Protein AF-0000000086674625 (afdb_homodimer)

Sequence (654 aa):
MIWLVWRQHRKQLLAGVIGLAVLALVLVPTGRSSHKASAAYSKCLDTLGNADFIPMEKAETCEKLANTLNDKYESWAFAGILLLVLPLLIGLFWGAPLVAREVEQGTHRLVWTQGITRRRWAVTKFGLITVTVVALSAVYTLLVNWWMEPLNNTVSERFGYIFFDQQGVVPIAYTLFAVAIGVFAGTVLPKMLSAMTTTLVVFLLVRIVVAVLVRPNIQGEETKTALVASTERIVPNPGGGSWITTTGMHRADGTLAQSGGIGYCTAAPGSRGGGPCGDMGEGAYNQWTYQPGDRFWPFQWVELGIFVVLSVALLYAALRRVRHRLSMIWLVWRQHRKQLLAGVIGLAVLALVLVPTGRSSHKASAAYSKCLDTLGNADFIPMEKAETCEKLANTLNDKYESWAFAGILLLVLPLLIGLFWGAPLVAREVEQGTHRLVWTQGITRRRWAVTKFGLITVTVVALSAVYTLLVNWWMEPLNNTVSERFGYIFFDQQGVVPIAYTLFAVAIGVFAGTVLPKMLSAMTTTLVVFLLVRIVVAVLVRPNIQGEETKTALVASTERIVPNPGGGSWITTTGMHRADGTLAQSGGIGYCTAAPGSRGGGPCGDMGEGAYNQWTYQPGDRFWPFQWVELGIFVVLSVALLYAALRRVRHRLS

Solvent-accessible surface area (backbone atoms only — not comparable to full-atom values): 32981 Å² total; per-residue (Å²): 103,68,64,59,54,43,56,57,43,43,55,53,48,48,50,50,51,50,52,49,49,55,49,44,66,54,44,49,63,53,25,52,51,42,46,62,68,30,46,66,40,53,55,43,35,67,71,66,55,77,48,62,56,36,52,39,72,64,48,54,67,40,42,48,48,32,28,41,50,25,60,73,46,48,69,53,58,56,62,45,51,59,54,56,46,43,29,54,52,45,6,45,68,53,12,4,42,64,36,3,46,32,55,57,69,52,49,56,61,60,54,50,68,68,78,43,51,57,55,59,52,44,52,50,53,53,48,50,52,50,54,50,48,48,52,53,34,46,53,52,30,53,53,38,36,62,45,40,51,57,39,43,52,45,64,39,39,48,60,29,88,69,44,43,57,46,27,75,58,32,41,34,24,46,26,48,28,24,23,22,41,2,37,29,32,11,73,73,32,69,40,41,67,60,6,29,51,48,28,53,52,52,46,52,50,52,52,49,47,40,60,67,63,42,54,64,63,72,59,76,67,45,77,49,71,46,54,17,72,36,92,72,49,66,35,75,26,61,60,32,40,43,28,76,67,44,40,22,24,25,28,59,86,65,48,78,73,39,42,57,40,73,63,76,30,83,74,57,91,82,60,75,52,80,54,85,50,35,78,42,50,82,68,14,25,25,38,36,33,25,38,63,29,82,47,50,60,60,54,36,52,52,50,26,49,52,32,44,53,52,19,52,52,34,44,52,51,34,48,53,41,47,61,68,54,75,112,102,68,64,59,55,43,55,57,44,45,55,54,48,48,51,50,52,50,52,48,50,55,49,45,67,54,45,47,61,55,27,53,52,42,45,62,68,30,47,66,40,53,56,44,35,68,72,66,56,78,48,63,56,36,52,41,70,65,48,52,67,40,44,48,49,33,28,40,49,27,58,72,44,45,69,53,61,58,59,44,51,60,57,56,46,43,30,53,51,46,6,47,68,55,13,5,41,65,37,3,46,33,55,56,69,54,50,56,62,59,54,49,68,70,80,44,52,57,54,59,51,46,51,51,52,53,47,51,52,49,53,50,48,49,52,53,32,45,51,52,30,50,53,38,36,61,46,41,50,57,38,43,51,46,64,37,40,47,59,29,87,70,45,44,57,46,27,75,58,32,42,34,24,48,26,48,27,24,24,21,42,2,36,28,32,10,73,74,33,67,40,39,68,60,6,26,53,49,28,54,53,52,46,51,49,53,52,49,46,40,61,67,61,41,56,65,62,70,59,77,66,45,77,48,74,45,54,17,70,36,93,71,50,66,34,75,27,60,61,30,41,43,26,74,68,42,41,23,25,23,30,59,86,63,49,78,73,40,44,57,41,76,63,76,29,84,73,56,91,82,60,75,51,78,57,86,50,36,78,42,49,82,67,14,25,26,39,36,33,26,39,62,30,83,47,50,59,59,53,36,52,52,51,26,50,52,33,44,53,53,20,52,52,33,45,51,51,33,47,52,40,46,61,68,51,76,113

pLDDT: mean 85.39, std 12.07, range [38.28, 98.75]

Nearest PDB structures (foldseek):
  7o0y-assembly1_E  TM=4.988E-01  e=3.403E-02  Stutzerimonas stutzeri ATCC 14405 = CCUG 16156
  7znq-assembly1_y  TM=4.987E-01  e=1.377E-01  Stutzerimonas stutzeri ATCC 14405 = CCUG 16156
  7osi-assembly1_D  TM=4.386E-01  e=1.908E-01  Stutzerimonas stutzeri ATCC 14405 = CCUG 16156
  7znq-assembly1_Y  TM=5.567E-01  e=1.554E+00  Stutzerimonas stutzeri ATCC 14405 = CCUG 16156
  8k0x-assembly1_C  TM=3.923E-01  e=2.195E-01  Arabidopsis thaliana

Structure (mmCIF, N/CA/C/O backbone):
data_AF-0000000086674625-model_v1
#
loop_
_entity.id
_entity.type
_entity.pdbx_description
1 polymer Transporter
#
loop_
_atom_site.group_PDB
_atom_site.id
_atom_site.type_symbol
_atom_site.label_atom_id
_atom_site.label_alt_id
_atom_site.label_comp_id
_atom_site.label_asym_id
_atom_site.label_entity_id
_atom_site.label_seq_id
_atom_site.pdbx_PDB_ins_code
_atom_site.Cartn_x
_atom_site.Cartn_y
_atom_site.Cartn_z
_atom_site.occupancy
_atom_site.B_iso_or_equiv
_atom_site.auth_seq_id
_atom_site.auth_comp_id
_atom_site.auth_asym_id
_atom_site.auth_atom_id
_atom_site.pdbx_PDB_model_num
ATOM 1 N N . MET A 1 1 ? -10.664 -41.312 1.713 1 59.31 1 MET A N 1
ATOM 2 C CA . MET A 1 1 ? -10.914 -40.031 1.078 1 59.31 1 MET A CA 1
ATOM 3 C C . MET A 1 1 ? -10.562 -38.875 2.023 1 59.31 1 MET A C 1
ATOM 5 O O . MET A 1 1 ? -9.766 -38 1.677 1 59.31 1 MET A O 1
ATOM 9 N N . ILE A 1 2 ? -11.164 -39.031 3.154 1 60.84 2 ILE A N 1
ATOM 10 C CA . ILE A 1 2 ? -10.922 -37.969 4.133 1 60.84 2 ILE A CA 1
ATOM 11 C C . ILE A 1 2 ? -9.43 -37.906 4.461 1 60.84 2 ILE A C 1
ATOM 13 O O . ILE A 1 2 ? -8.859 -36.812 4.578 1 60.84 2 ILE A O 1
ATOM 17 N N . TRP A 1 3 ? -8.914 -39.219 4.402 1 64.81 3 TRP A N 1
ATOM 18 C CA . TRP A 1 3 ? -7.504 -39.25 4.781 1 64.81 3 TRP A CA 1
ATOM 19 C C . TRP A 1 3 ? -6.633 -38.594 3.723 1 64.81 3 TRP A C 1
ATOM 21 O O . TRP A 1 3 ? -5.703 -37.844 4.055 1 64.81 3 TRP A O 1
ATOM 31 N N . LEU A 1 4 ? -6.922 -38.75 2.445 1 65.06 4 LEU A N 1
ATOM 32 C CA . LEU A 1 4 ? -6.16 -38.156 1.363 1 65.06 4 LEU A CA 1
ATOM 33 C C . LEU A 1 4 ? -6.367 -36.625 1.342 1 65.06 4 LEU A C 1
ATOM 35 O O . LEU A 1 4 ? -5.41 -35.875 1.166 1 65.06 4 LEU A O 1
ATOM 39 N N . VAL A 1 5 ? -7.605 -36.25 1.479 1 67.19 5 VAL A N 1
ATOM 40 C CA . VAL A 1 5 ? -7.918 -34.812 1.542 1 67.19 5 VAL A CA 1
ATOM 41 C C . VAL A 1 5 ? -7.23 -34.188 2.754 1 67.19 5 VAL A C 1
ATOM 43 O O . VAL A 1 5 ? -6.691 -33.094 2.666 1 67.19 5 VAL A O 1
ATOM 46 N N . TRP A 1 6 ? -7.098 -35.062 3.787 1 70.06 6 TRP A N 1
ATOM 47 C CA . TRP A 1 6 ? -6.473 -34.594 5.016 1 70.06 6 TRP A CA 1
ATOM 48 C C . TRP A 1 6 ? -4.969 -34.406 4.832 1 70.06 6 TRP A C 1
ATOM 50 O O . TRP A 1 6 ? -4.383 -33.438 5.309 1 70.06 6 TRP A O 1
ATOM 60 N N . ARG A 1 7 ? -4.359 -35.312 4.148 1 72.31 7 ARG A N 1
ATOM 61 C CA . ARG A 1 7 ? -2.918 -35.188 3.939 1 72.31 7 ARG A CA 1
ATOM 62 C C . ARG A 1 7 ? -2.572 -33.969 3.1 1 72.31 7 ARG A C 1
ATOM 64 O O . ARG A 1 7 ? -1.602 -33.281 3.389 1 72.31 7 ARG A O 1
ATOM 71 N N . GLN A 1 8 ? -3.367 -33.75 2.057 1 70.69 8 GLN A N 1
ATOM 72 C CA . GLN A 1 8 ? -3.189 -32.562 1.231 1 70.69 8 GLN A CA 1
ATOM 73 C C . GLN A 1 8 ? -3.498 -31.297 2.021 1 70.69 8 GLN A C 1
ATOM 75 O O . GLN A 1 8 ? -2.773 -30.312 1.919 1 70.69 8 GLN A O 1
ATOM 80 N N . HIS A 1 9 ? -4.441 -31.453 2.805 1 76.94 9 HIS A N 1
ATOM 81 C CA . HIS A 1 9 ? -4.867 -30.297 3.598 1 76.94 9 HIS A CA 1
ATOM 82 C C . HIS A 1 9 ? -3.885 -30.016 4.73 1 76.94 9 HIS A C 1
ATOM 84 O O . HIS A 1 9 ? -3.73 -28.875 5.152 1 76.94 9 HIS A O 1
ATOM 90 N N . ARG A 1 10 ? -3.17 -31.062 5.051 1 81.75 10 ARG A N 1
ATOM 91 C CA . ARG A 1 10 ? -2.201 -30.891 6.129 1 81.75 10 ARG A CA 1
ATOM 92 C C . ARG A 1 10 ? -1.062 -29.969 5.703 1 81.75 10 ARG A C 1
ATOM 94 O O . ARG A 1 10 ? -0.606 -29.141 6.488 1 81.75 10 ARG A O 1
ATOM 101 N N . LYS A 1 11 ? -0.654 -30.109 4.465 1 78.5 11 LYS A N 1
ATOM 102 C CA . LYS A 1 11 ? 0.417 -29.234 3.996 1 78.5 11 LYS A CA 1
ATOM 103 C C . LYS A 1 11 ? -0.059 -27.797 3.891 1 78.5 11 LYS A C 1
ATOM 105 O O . LYS A 1 11 ? 0.679 -26.859 4.23 1 78.5 11 LYS A O 1
ATOM 110 N N . GLN A 1 12 ? -1.22 -27.688 3.428 1 80.44 12 GLN A N 1
ATOM 111 C CA . GLN A 1 12 ? -1.795 -26.359 3.311 1 80.44 12 GLN A CA 1
ATOM 112 C C . GLN A 1 12 ? -2.014 -25.734 4.684 1 80.44 12 GLN A C 1
ATOM 114 O O . GLN A 1 12 ? -1.736 -24.547 4.883 1 80.44 12 GLN A O 1
ATOM 119 N N . LEU A 1 13 ? -2.479 -26.547 5.562 1 85.5 13 LEU A N 1
ATOM 120 C CA . LEU A 1 13 ? -2.688 -26.078 6.926 1 85.5 13 LEU A CA 1
ATOM 121 C C . LEU A 1 13 ? -1.365 -25.688 7.574 1 85.5 13 LEU A C 1
ATOM 123 O O . LEU A 1 13 ? -1.278 -24.656 8.242 1 85.5 13 LEU A O 1
ATOM 127 N N . LEU A 1 14 ? -0.396 -26.469 7.32 1 86.88 14 LEU A N 1
ATOM 128 C CA . LEU A 1 14 ? 0.92 -26.172 7.875 1 86.88 14 LEU A CA 1
ATOM 129 C C . LEU A 1 14 ? 1.474 -24.875 7.301 1 86.88 14 LEU A C 1
ATOM 131 O O . LEU A 1 14 ? 2.037 -24.062 8.039 1 86.88 14 LEU A O 1
ATOM 135 N N . ALA A 1 15 ? 1.273 -24.703 6.043 1 84.56 15 ALA A N 1
ATOM 136 C CA . ALA A 1 15 ? 1.712 -23.469 5.414 1 84.56 15 ALA A CA 1
ATOM 137 C C . ALA A 1 15 ? 0.987 -22.266 6.012 1 84.56 15 ALA A C 1
ATOM 139 O O . ALA A 1 15 ? 1.591 -21.203 6.223 1 84.56 15 ALA A O 1
ATOM 140 N N . GLY A 1 16 ? -0.275 -22.438 6.258 1 87.94 16 GLY A N 1
ATOM 141 C CA . GLY A 1 16 ? -1.056 -21.391 6.887 1 87.94 16 GLY A CA 1
ATOM 142 C C . GLY A 1 16 ? -0.594 -21.062 8.297 1 87.94 16 GLY A C 1
ATOM 143 O O . GLY A 1 16 ? -0.459 -19.891 8.656 1 87.94 16 GLY A O 1
ATOM 144 N N . VAL A 1 17 ? -0.296 -22.062 8.992 1 90.88 17 VAL A N 1
ATOM 145 C CA . VAL A 1 17 ? 0.136 -21.891 10.375 1 90.88 17 VAL A CA 1
ATOM 146 C C . VAL A 1 17 ? 1.516 -21.234 10.414 1 90.88 17 VAL A C 1
ATOM 148 O O . VAL A 1 17 ? 1.769 -20.344 11.234 1 90.88 17 VAL A O 1
ATOM 151 N N . ILE A 1 18 ? 2.355 -21.625 9.523 1 90.38 18 ILE A N 1
ATOM 152 C CA . ILE A 1 18 ? 3.682 -21.031 9.43 1 90.38 18 ILE A CA 1
ATOM 153 C C . ILE A 1 18 ? 3.555 -19.562 9.055 1 90.38 18 ILE A C 1
ATOM 155 O O . ILE A 1 18 ? 4.23 -18.703 9.625 1 90.38 18 ILE A O 1
ATOM 159 N N . GLY A 1 19 ? 2.701 -19.312 8.078 1 89.19 19 GLY A N 1
ATOM 160 C CA . GLY A 1 19 ? 2.449 -17.922 7.711 1 89.19 19 GLY A CA 1
ATOM 161 C C . GLY A 1 19 ? 1.953 -17.078 8.867 1 89.19 19 GLY A C 1
ATOM 162 O O . GLY A 1 19 ? 2.412 -15.961 9.07 1 89.19 19 GLY A O 1
ATOM 163 N N . LEU A 1 20 ? 1.113 -17.641 9.664 1 91.62 20 LEU A N 1
ATOM 164 C CA . LEU A 1 20 ? 0.577 -16.953 10.836 1 91.62 20 LEU A CA 1
ATOM 165 C C . LEU A 1 20 ? 1.665 -16.719 11.875 1 91.62 20 LEU A C 1
ATOM 167 O O . LEU A 1 20 ? 1.712 -15.672 12.516 1 91.62 20 LEU A O 1
ATOM 171 N N . ALA A 1 21 ? 2.486 -17.688 12 1 92.94 21 ALA A N 1
ATOM 172 C CA . ALA A 1 21 ? 3.578 -17.578 12.969 1 92.94 21 ALA A CA 1
ATOM 173 C C . ALA A 1 21 ? 4.555 -16.469 12.562 1 92.94 21 ALA A C 1
ATOM 175 O O . ALA A 1 21 ? 5.008 -15.695 13.406 1 92.94 21 ALA A O 1
ATOM 176 N N . VAL A 1 22 ? 4.836 -16.406 11.32 1 89.81 22 VAL A N 1
ATOM 177 C CA . VAL A 1 22 ? 5.73 -15.367 10.812 1 89.81 22 VAL A CA 1
ATOM 178 C C . VAL A 1 22 ? 5.098 -13.992 11.023 1 89.81 22 VAL A C 1
ATOM 180 O O . VAL A 1 22 ? 5.762 -13.055 11.469 1 89.81 22 VAL A O 1
ATOM 183 N N . LEU A 1 23 ? 3.855 -13.922 10.727 1 90.38 23 LEU A N 1
ATOM 184 C CA . LEU A 1 23 ? 3.123 -12.68 10.938 1 90.38 23 LEU A CA 1
ATOM 185 C C . LEU A 1 23 ? 3.148 -12.273 12.406 1 90.38 23 LEU A C 1
ATOM 187 O O . LEU A 1 23 ? 3.395 -11.109 12.734 1 90.38 23 LEU A O 1
ATOM 191 N N . ALA A 1 24 ? 2.922 -13.203 13.25 1 93.69 24 ALA A N 1
ATOM 192 C CA . ALA A 1 24 ? 2.91 -12.938 14.688 1 93.69 24 ALA A CA 1
ATOM 193 C C . ALA A 1 24 ? 4.289 -12.5 15.172 1 93.69 24 ALA A C 1
ATOM 195 O O . ALA A 1 24 ? 4.398 -11.641 16.047 1 93.69 24 ALA A O 1
ATOM 196 N N . LEU A 1 25 ? 5.316 -13.07 14.602 1 92.06 25 LEU A N 1
ATOM 197 C CA . LEU A 1 25 ? 6.684 -12.75 15 1 92.06 25 LEU A CA 1
ATOM 198 C C . LEU A 1 25 ? 7.012 -11.289 14.695 1 92.06 25 LEU A C 1
ATOM 200 O O . LEU A 1 25 ? 7.82 -10.672 15.391 1 92.06 25 LEU A O 1
ATOM 204 N N . VAL A 1 26 ? 6.352 -10.773 13.742 1 87.88 26 VAL A N 1
ATOM 205 C CA . VAL A 1 26 ? 6.605 -9.391 13.367 1 87.88 26 VAL A CA 1
ATOM 206 C C . VAL A 1 26 ? 5.621 -8.469 14.086 1 87.88 26 VAL A C 1
ATOM 208 O O . VAL A 1 26 ? 6.02 -7.461 14.672 1 87.88 26 VAL A O 1
ATOM 211 N N . LEU A 1 27 ? 4.352 -8.82 14.18 1 91.44 27 LEU A N 1
ATOM 212 C CA . LEU A 1 27 ? 3.297 -7.926 14.648 1 91.44 27 LEU A CA 1
ATOM 213 C C . LEU A 1 27 ? 3.264 -7.875 16.172 1 91.44 27 LEU A C 1
ATOM 215 O O . LEU A 1 27 ? 2.93 -6.844 16.75 1 91.44 27 LEU A O 1
ATOM 219 N N . VAL A 1 28 ? 3.611 -8.922 16.781 1 94.69 28 VAL A N 1
ATOM 220 C CA . VAL A 1 28 ? 3.461 -8.969 18.219 1 94.69 28 VAL A CA 1
ATOM 221 C C . VAL A 1 28 ? 4.484 -8.039 18.875 1 94.69 28 VAL A C 1
ATOM 223 O O . VAL A 1 28 ? 4.125 -7.156 19.656 1 94.69 28 VAL A O 1
ATOM 226 N N . PRO A 1 29 ? 5.82 -8.141 18.562 1 92.56 29 PRO A N 1
ATOM 227 C CA . PRO A 1 29 ? 6.754 -7.211 19.203 1 92.56 29 PRO A CA 1
ATOM 228 C C . PRO A 1 29 ? 6.496 -5.754 18.828 1 92.56 29 PRO A C 1
ATOM 230 O O . PRO A 1 29 ? 6.578 -4.867 19.672 1 92.56 29 PRO A O 1
ATOM 233 N N . THR A 1 30 ? 6.23 -5.512 17.625 1 89.06 30 THR A N 1
ATOM 234 C CA . THR A 1 30 ? 5.988 -4.141 17.188 1 89.06 30 THR A CA 1
ATOM 235 C C . THR A 1 30 ? 4.676 -3.613 17.766 1 89.06 30 THR A C 1
ATOM 237 O O . THR A 1 30 ? 4.578 -2.434 18.109 1 89.06 30 THR A O 1
ATOM 240 N N . GLY A 1 31 ? 3.676 -4.438 17.812 1 91.19 31 GLY A N 1
ATOM 241 C CA . GLY A 1 31 ? 2.418 -4.055 18.438 1 91.19 31 GLY A CA 1
ATOM 242 C C . GLY A 1 31 ? 2.555 -3.734 19.922 1 91.19 31 GLY A C 1
ATOM 243 O O . GLY A 1 31 ? 1.973 -2.764 20.406 1 91.19 31 GLY A O 1
ATOM 244 N N . ARG A 1 32 ? 3.301 -4.555 20.609 1 93.5 32 ARG A N 1
ATOM 245 C CA . ARG A 1 32 ? 3.529 -4.297 22.031 1 93.5 32 ARG A CA 1
ATOM 246 C C . ARG A 1 32 ? 4.23 -2.961 22.234 1 93.5 32 ARG A C 1
ATOM 248 O O . ARG A 1 32 ? 3.875 -2.201 23.141 1 93.5 32 ARG A O 1
ATOM 255 N N . SER A 1 33 ? 5.125 -2.699 21.406 1 90.62 33 SER A N 1
ATOM 256 C CA . SER A 1 33 ? 5.852 -1.436 21.484 1 90.62 33 SER A CA 1
ATOM 257 C C . SER A 1 33 ? 4.922 -0.249 21.25 1 90.62 33 SER A C 1
ATOM 259 O O . SER A 1 33 ? 4.941 0.724 22 1 90.62 33 SER A O 1
ATOM 261 N N . SER A 1 34 ? 4.109 -0.335 20.266 1 89.06 34 SER A N 1
ATOM 262 C CA . SER A 1 34 ? 3.215 0.771 19.922 1 89.06 34 SER A CA 1
ATOM 263 C C . SER A 1 34 ? 2.129 0.94 20.984 1 89.06 34 SER A C 1
ATOM 265 O O . SER A 1 34 ? 1.721 2.062 21.297 1 89.06 34 SER A O 1
ATOM 267 N N . HIS A 1 35 ? 1.656 -0.154 21.516 1 92.44 35 HIS A N 1
ATOM 268 C CA . HIS A 1 35 ? 0.652 -0.067 22.562 1 92.44 35 HIS A CA 1
ATOM 269 C C . HIS A 1 35 ? 1.219 0.608 23.812 1 92.44 35 HIS A C 1
ATOM 271 O O . HIS A 1 35 ? 0.549 1.438 24.438 1 92.44 35 HIS A O 1
ATOM 277 N N . LYS A 1 36 ? 2.377 0.294 24.094 1 92.12 36 LYS A N 1
ATOM 278 C CA . LYS A 1 36 ? 3.023 0.933 25.234 1 92.12 36 LYS A CA 1
ATOM 279 C C . LYS A 1 36 ? 3.227 2.426 25 1 92.12 36 LYS A C 1
ATOM 281 O O . LYS A 1 36 ? 2.938 3.248 25.859 1 92.12 36 LYS A O 1
ATOM 286 N N . ALA A 1 37 ? 3.568 2.717 23.859 1 88.56 37 ALA A N 1
ATOM 287 C CA . ALA A 1 37 ? 3.873 4.105 23.516 1 88.56 37 ALA A CA 1
ATOM 288 C C . ALA A 1 37 ? 2.598 4.934 23.406 1 88.56 37 ALA A C 1
ATOM 290 O O . ALA A 1 37 ? 2.629 6.156 23.562 1 88.56 37 ALA A O 1
ATOM 291 N N . SER A 1 38 ? 1.517 4.277 23.156 1 91.06 38 SER A N 1
ATOM 292 C CA . SER A 1 38 ? 0.286 5.012 22.875 1 91.06 38 SER A CA 1
ATOM 293 C C . SER A 1 38 ? -0.594 5.105 24.109 1 91.06 38 SER A C 1
ATOM 295 O O . SER A 1 38 ? -1.7 5.648 24.062 1 91.06 38 SER A O 1
ATOM 297 N N . ALA A 1 39 ? -0.146 4.641 25.188 1 91.88 39 ALA A N 1
ATOM 298 C CA . ALA A 1 39 ? -0.962 4.602 26.406 1 91.88 39 ALA A CA 1
ATOM 299 C C . ALA A 1 39 ? -1.409 6.004 26.812 1 91.88 39 ALA A C 1
ATOM 301 O O . ALA A 1 39 ? -2.586 6.227 27.109 1 91.88 39 ALA A O 1
ATOM 302 N N . ALA A 1 40 ? -0.493 6.918 26.797 1 89.81 40 ALA A N 1
ATOM 303 C CA . ALA A 1 40 ? -0.805 8.297 27.172 1 89.81 40 ALA A CA 1
ATOM 304 C C . ALA A 1 40 ? -1.789 8.93 26.203 1 89.81 40 ALA A C 1
ATOM 306 O O . ALA A 1 40 ? -2.68 9.68 26.609 1 89.81 40 ALA A O 1
ATOM 307 N N . TYR A 1 41 ? -1.589 8.641 24.984 1 90.94 41 TYR A N 1
ATOM 308 C CA . TYR A 1 41 ? -2.479 9.18 23.969 1 90.94 41 TYR A CA 1
ATOM 309 C C . TYR A 1 41 ? -3.887 8.617 24.125 1 90.94 41 TYR A C 1
ATOM 311 O O . TYR A 1 41 ? -4.871 9.352 24.031 1 90.94 41 TYR A O 1
ATOM 319 N N . SER A 1 42 ? -3.914 7.301 24.391 1 90.38 42 SER A N 1
ATOM 320 C CA . SER A 1 42 ? -5.215 6.672 24.578 1 90.38 42 SER A CA 1
ATOM 321 C C . SER A 1 42 ? -5.953 7.273 25.766 1 90.38 42 SER A C 1
ATOM 323 O O . SER A 1 42 ? -7.16 7.523 25.688 1 90.38 42 SER A O 1
ATOM 325 N N . LYS A 1 43 ? -5.27 7.539 26.75 1 91.12 43 LYS A N 1
ATOM 326 C CA . LYS A 1 43 ? -5.871 8.164 27.922 1 91.12 43 LYS A CA 1
ATOM 327 C C . LYS A 1 43 ? -6.359 9.578 27.609 1 91.12 43 LYS A C 1
ATOM 329 O O . LYS A 1 43 ? -7.426 9.984 28.078 1 91.12 43 LYS A O 1
ATOM 334 N N . CYS A 1 44 ? -5.566 10.203 26.844 1 92.25 44 CYS A N 1
ATOM 335 C CA . CYS A 1 44 ? -5.938 11.555 26.438 1 92.25 44 CYS A CA 1
ATOM 336 C C . CYS A 1 44 ? -7.227 11.547 25.625 1 92.25 44 CYS A C 1
ATOM 338 O O . CYS A 1 44 ? -8.117 12.367 25.844 1 92.25 44 CYS A O 1
ATOM 340 N N . LEU A 1 45 ? -7.312 10.633 24.766 1 91.25 45 LEU A N 1
ATOM 341 C CA . LEU A 1 45 ? -8.492 10.531 23.906 1 91.25 45 LEU A CA 1
ATOM 342 C C . LEU A 1 45 ? -9.742 10.273 24.734 1 91.25 45 LEU A C 1
ATOM 344 O O . LEU A 1 45 ? -10.828 10.766 24.406 1 91.25 45 LEU A O 1
ATOM 348 N N . ASP A 1 46 ? -9.523 9.562 25.781 1 90.62 46 ASP A N 1
ATOM 349 C CA . ASP A 1 46 ? -10.656 9.219 26.641 1 90.62 46 ASP A CA 1
ATOM 350 C C . ASP A 1 46 ? -11.25 10.461 27.297 1 90.62 46 ASP A C 1
ATOM 352 O O . ASP A 1 46 ? -12.414 10.469 27.703 1 90.62 46 ASP A O 1
ATOM 356 N N . THR A 1 47 ? -10.484 11.492 27.328 1 92.44 47 THR A N 1
ATOM 357 C CA . THR A 1 47 ? -10.938 12.703 28 1 92.44 47 THR A CA 1
ATOM 358 C C . THR A 1 47 ? -11.703 13.602 27.031 1 92.44 47 THR A C 1
ATOM 360 O O . THR A 1 47 ? -12.336 14.578 27.438 1 92.44 47 THR A O 1
ATOM 363 N N . LEU A 1 48 ? -11.703 13.297 25.766 1 92.44 48 LEU A N 1
ATOM 364 C CA . LEU A 1 48 ? -12.211 14.219 24.75 1 92.44 48 LEU A CA 1
ATOM 365 C C . LEU A 1 48 ? -13.703 14.008 24.531 1 92.44 48 LEU A C 1
ATOM 367 O O . LEU A 1 48 ? -14.344 14.789 23.828 1 92.44 48 LEU A O 1
ATOM 371 N N . GLY A 1 49 ? -14.258 13.031 25.078 1 89.25 49 GLY A N 1
ATOM 372 C CA . GLY A 1 49 ? -15.672 12.773 24.891 1 89.25 49 GLY A CA 1
ATOM 373 C C . GLY A 1 49 ? -15.992 12.133 23.547 1 89.25 49 GLY A C 1
ATOM 374 O O . GLY A 1 49 ? -15.086 11.703 22.828 1 89.25 49 GLY A O 1
ATOM 375 N N . ASN A 1 50 ? -17.297 12.109 23.094 1 88.31 50 ASN A N 1
ATOM 376 C CA . ASN A 1 50 ? -17.719 11.32 21.938 1 88.31 50 ASN A CA 1
ATOM 377 C C . ASN A 1 50 ? -18.281 12.203 20.828 1 88.31 50 ASN A C 1
ATOM 379 O O . ASN A 1 50 ? -18.672 11.711 19.766 1 88.31 50 ASN A O 1
ATOM 383 N N . ALA A 1 51 ? -18.219 13.492 21.078 1 91.5 51 ALA A N 1
ATOM 384 C CA . ALA A 1 51 ? -18.703 14.383 20.031 1 91.5 51 ALA A CA 1
ATOM 385 C C . ALA A 1 51 ? -17.797 14.352 18.812 1 91.5 51 ALA A C 1
ATOM 387 O O . ALA A 1 51 ? -16.562 14.227 18.953 1 91.5 51 ALA A O 1
ATOM 388 N N . ASP A 1 52 ? -18.359 14.5 17.625 1 91.94 52 ASP A N 1
ATOM 389 C CA . ASP A 1 52 ? -17.578 14.469 16.391 1 91.94 52 ASP A CA 1
ATOM 390 C C . ASP A 1 52 ? -16.641 15.672 16.312 1 91.94 52 ASP A C 1
ATOM 392 O O . ASP A 1 52 ? -15.562 15.586 15.711 1 91.94 52 ASP A O 1
ATOM 396 N N . PHE A 1 53 ? -17.109 16.719 16.844 1 94.75 53 PHE A N 1
ATOM 397 C CA . PHE A 1 53 ? -16.312 17.938 16.891 1 94.75 53 PHE A CA 1
ATOM 398 C C . PHE A 1 53 ? -16.203 18.453 18.312 1 94.75 53 PHE A C 1
ATOM 400 O O . PHE A 1 53 ? -17.156 18.359 19.094 1 94.75 53 PHE A O 1
ATOM 407 N N . ILE A 1 54 ? -15.031 18.969 18.594 1 94.06 54 ILE A N 1
ATOM 408 C CA . ILE A 1 54 ? -14.742 19.453 19.938 1 94.06 54 ILE A CA 1
ATOM 409 C C . ILE A 1 54 ? -13.969 20.766 19.859 1 94.06 54 ILE A C 1
ATOM 411 O O . ILE A 1 54 ? -13.469 21.141 18.797 1 94.06 54 ILE A O 1
ATOM 415 N N . PRO A 1 55 ? -13.883 21.469 21 1 91.12 55 PRO A N 1
ATOM 416 C CA . PRO A 1 55 ? -13.07 22.688 21 1 91.12 55 PRO A CA 1
ATOM 417 C C . PRO A 1 55 ? -11.609 22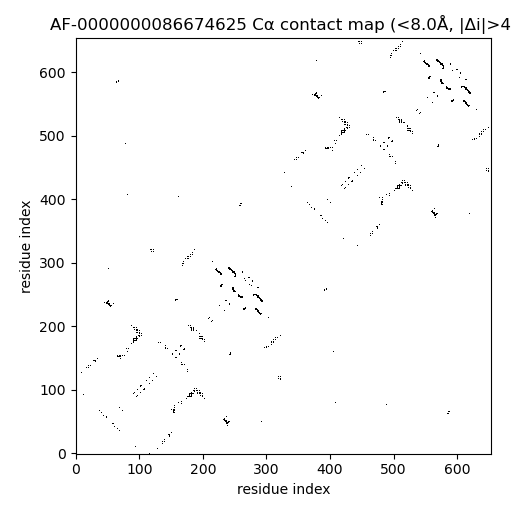.422 20.656 1 91.12 55 PRO A C 1
ATOM 419 O O . PRO A 1 55 ? -11.031 21.438 21.125 1 91.12 55 PRO A O 1
ATOM 422 N N . MET A 1 56 ? -11.086 23.203 19.828 1 89.19 56 MET A N 1
ATOM 423 C CA . MET A 1 56 ? -9.727 23.062 19.328 1 89.19 56 MET A CA 1
ATOM 424 C C . MET A 1 56 ? -8.727 22.938 20.469 1 89.19 56 MET A C 1
ATOM 426 O O . MET A 1 56 ? -7.777 22.156 20.375 1 89.19 56 MET A O 1
ATOM 430 N N . GLU A 1 57 ? -8.93 23.688 21.531 1 83.62 57 GLU A N 1
ATOM 431 C CA . GLU A 1 57 ? -8.008 23.688 22.672 1 83.62 57 GLU A CA 1
ATOM 432 C C . GLU A 1 57 ? -7.906 22.297 23.297 1 83.62 57 GLU A C 1
ATOM 434 O O . GLU A 1 57 ? -6.824 21.875 23.703 1 83.62 57 GLU A O 1
ATOM 439 N N . LYS A 1 58 ? -9.055 21.641 23.344 1 86.56 58 LYS A N 1
ATOM 440 C CA . LYS A 1 58 ? -9.07 20.297 23.906 1 86.56 58 LYS A CA 1
ATOM 441 C C . LYS A 1 58 ? -8.328 19.328 23 1 86.56 58 LYS A C 1
ATOM 443 O O . LYS A 1 58 ? -7.578 18.469 23.469 1 86.56 58 LYS A O 1
ATOM 448 N N . ALA A 1 59 ? -8.539 19.438 21.75 1 88.31 59 ALA A N 1
ATOM 449 C CA . ALA A 1 59 ? -7.902 18.547 20.781 1 88.31 59 ALA A CA 1
ATOM 450 C C . ALA A 1 59 ? -6.391 18.75 20.766 1 88.31 59 ALA A C 1
ATOM 452 O O . ALA A 1 59 ? -5.637 17.781 20.578 1 88.31 59 ALA A O 1
ATOM 453 N N . GLU A 1 60 ? -5.973 19.953 20.906 1 82.44 60 GLU A N 1
ATOM 454 C CA . GLU A 1 60 ? -4.555 20.297 20.844 1 82.44 60 GLU A CA 1
ATOM 455 C C . GLU A 1 60 ? -3.775 19.609 21.953 1 82.44 60 GLU A C 1
ATOM 457 O O . GLU A 1 60 ? -2.596 19.297 21.797 1 82.44 60 GLU A O 1
ATOM 462 N N . THR A 1 61 ? -4.473 19.375 23.078 1 80.75 61 THR A N 1
ATOM 463 C CA . THR A 1 61 ? -3.82 18.719 24.203 1 80.75 61 THR A CA 1
ATOM 464 C C . THR A 1 61 ? -3.34 17.328 23.812 1 80.75 61 THR A C 1
ATOM 466 O O . THR A 1 61 ? -2.258 16.906 24.219 1 80.75 61 THR A O 1
ATOM 469 N N . CYS A 1 62 ? -4.059 16.641 23 1 88.19 62 CYS A N 1
ATOM 470 C CA . CYS A 1 62 ? -3.742 15.273 22.609 1 88.19 62 CYS A CA 1
ATOM 471 C C . CYS A 1 62 ? -2.906 15.25 21.328 1 88.19 62 CYS A C 1
ATOM 473 O O . CYS A 1 62 ? -2.277 14.234 21.016 1 88.19 62 CYS A O 1
ATOM 475 N N . GLU A 1 63 ? -2.945 16.344 20.625 1 82.19 63 GLU A N 1
ATOM 476 C CA . GLU A 1 63 ? -2.285 16.422 19.328 1 82.19 63 GLU A CA 1
ATOM 477 C C . GLU A 1 63 ? -0.784 16.172 19.453 1 82.19 63 GLU A C 1
ATOM 479 O O . GLU A 1 63 ? -0.182 15.516 18.609 1 82.19 63 GLU A O 1
ATOM 484 N N . LYS A 1 64 ? -0.236 16.719 20.516 1 74.69 64 LYS A N 1
ATOM 485 C CA . LYS A 1 64 ? 1.2 16.547 20.719 1 74.69 64 LYS A CA 1
ATOM 486 C C . LYS A 1 64 ? 1.571 15.078 20.859 1 74.69 64 LYS A C 1
ATOM 488 O O . LYS A 1 64 ? 2.574 14.625 20.312 1 74.69 64 LYS A O 1
ATOM 493 N N . LEU A 1 65 ? 0.781 14.398 21.625 1 82.19 65 LEU A N 1
ATOM 494 C CA . LEU A 1 65 ? 1.007 12.977 21.828 1 82.19 65 LEU A CA 1
ATOM 495 C C . LEU A 1 65 ? 0.829 12.211 20.516 1 82.19 65 LEU A C 1
ATOM 497 O O . LEU A 1 65 ? 1.621 11.32 20.188 1 82.19 65 LEU A O 1
ATOM 501 N N . ALA A 1 66 ? -0.135 12.609 19.766 1 85.5 66 ALA A N 1
ATOM 502 C CA . ALA A 1 66 ? -0.388 11.98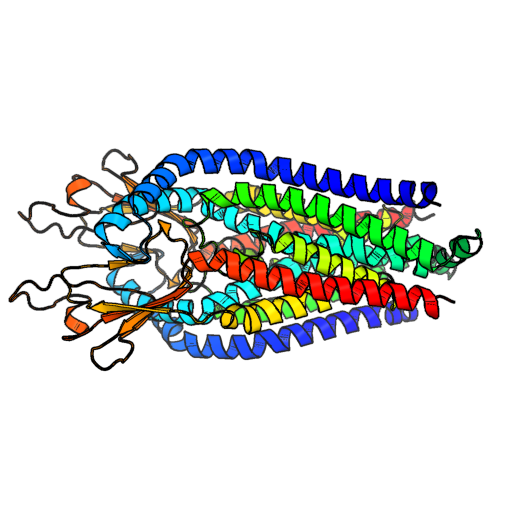4 18.469 1 85.5 66 ALA A CA 1
ATOM 503 C C . ALA A 1 66 ? 0.795 12.18 17.516 1 85.5 66 ALA A C 1
ATOM 505 O O . ALA A 1 66 ? 1.203 11.242 16.828 1 85.5 66 ALA A O 1
ATOM 506 N N . ASN A 1 67 ? 1.277 13.359 17.5 1 77.88 67 ASN A N 1
ATOM 507 C CA . ASN A 1 67 ? 2.389 13.68 16.609 1 77.88 67 ASN A CA 1
ATOM 508 C C . ASN A 1 67 ? 3.639 12.883 16.953 1 77.88 67 ASN A C 1
ATOM 510 O O . ASN A 1 67 ? 4.371 12.445 16.062 1 77.88 67 ASN A O 1
ATOM 514 N N . THR A 1 68 ? 3.814 12.672 18.219 1 74.94 68 THR A N 1
ATOM 515 C CA . THR A 1 68 ? 4.961 11.891 18.672 1 74.94 68 THR A CA 1
ATOM 516 C C . THR A 1 68 ? 4.844 10.445 18.188 1 74.94 68 THR A C 1
ATOM 518 O O . THR A 1 68 ? 5.824 9.859 17.734 1 74.94 68 THR A O 1
ATOM 521 N N . LEU A 1 69 ? 3.695 9.938 18.328 1 81 69 LEU A N 1
ATOM 522 C CA . LEU A 1 69 ? 3.453 8.57 17.891 1 81 69 LEU A CA 1
ATOM 523 C C . LEU A 1 69 ? 3.594 8.453 16.375 1 81 69 LEU A C 1
ATOM 525 O O . LEU A 1 69 ? 4.188 7.496 15.867 1 81 69 LEU A O 1
ATOM 529 N N . ASN A 1 70 ? 3.08 9.43 15.648 1 78.25 70 ASN A N 1
ATOM 530 C CA . ASN A 1 70 ? 3.176 9.438 14.188 1 78.25 70 ASN A CA 1
ATOM 531 C C . ASN A 1 70 ? 4.629 9.438 13.727 1 78.25 70 ASN A C 1
ATOM 533 O O . ASN A 1 70 ? 5.004 8.664 12.844 1 78.25 70 ASN A O 1
ATOM 537 N N . ASP A 1 71 ? 5.348 10.234 14.352 1 70.44 71 ASP A N 1
ATOM 538 C CA . ASP A 1 71 ? 6.75 10.359 13.969 1 70.44 71 ASP A CA 1
ATOM 539 C C . ASP A 1 71 ? 7.488 9.039 14.18 1 70.44 71 ASP A C 1
ATOM 541 O O . ASP A 1 71 ? 8.352 8.664 13.375 1 70.44 71 ASP A O 1
ATOM 545 N N . LYS A 1 72 ? 7.066 8.391 15.188 1 73 72 LYS A N 1
ATOM 546 C CA . LYS A 1 72 ? 7.797 7.195 15.586 1 73 72 LYS A CA 1
ATOM 547 C C . LYS A 1 72 ? 7.34 5.98 14.781 1 73 72 LYS A C 1
ATOM 549 O O . LYS A 1 72 ? 8.141 5.098 14.469 1 73 72 LYS A O 1
ATOM 554 N N . TYR A 1 73 ? 6.117 6.012 14.375 1 78.19 73 TYR A N 1
ATOM 555 C CA . TYR A 1 73 ? 5.586 4.75 13.883 1 78.19 73 TYR A CA 1
ATOM 556 C C . TYR A 1 73 ? 5.02 4.91 12.477 1 78.19 73 TYR A C 1
ATOM 558 O O . TYR A 1 73 ? 4.383 3.996 11.945 1 78.19 73 TYR A O 1
ATOM 566 N N . GLU A 1 74 ? 5.254 6.023 11.82 1 71.06 74 GLU A N 1
ATOM 567 C CA . GLU A 1 74 ? 4.738 6.262 10.477 1 71.06 74 GLU A CA 1
ATOM 568 C C . GLU A 1 74 ? 5.191 5.176 9.508 1 71.06 74 GLU A C 1
ATOM 570 O O . GLU A 1 74 ? 4.43 4.754 8.633 1 71.06 74 GLU A O 1
ATOM 575 N N . SER A 1 75 ? 6.391 4.633 9.648 1 69 75 SER A N 1
ATOM 576 C CA . SER A 1 75 ? 6.938 3.633 8.742 1 69 75 SER A CA 1
ATOM 577 C C . SER A 1 75 ? 6.176 2.316 8.836 1 69 75 SER A C 1
ATOM 579 O O . SER A 1 75 ? 6.137 1.541 7.883 1 69 75 SER A O 1
ATOM 581 N N . TRP A 1 76 ? 5.574 2.09 9.945 1 73.31 76 TRP A N 1
ATOM 582 C CA . TRP A 1 76 ? 4.836 0.847 10.125 1 73.31 76 TRP A CA 1
ATOM 583 C C . TRP A 1 76 ? 3.568 0.837 9.281 1 73.31 76 TRP A C 1
ATOM 585 O O . TRP A 1 76 ? 3.043 -0.229 8.953 1 73.31 76 TRP A O 1
ATOM 595 N N . ALA A 1 77 ? 3.176 2.086 8.977 1 65.81 77 ALA A N 1
ATOM 596 C CA . ALA A 1 77 ? 2.043 2.145 8.055 1 65.81 77 ALA A CA 1
ATOM 597 C C . ALA A 1 77 ? 2.348 1.396 6.758 1 65.81 77 ALA A C 1
ATOM 599 O O . ALA A 1 77 ? 1.469 0.749 6.188 1 65.81 77 ALA A O 1
ATOM 600 N N . PHE A 1 78 ? 3.6 1.27 6.402 1 64.88 78 PHE A N 1
ATOM 601 C CA . PHE A 1 78 ? 4 0.562 5.191 1 64.88 78 PHE A CA 1
ATOM 602 C C . PHE A 1 78 ? 3.912 -0.946 5.391 1 64.88 78 PHE A C 1
ATOM 604 O O . PHE A 1 78 ? 3.557 -1.68 4.469 1 64.88 78 PHE A O 1
ATOM 611 N N . ALA A 1 79 ? 4.309 -1.318 6.637 1 68.44 79 ALA A N 1
ATOM 612 C CA . ALA A 1 79 ? 4.129 -2.738 6.926 1 68.44 79 ALA A CA 1
ATOM 613 C C . ALA A 1 79 ? 2.67 -3.152 6.758 1 68.44 79 ALA A C 1
ATOM 615 O O . ALA A 1 79 ? 2.379 -4.301 6.418 1 68.44 79 ALA A O 1
ATOM 616 N N . GLY A 1 80 ? 1.872 -2.117 6.871 1 72.75 80 GLY A N 1
ATOM 617 C CA . GLY A 1 80 ? 0.444 -2.357 6.734 1 72.75 80 GLY A CA 1
ATOM 618 C C . GLY A 1 80 ? 0.033 -2.711 5.316 1 72.75 80 GLY A C 1
ATOM 619 O O . GLY A 1 80 ? -0.99 -3.367 5.105 1 72.75 80 GLY A O 1
ATOM 620 N N . ILE A 1 81 ? 0.864 -2.385 4.344 1 73.19 81 ILE A N 1
ATOM 621 C CA . ILE A 1 81 ? 0.552 -2.682 2.951 1 73.19 81 ILE A CA 1
ATOM 622 C C . ILE A 1 81 ? 0.586 -4.191 2.725 1 73.19 81 ILE A C 1
ATOM 624 O O . ILE A 1 81 ? -0.214 -4.727 1.956 1 73.19 81 ILE A O 1
ATOM 628 N N . LEU A 1 82 ? 1.544 -4.812 3.395 1 76.88 82 LEU A N 1
ATOM 629 C CA . LEU A 1 82 ? 1.641 -6.258 3.248 1 76.88 82 LEU A CA 1
ATOM 630 C C . LEU A 1 82 ? 0.367 -6.941 3.734 1 76.88 82 LEU A C 1
ATOM 632 O O . LEU A 1 82 ? -0.045 -7.965 3.182 1 76.88 82 LEU A O 1
ATOM 636 N N . LEU A 1 83 ? -0.258 -6.227 4.719 1 86.81 83 LEU A N 1
ATOM 637 C CA . LEU A 1 83 ? -1.479 -6.797 5.281 1 86.81 83 LEU A CA 1
ATOM 638 C C . LEU A 1 83 ? -2.652 -6.609 4.324 1 86.81 83 LEU A C 1
ATOM 640 O O . LEU A 1 83 ? -3.584 -7.418 4.312 1 86.81 83 LEU A O 1
ATOM 644 N N . LEU A 1 84 ? -2.51 -5.641 3.484 1 87 84 LEU A N 1
ATOM 645 C CA . LEU A 1 84 ? -3.543 -5.352 2.498 1 87 84 LEU A CA 1
ATOM 646 C C . LEU A 1 84 ? -3.576 -6.418 1.41 1 87 84 LEU A C 1
ATOM 648 O O . LEU A 1 84 ? -4.645 -6.758 0.897 1 87 84 LEU A O 1
ATOM 652 N N . VAL A 1 85 ? -2.447 -6.984 1.121 1 88.75 85 VAL A N 1
ATOM 653 C CA . VAL A 1 85 ? -2.34 -7.895 -0.014 1 88.75 85 VAL A CA 1
ATOM 654 C C . VAL A 1 85 ? -2.496 -9.336 0.463 1 88.75 85 VAL A C 1
ATOM 656 O O . VAL A 1 85 ? -2.65 -10.25 -0.349 1 88.75 85 VAL A O 1
ATOM 659 N N . LEU A 1 86 ? -2.555 -9.547 1.701 1 91.12 86 LEU A N 1
ATOM 660 C CA . LEU A 1 86 ? -2.539 -10.883 2.283 1 91.12 86 LEU A CA 1
ATOM 661 C C . LEU A 1 86 ? -3.732 -11.703 1.804 1 91.12 86 LEU A C 1
ATOM 663 O O . LEU A 1 86 ? -3.58 -12.859 1.401 1 91.12 86 LEU A O 1
ATOM 667 N N . PRO A 1 87 ? -4.949 -11.141 1.788 1 94.56 87 PRO A N 1
ATOM 668 C CA . PRO A 1 87 ? -6.094 -11.914 1.299 1 94.56 87 PRO A CA 1
ATOM 669 C C . PRO A 1 87 ? -5.902 -12.414 -0.132 1 94.56 87 PRO A C 1
ATOM 671 O O . PRO A 1 87 ? -6.199 -13.57 -0.433 1 94.56 87 PRO A O 1
ATOM 674 N N . LEU A 1 88 ? -5.375 -11.531 -0.942 1 93.5 88 LEU A N 1
ATOM 675 C CA . LEU A 1 88 ? -5.156 -11.883 -2.34 1 93.5 88 LEU A CA 1
ATOM 676 C C . LEU A 1 88 ? -4.133 -13.008 -2.459 1 93.5 88 LEU A C 1
ATOM 678 O O . LEU A 1 88 ? -4.324 -13.945 -3.236 1 93.5 88 LEU A O 1
ATOM 682 N N . LEU A 1 89 ? -3.059 -12.93 -1.683 1 91.44 89 LEU A N 1
ATOM 683 C CA . LEU A 1 89 ? -2.023 -13.961 -1.713 1 91.44 89 LEU A CA 1
ATOM 684 C C . LEU A 1 89 ? -2.592 -15.312 -1.314 1 91.44 89 LEU A C 1
ATOM 686 O O . LEU A 1 89 ? -2.26 -16.328 -1.922 1 91.44 89 LEU A O 1
ATOM 690 N N . ILE A 1 90 ? -3.449 -15.305 -0.376 1 92.62 90 ILE A N 1
ATOM 691 C CA . ILE A 1 90 ? -4.066 -16.547 0.071 1 92.62 90 ILE A CA 1
ATOM 692 C C . ILE A 1 90 ? -4.953 -17.109 -1.038 1 92.62 90 ILE A C 1
ATOM 694 O O . ILE A 1 90 ? -4.93 -18.312 -1.308 1 92.62 90 ILE A O 1
ATOM 698 N N . GLY A 1 91 ? -5.707 -16.297 -1.674 1 92.62 91 GLY A N 1
ATOM 699 C CA . GLY A 1 91 ? -6.512 -16.75 -2.803 1 92.62 91 GLY A CA 1
ATOM 700 C C . GLY A 1 91 ? -5.684 -17.344 -3.926 1 92.62 91 GLY A C 1
ATOM 701 O O . GLY A 1 91 ? -6.055 -18.359 -4.508 1 92.62 91 GLY A O 1
ATOM 702 N N . LEU A 1 92 ? -4.57 -16.719 -4.176 1 92.31 92 LEU A N 1
ATOM 703 C CA . LEU A 1 92 ? -3.709 -17.141 -5.277 1 92.31 92 LEU A CA 1
ATOM 704 C C . LEU A 1 92 ? -3.059 -18.484 -4.973 1 92.31 92 LEU A C 1
ATOM 706 O O . LEU A 1 92 ? -2.959 -19.344 -5.852 1 92.31 92 LEU A O 1
ATOM 710 N N . PHE A 1 93 ? -2.715 -18.734 -3.768 1 89.88 93 PHE A N 1
ATOM 711 C CA . PHE A 1 93 ? -1.885 -19.891 -3.469 1 89.88 93 PHE A CA 1
ATOM 712 C C . PHE A 1 93 ? -2.719 -21.016 -2.852 1 89.88 93 PHE A C 1
ATOM 714 O O . PHE A 1 93 ? -2.307 -22.172 -2.852 1 89.88 93 PHE A O 1
ATOM 721 N N . TRP A 1 94 ? -3.881 -20.625 -2.309 1 88.06 94 TRP A N 1
ATOM 722 C CA . TRP A 1 94 ? -4.703 -21.656 -1.686 1 88.06 94 TRP A CA 1
ATOM 723 C C . TRP A 1 94 ? -5.957 -21.938 -2.508 1 88.06 94 TRP A C 1
ATOM 725 O O . TRP A 1 94 ? -6.414 -23.078 -2.6 1 88.06 94 TRP A O 1
ATOM 735 N N . GLY A 1 95 ? -6.477 -20.969 -3.061 1 88.19 95 GLY A N 1
ATOM 736 C CA . GLY A 1 95 ? -7.727 -21.125 -3.787 1 88.19 95 GLY A CA 1
ATOM 737 C C . GLY A 1 95 ? -7.539 -21.688 -5.18 1 88.19 95 GLY A C 1
ATOM 738 O O . GLY A 1 95 ? -8.031 -22.781 -5.477 1 88.19 95 GLY A O 1
ATOM 739 N N . ALA A 1 96 ? -6.754 -21.031 -5.93 1 87.06 96 ALA A N 1
ATOM 740 C CA . ALA A 1 96 ? -6.621 -21.344 -7.348 1 87.06 96 ALA A CA 1
ATOM 741 C C . ALA A 1 96 ? -6.031 -22.75 -7.539 1 87.06 96 ALA A C 1
ATOM 743 O O . ALA A 1 96 ? -6.574 -23.562 -8.289 1 87.06 96 ALA A O 1
ATOM 744 N N . PRO A 1 97 ? -4.992 -23.094 -6.75 1 83.5 97 PRO A N 1
ATOM 745 C CA . PRO A 1 97 ? -4.359 -24.391 -7.004 1 83.5 97 PRO A CA 1
ATOM 746 C C . PRO A 1 97 ? -5.199 -25.562 -6.5 1 83.5 97 PRO A C 1
ATOM 748 O O . PRO A 1 97 ? -4.992 -26.703 -6.93 1 83.5 97 PRO A O 1
ATOM 751 N N . LEU A 1 98 ? -6.176 -25.281 -5.629 1 82.75 98 LEU A N 1
ATOM 752 C CA . LEU A 1 98 ? -6.93 -26.344 -4.984 1 82.75 98 LEU A CA 1
ATOM 753 C C . LEU A 1 98 ? -7.586 -27.25 -6.02 1 82.75 98 LEU A C 1
ATOM 755 O O . LEU A 1 98 ? -7.484 -28.484 -5.934 1 82.75 98 LEU A O 1
ATOM 759 N N . VAL A 1 99 ? -8.133 -26.688 -7 1 80.38 99 VAL A N 1
ATOM 760 C CA . VAL A 1 99 ? -8.828 -27.453 -8.023 1 80.38 99 VAL A CA 1
ATOM 761 C C . VAL A 1 99 ? -7.992 -27.5 -9.297 1 80.38 99 VAL A C 1
ATOM 763 O O . VAL A 1 99 ? -7.867 -28.562 -9.93 1 80.38 99 VAL A O 1
ATOM 766 N N . ALA A 1 100 ? -7.336 -26.469 -9.562 1 82.31 100 ALA A N 1
ATOM 767 C CA . ALA A 1 100 ? -6.637 -26.328 -10.836 1 82.31 100 ALA A CA 1
ATOM 768 C C . ALA A 1 100 ? -5.477 -27.312 -10.93 1 82.31 100 ALA A C 1
ATOM 770 O O . ALA A 1 100 ? -5.176 -27.812 -12.016 1 82.31 100 ALA A O 1
ATOM 771 N N . ARG A 1 101 ? -4.855 -27.531 -9.828 1 77.06 101 ARG A N 1
ATOM 772 C CA . ARG A 1 101 ? -3.742 -28.484 -9.836 1 77.06 101 ARG A CA 1
ATOM 773 C C . ARG A 1 101 ? -4.215 -29.875 -10.195 1 77.06 101 ARG A C 1
ATOM 775 O O . ARG A 1 101 ? -3.559 -30.594 -10.961 1 77.06 101 ARG A O 1
ATOM 782 N N . GLU A 1 102 ? -5.344 -30.266 -9.633 1 78.62 102 GLU A N 1
ATOM 783 C CA . GLU A 1 102 ? -5.91 -31.578 -9.914 1 78.62 102 GLU A CA 1
ATOM 784 C C . GLU A 1 102 ? -6.383 -31.672 -11.359 1 78.62 102 GLU A C 1
ATOM 786 O O . GLU A 1 102 ? -6.215 -32.719 -12 1 78.62 102 GLU A O 1
ATOM 791 N N . VAL A 1 103 ? -6.906 -30.656 -11.797 1 75 103 VAL A N 1
ATOM 792 C CA . VAL A 1 103 ? -7.391 -30.625 -13.172 1 75 103 VAL A CA 1
ATOM 793 C C . VAL A 1 103 ? -6.207 -30.703 -14.133 1 75 103 VAL A C 1
ATOM 795 O O . VAL A 1 103 ? -6.227 -31.469 -15.102 1 75 103 VAL A O 1
ATOM 798 N N . GLU A 1 104 ? -5.234 -29.953 -13.836 1 75.44 104 GLU A N 1
ATOM 799 C CA . GLU A 1 104 ? -4.055 -29.891 -14.688 1 75.44 104 GLU A CA 1
ATOM 800 C C . GLU A 1 104 ? -3.295 -31.219 -14.688 1 75.44 104 GLU A C 1
ATOM 802 O O . GLU A 1 104 ? -2.77 -31.641 -15.719 1 75.44 104 GLU A O 1
ATOM 807 N N . GLN A 1 105 ? -3.271 -31.859 -13.555 1 75.62 105 GLN A N 1
ATOM 808 C CA . GLN A 1 105 ? -2.566 -33.125 -13.422 1 75.62 105 GLN A CA 1
ATOM 809 C C . GLN A 1 105 ? -3.473 -34.312 -13.781 1 75.62 105 GLN A C 1
ATOM 811 O O . GLN A 1 105 ? -3.01 -35.438 -13.891 1 75.62 105 GLN A O 1
ATOM 816 N N . GLY A 1 106 ? -4.777 -34 -13.992 1 73.62 106 GLY A N 1
ATOM 817 C CA . GLY A 1 106 ? -5.738 -35.031 -14.359 1 73.62 106 GLY A CA 1
ATOM 818 C C . GLY A 1 106 ? -6.062 -35.969 -13.227 1 73.62 106 GLY A C 1
ATOM 819 O O . GLY A 1 106 ? -6.609 -37.062 -13.453 1 73.62 106 GLY A O 1
ATOM 820 N N . THR A 1 107 ? -5.684 -35.594 -12.047 1 71.5 107 THR A N 1
ATOM 821 C CA . THR A 1 107 ? -5.844 -36.469 -10.906 1 71.5 107 THR A CA 1
ATOM 822 C C . THR A 1 107 ? -7.285 -36.469 -10.406 1 71.5 107 THR A C 1
ATOM 824 O O . THR A 1 107 ? -7.695 -37.375 -9.656 1 71.5 107 THR A O 1
ATOM 827 N N . HIS A 1 108 ? -8.078 -35.531 -10.844 1 68.5 108 HIS A N 1
ATOM 828 C CA . HIS A 1 108 ? -9.477 -35.469 -10.422 1 68.5 108 HIS A CA 1
ATOM 829 C C . HIS A 1 108 ? -10.25 -36.688 -10.883 1 68.5 108 HIS A C 1
ATOM 831 O O . HIS A 1 108 ? -11.172 -37.156 -10.203 1 68.5 108 HIS A O 1
ATOM 837 N N . ARG A 1 109 ? -9.859 -37.312 -11.875 1 69.25 109 ARG A N 1
ATOM 838 C CA . ARG A 1 109 ? -10.539 -38.469 -12.43 1 69.25 109 ARG A CA 1
ATOM 839 C C . ARG A 1 109 ? -10.305 -39.719 -11.562 1 69.25 109 ARG A C 1
ATOM 841 O O . ARG A 1 109 ? -11.18 -40.562 -11.461 1 69.25 109 ARG A O 1
ATOM 848 N N . LEU A 1 110 ? -9.156 -39.719 -10.984 1 69.31 110 LEU A N 1
ATOM 849 C CA . LEU A 1 110 ? -8.797 -40.844 -10.148 1 69.31 110 LEU A CA 1
ATOM 850 C C . LEU A 1 110 ? -9.648 -40.875 -8.875 1 69.31 110 LEU A C 1
ATOM 852 O O . LEU A 1 110 ? -10.008 -41.938 -8.391 1 69.31 110 LEU A O 1
ATOM 856 N N . VAL A 1 111 ? -10.047 -39.812 -8.391 1 66.62 111 VAL A N 1
ATOM 857 C CA . VAL A 1 111 ? -10.812 -39.719 -7.16 1 66.62 111 VAL A CA 1
ATOM 858 C C . VAL A 1 111 ? -12.25 -40.156 -7.406 1 66.62 111 VAL A C 1
ATOM 860 O O . VAL A 1 111 ? -12.852 -40.812 -6.555 1 66.62 111 VAL A O 1
ATOM 863 N N . TRP A 1 112 ? -12.641 -39.969 -8.586 1 68 112 TRP A N 1
ATOM 864 C CA . TRP A 1 112 ? -14.023 -40.312 -8.922 1 68 112 TRP A CA 1
ATOM 865 C C . TRP A 1 112 ? -14.188 -41.812 -9.148 1 68 112 TRP A C 1
ATOM 867 O O . TRP A 1 112 ? -15.289 -42.344 -9.039 1 68 112 TRP A O 1
ATOM 877 N N . THR A 1 113 ? -13.148 -42.375 -9.289 1 69.31 113 THR A N 1
ATOM 878 C CA . THR A 1 113 ? -13.211 -43.812 -9.508 1 69.31 113 THR A CA 1
ATOM 879 C C . THR A 1 113 ? -13.234 -44.562 -8.172 1 69.31 113 THR A C 1
ATOM 881 O O . THR A 1 113 ? -13.531 -45.75 -8.133 1 69.31 113 THR A O 1
ATOM 884 N N . GLN A 1 114 ? -12.977 -43.938 -7.133 1 68.69 114 GLN A N 1
ATOM 885 C CA . GLN A 1 114 ? -12.891 -44.562 -5.816 1 68.69 114 GLN A CA 1
ATOM 886 C C . GLN A 1 114 ? -14.25 -44.594 -5.129 1 68.69 114 GLN A C 1
ATOM 888 O O . GLN A 1 114 ? -14.336 -44.812 -3.918 1 68.69 114 GLN A O 1
ATOM 893 N N . GLY A 1 115 ? -15.43 -44.562 -5.785 1 70 115 GLY A N 1
ATOM 894 C CA . GLY A 1 115 ? -16.766 -44.688 -5.242 1 70 115 GLY A CA 1
ATOM 895 C C . GLY A 1 115 ? -17.25 -43.438 -4.555 1 70 115 GLY A C 1
ATOM 896 O O . GLY A 1 115 ? -18.328 -43.406 -3.939 1 70 115 GLY A O 1
ATOM 897 N N . ILE A 1 116 ? -16.438 -42.469 -4.516 1 77.81 116 ILE A N 1
ATOM 898 C CA . ILE A 1 116 ? -16.859 -41.219 -3.926 1 77.81 116 ILE A CA 1
ATOM 899 C C . ILE A 1 116 ? -17.531 -40.344 -4.992 1 77.81 116 ILE A C 1
ATOM 901 O O . ILE A 1 116 ? -17 -40.188 -6.094 1 77.81 116 ILE A O 1
ATOM 905 N N . THR A 1 117 ? -18.75 -39.938 -4.656 1 83.12 117 THR A N 1
ATOM 906 C CA . THR A 1 117 ? -19.484 -39.094 -5.609 1 83.12 117 THR A CA 1
ATOM 907 C C . THR A 1 117 ? -18.797 -37.75 -5.773 1 83.12 117 THR A C 1
ATOM 909 O O . THR A 1 117 ? -18.125 -37.25 -4.852 1 83.12 117 THR A O 1
ATOM 912 N N . ARG A 1 118 ? -18.828 -37.219 -6.891 1 84.44 118 ARG A N 1
ATOM 913 C CA . ARG A 1 118 ? -18.266 -35.938 -7.219 1 84.44 118 ARG A CA 1
ATOM 914 C C . ARG A 1 118 ? -18.766 -34.844 -6.258 1 84.44 118 ARG A C 1
ATOM 916 O O . ARG A 1 118 ? -18 -34 -5.828 1 84.44 118 ARG A O 1
ATOM 923 N N . ARG A 1 119 ? -19.969 -35 -5.945 1 85.25 119 ARG A N 1
ATOM 924 C CA . ARG A 1 119 ? -20.578 -34.031 -5.055 1 85.25 119 ARG A CA 1
ATOM 925 C C . ARG A 1 119 ? -19.984 -34.094 -3.656 1 85.25 119 ARG A C 1
ATOM 927 O O . ARG A 1 119 ? -19.656 -33.094 -3.051 1 85.25 119 ARG A O 1
ATOM 934 N N . ARG A 1 120 ? -19.859 -35.25 -3.145 1 85.12 120 ARG A N 1
ATOM 935 C CA . ARG 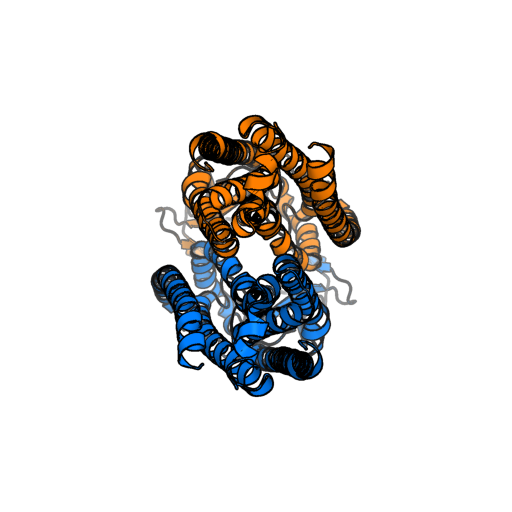A 1 120 ? -19.312 -35.438 -1.805 1 85.12 120 ARG A CA 1
ATOM 936 C C . ARG A 1 120 ? -17.859 -34.969 -1.737 1 85.12 120 ARG A C 1
ATOM 938 O O . ARG A 1 120 ? -17.453 -34.375 -0.748 1 85.12 120 ARG A O 1
ATOM 945 N N . TRP A 1 121 ? -17.172 -35.281 -2.768 1 84.81 121 TRP A N 1
ATOM 946 C CA . TRP A 1 121 ? -15.781 -34.844 -2.857 1 84.81 121 TRP A CA 1
ATOM 947 C C . TRP A 1 121 ? -15.695 -33.312 -2.852 1 84.81 121 TRP A C 1
ATOM 949 O O . TRP A 1 121 ? -14.93 -32.719 -2.076 1 84.81 121 TRP A O 1
ATOM 959 N N . ALA A 1 122 ? -16.484 -32.719 -3.658 1 88 122 ALA A N 1
ATOM 960 C CA . ALA A 1 122 ? -16.453 -31.266 -3.795 1 88 122 ALA A CA 1
ATOM 961 C C . ALA A 1 122 ? -16.906 -30.578 -2.504 1 88 122 ALA A C 1
ATOM 963 O O . ALA A 1 122 ? -16.281 -29.609 -2.053 1 88 122 ALA A O 1
ATOM 964 N N . VAL A 1 123 ? -17.922 -31.109 -1.916 1 90.12 123 VAL A N 1
ATOM 965 C CA . VAL A 1 123 ? -18.469 -30.531 -0.689 1 90.12 123 VAL A CA 1
ATOM 966 C C . VAL A 1 123 ? -17.422 -30.641 0.43 1 90.12 123 VAL A C 1
ATOM 968 O O . VAL A 1 123 ? -17.25 -29.703 1.218 1 90.12 123 VAL A O 1
ATOM 971 N N . THR A 1 124 ? -16.797 -31.719 0.533 1 86.81 124 THR A N 1
ATOM 972 C CA . THR A 1 124 ? -15.797 -31.922 1.57 1 86.81 124 THR A CA 1
ATOM 973 C C . THR A 1 124 ? -14.578 -31.031 1.327 1 86.81 124 THR A C 1
ATOM 975 O O . THR A 1 124 ? -14.094 -30.375 2.248 1 86.81 124 THR A O 1
ATOM 978 N N . LYS A 1 125 ? -14.125 -30.969 0.107 1 87.62 125 LYS A N 1
ATOM 979 C CA . LYS A 1 125 ? -12.938 -30.188 -0.235 1 87.62 125 LYS A CA 1
ATOM 980 C C . LYS A 1 125 ? -13.195 -28.688 -0.074 1 87.62 125 LYS A C 1
ATOM 982 O O . LYS A 1 125 ? -12.391 -27.984 0.534 1 87.62 125 LYS A O 1
ATOM 987 N N . PHE A 1 126 ? -14.305 -28.297 -0.599 1 91.69 126 PHE A N 1
ATOM 988 C CA . PHE A 1 126 ? -14.656 -26.875 -0.515 1 91.69 126 PHE A CA 1
ATOM 989 C C . PHE A 1 126 ? -15.008 -26.5 0.917 1 91.69 126 PHE A C 1
ATOM 991 O O . PHE A 1 126 ? -14.672 -25.406 1.371 1 91.69 126 PHE A O 1
ATOM 998 N N . GLY A 1 127 ? -15.688 -27.359 1.563 1 91.69 127 GLY A N 1
ATOM 999 C CA . GLY A 1 127 ? -16.016 -27.109 2.959 1 91.69 127 GLY A CA 1
ATOM 1000 C C . GLY A 1 127 ? -14.797 -27 3.85 1 91.69 127 GLY A C 1
ATOM 1001 O O . GLY A 1 127 ? -14.711 -26.078 4.668 1 91.69 127 GLY A O 1
ATOM 1002 N N . LEU A 1 128 ? -13.891 -27.859 3.68 1 89.06 128 LEU A N 1
ATOM 1003 C CA . LEU A 1 128 ? -12.695 -27.875 4.516 1 89.06 128 LEU A CA 1
ATOM 1004 C C . LEU A 1 128 ? -11.844 -26.641 4.273 1 89.06 128 LEU A C 1
ATOM 1006 O O . LEU A 1 128 ? -11.367 -26.016 5.227 1 89.06 128 LEU A O 1
ATOM 1010 N N . ILE A 1 129 ? -11.68 -26.25 3.02 1 91.06 129 ILE A N 1
ATOM 1011 C CA . ILE A 1 129 ? -10.852 -25.078 2.734 1 91.06 129 ILE A CA 1
ATOM 1012 C C . ILE A 1 129 ? -11.539 -23.812 3.248 1 91.06 129 ILE A C 1
ATOM 1014 O O . ILE A 1 129 ? -10.883 -22.891 3.729 1 91.06 129 ILE A O 1
ATOM 1018 N N . THR A 1 130 ? -12.828 -23.828 3.131 1 93.81 130 THR A N 1
ATOM 1019 C CA . THR A 1 130 ? -13.586 -22.672 3.592 1 93.81 130 THR A CA 1
ATOM 1020 C C . THR A 1 130 ? -13.445 -22.5 5.102 1 93.81 130 THR A C 1
ATOM 1022 O O . THR A 1 130 ? -13.148 -21.406 5.582 1 93.81 130 THR A O 1
ATOM 1025 N N . VAL A 1 131 ? -13.586 -23.578 5.816 1 94.25 131 VAL A N 1
ATOM 1026 C CA . VAL A 1 131 ? -13.5 -23.531 7.273 1 94.25 131 VAL A CA 1
ATOM 1027 C C . VAL A 1 131 ? -12.086 -23.125 7.688 1 94.25 131 VAL A C 1
ATOM 1029 O O . VAL A 1 131 ? -11.914 -22.297 8.594 1 94.25 131 VAL A O 1
ATOM 1032 N N . THR A 1 132 ? -11.125 -23.672 7.047 1 93 132 THR A N 1
ATOM 1033 C CA . THR A 1 132 ? -9.734 -23.391 7.359 1 93 132 THR A CA 1
ATOM 1034 C C . THR A 1 132 ? -9.414 -21.922 7.078 1 93 132 THR A C 1
ATOM 1036 O O . THR A 1 132 ? -8.812 -21.234 7.914 1 93 132 THR A O 1
ATOM 1039 N N . VAL A 1 133 ? -9.859 -21.438 5.965 1 94.81 133 VAL A N 1
ATOM 1040 C CA . VAL A 1 133 ? -9.57 -20.062 5.551 1 94.81 133 VAL A CA 1
ATOM 1041 C C . VAL A 1 133 ? -10.266 -19.078 6.488 1 94.81 133 VAL A C 1
ATOM 1043 O O . VAL A 1 133 ? -9.68 -18.078 6.895 1 94.81 133 VAL A O 1
ATOM 1046 N N . VAL A 1 134 ? -11.469 -19.344 6.84 1 96.81 134 VAL A N 1
ATOM 1047 C CA . VAL A 1 134 ? -12.211 -18.469 7.73 1 96.81 134 VAL A CA 1
ATOM 1048 C C . VAL A 1 134 ? -11.555 -18.453 9.109 1 96.81 134 VAL A C 1
ATOM 1050 O O . VAL A 1 134 ? -11.367 -17.391 9.703 1 96.81 134 VAL A O 1
ATOM 1053 N N . ALA A 1 135 ? -11.141 -19.578 9.602 1 96.31 135 ALA A N 1
ATOM 1054 C CA . ALA A 1 135 ? -10.516 -19.672 10.914 1 96.31 135 ALA A CA 1
ATOM 1055 C C . ALA A 1 135 ? -9.18 -18.922 10.938 1 96.31 135 ALA A C 1
ATOM 1057 O O . ALA A 1 135 ? -8.93 -18.109 11.82 1 96.31 135 ALA A O 1
ATOM 1058 N N . LEU A 1 136 ? -8.359 -19.203 9.953 1 94.62 136 LEU A N 1
ATOM 1059 C CA . LEU A 1 136 ? -7.035 -18.594 9.914 1 94.62 136 LEU A CA 1
ATOM 1060 C C . LEU A 1 136 ? -7.145 -17.094 9.672 1 94.62 136 LEU A C 1
ATOM 1062 O O . LEU A 1 136 ? -6.398 -16.312 10.266 1 94.62 136 LEU A O 1
ATOM 1066 N N . SER A 1 137 ? -8.047 -16.703 8.789 1 96.56 137 SER A N 1
ATOM 1067 C CA . SER A 1 137 ? -8.211 -15.273 8.516 1 96.56 137 SER A CA 1
ATOM 1068 C C . SER A 1 137 ? -8.789 -14.547 9.727 1 96.56 137 SER A C 1
ATOM 1070 O O . SER A 1 137 ? -8.469 -13.383 9.969 1 96.56 137 SER A O 1
ATOM 1072 N N . ALA A 1 138 ? -9.633 -15.219 10.461 1 97.62 138 ALA A N 1
ATOM 1073 C CA . ALA A 1 138 ? -10.141 -14.625 11.695 1 97.62 138 ALA A CA 1
ATOM 1074 C C . ALA A 1 138 ? -9.008 -14.352 12.68 1 97.62 138 ALA A C 1
ATOM 1076 O O . ALA A 1 138 ? -8.961 -13.289 13.312 1 97.62 138 ALA A O 1
ATOM 1077 N N . VAL A 1 139 ? -8.109 -15.281 12.797 1 97 139 VAL A N 1
ATOM 1078 C CA . VAL A 1 139 ? -6.996 -15.156 13.727 1 97 139 VAL A CA 1
ATOM 1079 C C . VAL A 1 139 ? -6.094 -13.992 13.297 1 97 139 VAL A C 1
ATOM 1081 O O . VAL A 1 139 ? -5.738 -13.141 14.117 1 97 139 VAL A O 1
ATOM 1084 N N . TYR A 1 140 ? -5.754 -13.961 12.008 1 95.44 140 TYR A N 1
ATOM 1085 C CA . TYR A 1 140 ? -4.832 -12.891 11.656 1 95.44 140 TYR A CA 1
ATOM 1086 C C . TYR A 1 140 ? -5.531 -11.539 11.688 1 95.44 140 TYR A C 1
ATOM 1088 O O . TYR A 1 140 ? -4.906 -10.508 11.961 1 95.44 140 TYR A O 1
ATOM 1096 N N . THR A 1 141 ? -6.828 -11.562 11.406 1 96.62 141 THR A N 1
ATOM 1097 C CA . THR A 1 141 ? -7.574 -10.305 11.484 1 96.62 141 THR A CA 1
ATOM 1098 C C . THR A 1 141 ? -7.598 -9.781 12.914 1 96.62 141 THR A C 1
ATOM 1100 O O . THR A 1 141 ? -7.453 -8.578 13.141 1 96.62 141 THR A O 1
ATOM 1103 N N . LEU A 1 142 ? -7.781 -10.633 13.852 1 97.06 142 LEU A N 1
ATOM 1104 C CA . LEU A 1 142 ? -7.746 -10.242 15.258 1 97.06 142 LEU A CA 1
ATOM 1105 C C . LEU A 1 142 ? -6.383 -9.672 15.625 1 97.06 142 LEU A C 1
ATOM 1107 O O . LEU A 1 142 ? -6.297 -8.656 16.328 1 97.06 142 LEU A O 1
ATOM 1111 N N . LEU A 1 143 ? -5.383 -10.352 15.164 1 95.5 143 LEU A N 1
ATOM 1112 C CA . LEU A 1 143 ? -4.023 -9.891 15.414 1 95.5 143 LEU A CA 1
ATOM 1113 C C . LEU A 1 143 ? -3.793 -8.516 14.781 1 95.5 143 LEU A C 1
ATOM 1115 O O . LEU A 1 143 ? -3.191 -7.637 15.398 1 95.5 143 LEU A O 1
ATOM 1119 N N . VAL A 1 144 ? -4.297 -8.289 13.609 1 93.44 144 VAL A N 1
ATOM 1120 C CA . VAL A 1 144 ? -4.113 -7.035 12.891 1 93.44 144 VAL A CA 1
ATOM 1121 C C . VAL A 1 144 ? -4.926 -5.93 13.562 1 93.44 144 VAL A C 1
ATOM 1123 O O . VAL A 1 144 ? -4.457 -4.797 13.695 1 93.44 144 VAL A O 1
ATOM 1126 N N . ASN A 1 145 ? -6.113 -6.277 13.977 1 94.06 145 ASN A N 1
ATOM 1127 C CA . ASN A 1 145 ? -6.91 -5.309 14.711 1 94.06 145 ASN A CA 1
ATOM 1128 C C . ASN A 1 145 ? -6.18 -4.816 15.961 1 94.06 145 ASN A C 1
ATOM 1130 O O . ASN A 1 145 ? -6.133 -3.611 16.219 1 94.06 145 ASN A O 1
ATOM 1134 N N . TRP A 1 146 ? -5.684 -5.746 16.656 1 94.25 146 TRP A N 1
ATOM 1135 C CA . TRP A 1 146 ? -4.922 -5.406 17.859 1 94.25 146 TRP A CA 1
ATOM 1136 C C . TRP A 1 146 ? -3.699 -4.562 17.5 1 94.25 146 TRP A C 1
ATOM 1138 O O . TRP A 1 146 ? -3.402 -3.576 18.188 1 94.25 146 TRP A O 1
ATOM 1148 N N . TRP A 1 147 ? -3.014 -4.93 16.516 1 91.38 147 TRP A N 1
ATOM 1149 C CA . TRP A 1 147 ? -1.796 -4.246 16.094 1 91.38 147 TRP A CA 1
ATOM 1150 C C . TRP A 1 147 ? -2.107 -2.838 15.602 1 91.38 147 TRP A C 1
ATOM 1152 O O . TRP A 1 147 ? -1.32 -1.912 15.805 1 91.38 147 TRP A O 1
ATOM 1162 N N . MET A 1 148 ? -3.24 -2.619 15.031 1 89.19 148 MET A N 1
ATOM 1163 C CA . MET A 1 148 ? -3.609 -1.352 14.406 1 89.19 148 MET A CA 1
ATOM 1164 C C . MET A 1 148 ? -4.203 -0.391 15.43 1 89.19 148 MET A C 1
ATOM 1166 O O . MET A 1 148 ? -4.273 0.815 15.188 1 89.19 148 MET A O 1
ATOM 1170 N N . GLU A 1 149 ? -4.547 -0.807 16.484 1 88.81 149 GLU A N 1
ATOM 1171 C CA . GLU A 1 149 ? -5.297 -0.023 17.469 1 88.81 149 GLU A CA 1
ATOM 1172 C C . GLU A 1 149 ? -4.555 1.258 17.828 1 88.81 149 GLU A C 1
ATOM 1174 O O . GLU A 1 149 ? -5.113 2.354 17.75 1 88.81 149 GLU A O 1
ATOM 1179 N N . PRO A 1 150 ? -3.279 1.148 18.172 1 86 150 PRO A N 1
ATOM 1180 C CA . PRO A 1 150 ? -2.572 2.377 18.547 1 86 150 PRO A CA 1
ATOM 1181 C C . PRO A 1 150 ? -2.35 3.309 17.359 1 86 150 PRO A C 1
ATOM 1183 O O . PRO A 1 150 ? -2.121 4.508 17.547 1 86 150 PRO A O 1
ATOM 1186 N N . LEU A 1 151 ? -2.445 2.803 16.219 1 83.56 151 LEU A N 1
ATOM 1187 C CA . LEU A 1 151 ? -2.164 3.58 15.016 1 83.56 151 LEU A CA 1
ATOM 1188 C C . LEU A 1 151 ? -3.426 4.266 14.508 1 83.56 151 LEU A C 1
ATOM 1190 O O . LEU A 1 151 ? -3.348 5.293 13.82 1 83.56 151 LEU A O 1
ATOM 1194 N N . ASN A 1 152 ? -4.461 3.607 14.961 1 83.38 152 ASN A N 1
ATOM 1195 C CA . ASN A 1 152 ? -5.738 4.195 14.578 1 83.38 152 ASN A CA 1
ATOM 1196 C C . ASN A 1 152 ? -5.93 5.578 15.188 1 83.38 152 ASN A C 1
ATOM 1198 O O . ASN A 1 152 ? -5.68 5.773 16.375 1 83.38 152 ASN A O 1
ATOM 1202 N N . ASN A 1 153 ? -6.129 6.605 14.406 1 77.25 153 ASN A N 1
ATOM 1203 C CA . ASN A 1 153 ? -6.406 7.977 14.812 1 77.25 153 ASN A CA 1
ATOM 1204 C C . ASN A 1 153 ? -5.121 8.781 14.992 1 77.25 153 ASN A C 1
ATOM 1206 O O . ASN A 1 153 ? -5.152 9.906 15.484 1 77.25 153 ASN A O 1
ATOM 1210 N N . THR A 1 154 ? -3.982 8.125 14.852 1 76.69 154 THR A N 1
ATOM 1211 C CA . THR A 1 154 ? -2.713 8.844 14.891 1 76.69 154 THR A CA 1
ATOM 1212 C C . THR A 1 154 ? -2.076 8.898 13.508 1 76.69 154 THR A C 1
ATOM 1214 O O . THR A 1 154 ? -2.123 9.93 12.836 1 76.69 154 THR A O 1
ATOM 1217 N N . VAL A 1 155 ? -1.68 7.797 13.125 1 62.62 155 VAL A N 1
ATOM 1218 C CA . VAL A 1 155 ? -0.975 7.648 11.852 1 62.62 155 VAL A CA 1
ATOM 1219 C C . VAL A 1 155 ? -1.976 7.684 10.703 1 62.62 155 VAL A C 1
ATOM 1221 O O . VAL A 1 155 ? -1.687 8.234 9.633 1 62.62 155 VAL A O 1
ATOM 1224 N N . SER A 1 156 ? -3.033 7.145 11.023 1 66.88 156 SER A N 1
ATOM 1225 C CA . SER A 1 156 ? -4.059 7.078 9.984 1 66.88 156 SER A CA 1
ATOM 1226 C C . SER A 1 156 ? -5.453 7.004 10.586 1 66.88 156 SER A C 1
ATOM 1228 O O . SER A 1 156 ? -5.609 6.672 11.766 1 66.88 156 SER A O 1
ATOM 1230 N N . GLU A 1 157 ? -6.398 7.461 9.734 1 75.81 157 GLU A N 1
ATOM 1231 C CA . GLU A 1 157 ? -7.793 7.277 10.117 1 75.81 157 GLU A CA 1
ATOM 1232 C C . GLU A 1 157 ? -8.289 5.883 9.75 1 75.81 157 GLU A C 1
ATOM 1234 O O . GLU A 1 157 ? -8.094 5.426 8.625 1 75.81 157 GLU A O 1
ATOM 1239 N N . ARG A 1 158 ? -8.852 5.238 10.828 1 81.56 158 ARG A N 1
ATOM 1240 C CA . ARG A 1 158 ? -9.32 3.869 10.648 1 81.56 158 ARG A CA 1
ATOM 1241 C C . ARG A 1 158 ? -10.219 3.756 9.422 1 81.56 158 ARG A C 1
ATOM 1243 O O . ARG A 1 158 ? -10.172 2.76 8.695 1 81.56 158 ARG A O 1
ATOM 1250 N N . PHE A 1 159 ? -10.977 4.848 9.18 1 82.56 159 PHE A N 1
ATOM 1251 C CA . PHE A 1 159 ? -11.961 4.836 8.102 1 82.56 159 PHE A CA 1
ATOM 1252 C C . PHE A 1 159 ? -11.336 5.289 6.793 1 82.56 159 PHE A C 1
ATOM 1254 O O . PHE A 1 159 ? -11.992 5.273 5.746 1 82.56 159 PHE A O 1
ATOM 1261 N N . GLY A 1 160 ? -10.094 5.617 6.844 1 77.56 160 GLY A N 1
ATOM 1262 C CA . GLY A 1 160 ? -9.406 6.098 5.652 1 77.56 160 GLY A CA 1
ATOM 1263 C C . GLY A 1 160 ? -9.078 4.992 4.668 1 77.56 160 GLY A C 1
ATOM 1264 O O . GLY A 1 160 ? -9.125 3.811 5.016 1 77.56 160 GLY A O 1
ATOM 1265 N N . TYR A 1 161 ? -8.727 5.418 3.467 1 73.25 161 TYR A N 1
ATOM 1266 C CA . TYR A 1 161 ? -8.383 4.488 2.396 1 73.25 161 TYR A CA 1
ATOM 1267 C C . TYR A 1 161 ? -7.242 3.566 2.82 1 73.25 161 TYR A C 1
ATOM 1269 O O . TYR A 1 161 ? -6.293 4.004 3.473 1 73.25 161 TYR A O 1
ATOM 1277 N N . ILE A 1 162 ? -7.289 2.318 2.527 1 74.62 162 ILE A N 1
ATOM 1278 C CA . ILE A 1 162 ? -6.27 1.304 2.758 1 74.62 162 ILE A CA 1
ATOM 1279 C C . ILE A 1 162 ? -6.398 0.749 4.172 1 74.62 162 ILE A C 1
ATOM 1281 O O . ILE A 1 162 ? -6.348 -0.466 4.379 1 74.62 162 ILE A O 1
ATOM 1285 N N . PHE A 1 163 ? -6.68 1.745 5.164 1 82.5 163 PHE A N 1
ATOM 1286 C CA . PHE A 1 163 ? -6.727 1.283 6.547 1 82.5 163 PHE A CA 1
ATOM 1287 C C . PHE A 1 163 ? -8.055 0.59 6.84 1 82.5 163 PHE A C 1
ATOM 1289 O O . PHE A 1 163 ? -8.102 -0.344 7.645 1 82.5 163 PHE A O 1
ATOM 1296 N N . PHE A 1 164 ? -9.055 1.097 6.195 1 89.5 164 PHE A N 1
ATOM 1297 C CA . PHE A 1 164 ? -10.352 0.453 6.312 1 89.5 164 PHE A CA 1
ATOM 1298 C C . PHE A 1 164 ? -10.273 -1.016 5.914 1 89.5 164 PHE A C 1
ATOM 1300 O O . PHE A 1 164 ? -10.898 -1.871 6.543 1 89.5 164 PHE A O 1
ATOM 1307 N N . ASP A 1 165 ? -9.406 -1.354 4.945 1 90.44 165 ASP A N 1
ATOM 1308 C CA . ASP A 1 165 ? -9.359 -2.664 4.305 1 90.44 165 ASP A CA 1
ATOM 1309 C C . ASP A 1 165 ? -8.523 -3.645 5.117 1 90.44 165 ASP A C 1
ATOM 1311 O O . ASP A 1 165 ? -8.531 -4.848 4.852 1 90.44 165 ASP A O 1
ATOM 1315 N N . GLN A 1 166 ? -7.801 -3.125 6.055 1 89.62 166 GLN A N 1
ATOM 1316 C CA . GLN A 1 166 ? -6.84 -4 6.711 1 89.62 166 GLN A CA 1
ATOM 1317 C C . GLN A 1 166 ? -7.316 -4.387 8.109 1 89.62 166 GLN A C 1
ATOM 1319 O O . GLN A 1 166 ? -6.676 -5.195 8.789 1 89.62 166 GLN A O 1
ATOM 1324 N N . GLN A 1 167 ? -8.414 -3.844 8.492 1 90.94 167 GLN A N 1
ATOM 1325 C CA . GLN A 1 167 ? -8.867 -4.129 9.852 1 90.94 167 GLN A CA 1
ATOM 1326 C C . GLN A 1 167 ? -10.375 -4.312 9.906 1 90.94 167 GLN A C 1
ATOM 1328 O O . GLN A 1 167 ? -11.047 -4.305 8.875 1 90.94 167 GLN A O 1
ATOM 1333 N N . GLY A 1 168 ? -10.844 -4.551 11.141 1 95.19 168 GLY A N 1
ATOM 1334 C CA . GLY A 1 168 ? -12.25 -4.891 11.289 1 95.19 168 GLY A CA 1
ATOM 1335 C C . GLY A 1 168 ? -12.547 -6.344 10.969 1 95.19 168 GLY A C 1
ATOM 1336 O O . GLY A 1 168 ? -11.906 -7.25 11.508 1 95.19 168 GLY A O 1
ATOM 1337 N N . VAL A 1 169 ? -13.516 -6.516 10.055 1 97.62 169 VAL A N 1
ATOM 1338 C CA . VAL A 1 169 ? -13.93 -7.883 9.75 1 97.62 169 VAL A CA 1
ATOM 1339 C C . VAL A 1 169 ? -13.797 -8.141 8.25 1 97.62 169 VAL A C 1
ATOM 1341 O O . VAL A 1 169 ? -13.844 -9.289 7.809 1 97.62 169 VAL A O 1
ATOM 1344 N N . VAL A 1 170 ? -13.516 -7.109 7.523 1 97.38 170 VAL A N 1
ATOM 1345 C CA . VAL A 1 170 ? -13.609 -7.234 6.07 1 97.38 170 VAL A CA 1
ATOM 1346 C C . VAL A 1 170 ? -12.461 -8.094 5.555 1 97.38 170 VAL A C 1
ATOM 1348 O O . VAL A 1 170 ? -12.594 -8.773 4.535 1 97.38 170 VAL A O 1
ATOM 1351 N N . PRO A 1 171 ? -11.273 -8.109 6.273 1 96.56 171 PRO A N 1
ATOM 1352 C CA . PRO A 1 171 ? -10.211 -8.984 5.758 1 96.56 171 PRO A CA 1
ATOM 1353 C C . PRO A 1 171 ? -10.633 -10.453 5.711 1 96.56 171 PRO A C 1
ATOM 1355 O O . PRO A 1 171 ? -10.172 -11.195 4.84 1 96.56 171 PRO A O 1
ATOM 1358 N N . ILE A 1 172 ? -11.43 -10.867 6.586 1 98.12 172 ILE A N 1
ATOM 1359 C CA . ILE A 1 172 ? -11.945 -12.234 6.57 1 98.12 172 ILE A CA 1
ATOM 1360 C C . ILE A 1 172 ? -12.734 -12.477 5.289 1 98.12 172 ILE A C 1
ATOM 1362 O O . ILE A 1 172 ? -12.516 -13.469 4.594 1 98.12 172 ILE A O 1
ATOM 1366 N N . ALA A 1 173 ? -13.586 -11.523 4.988 1 98.38 173 ALA A N 1
ATOM 1367 C CA . ALA A 1 173 ? -14.438 -11.641 3.809 1 98.38 173 ALA A CA 1
ATOM 1368 C C . ALA A 1 173 ? -13.617 -11.555 2.525 1 98.38 173 ALA A C 1
ATOM 1370 O O . ALA A 1 173 ? -13.906 -12.25 1.549 1 98.38 173 ALA A O 1
ATOM 1371 N N . TYR A 1 174 ? -12.641 -10.656 2.518 1 97.94 174 TYR A N 1
ATOM 1372 C CA . TYR A 1 174 ? -11.766 -10.539 1.354 1 97.94 174 TYR A CA 1
ATOM 1373 C C . TYR A 1 174 ? -11.016 -11.836 1.1 1 97.94 174 TYR A C 1
ATOM 1375 O O . TYR A 1 174 ? -10.859 -12.258 -0.05 1 97.94 174 TYR A O 1
ATOM 1383 N N . THR A 1 175 ? -10.555 -12.406 2.168 1 98 175 THR A N 1
ATOM 1384 C CA . THR A 1 175 ? -9.805 -13.648 2.047 1 98 175 THR A CA 1
ATOM 1385 C C . THR A 1 175 ? -10.703 -14.766 1.514 1 98 175 THR A C 1
ATOM 1387 O O . THR A 1 175 ? -10.32 -15.484 0.591 1 98 175 THR A O 1
ATOM 1390 N N . LEU A 1 176 ? -11.852 -14.836 2.102 1 98.38 176 LEU A N 1
ATOM 1391 C CA . LEU A 1 176 ? -12.812 -15.828 1.644 1 98.38 176 LEU A CA 1
ATOM 1392 C C . LEU A 1 176 ? -13.156 -15.617 0.173 1 98.38 176 LEU A C 1
ATOM 1394 O O . LEU A 1 176 ? -13.258 -16.578 -0.591 1 98.38 176 LEU A O 1
ATOM 1398 N N . PHE A 1 177 ? -13.359 -14.422 -0.197 1 98.69 177 PHE A N 1
ATOM 1399 C CA . PHE A 1 177 ? -13.711 -14.062 -1.565 1 98.69 177 PHE A CA 1
ATOM 1400 C C . PHE A 1 177 ? -12.586 -14.43 -2.527 1 98.69 177 PHE A C 1
ATOM 1402 O O . PHE A 1 177 ? -12.836 -15.023 -3.582 1 98.69 177 PHE A O 1
ATOM 1409 N N . ALA A 1 178 ? -11.367 -14.109 -2.158 1 98.38 178 ALA A N 1
ATOM 1410 C CA . ALA A 1 178 ? -10.219 -14.445 -2.99 1 98.38 178 ALA A CA 1
ATOM 1411 C C . ALA A 1 178 ? -10.117 -15.953 -3.201 1 98.38 178 ALA A C 1
ATOM 1413 O O . ALA A 1 178 ? -9.891 -16.406 -4.32 1 98.38 178 ALA A O 1
ATOM 1414 N N . VAL A 1 179 ? -10.281 -16.703 -2.193 1 97.69 179 VAL A N 1
ATOM 1415 C CA . VAL A 1 179 ? -10.203 -18.172 -2.266 1 97.69 179 VAL A CA 1
ATOM 1416 C C . VAL A 1 179 ? -11.352 -18.703 -3.115 1 97.69 179 VAL A C 1
ATOM 1418 O O . VAL A 1 179 ? -11.156 -19.594 -3.949 1 97.69 179 VAL A O 1
ATOM 1421 N N . ALA A 1 180 ? -12.508 -18.141 -2.914 1 98.44 180 ALA A N 1
ATOM 1422 C CA . ALA A 1 180 ? -13.68 -18.578 -3.666 1 98.44 180 ALA A CA 1
ATOM 1423 C C . ALA A 1 180 ? -13.492 -18.344 -5.16 1 98.44 180 ALA A C 1
ATOM 1425 O O . ALA A 1 180 ? -13.867 -19.172 -5.98 1 98.44 180 ALA A O 1
ATOM 1426 N N . ILE A 1 181 ? -12.961 -17.203 -5.555 1 98.25 181 ILE A N 1
ATOM 1427 C CA . ILE A 1 181 ? -12.656 -16.938 -6.957 1 98.25 181 ILE A CA 1
ATOM 1428 C C . ILE A 1 181 ? -11.695 -18 -7.488 1 98.25 181 ILE A C 1
ATOM 1430 O O . ILE A 1 181 ? -11.922 -18.562 -8.562 1 98.25 181 ILE A O 1
ATOM 1434 N N . GLY A 1 182 ? -10.68 -18.234 -6.727 1 96.5 182 GLY A N 1
ATOM 1435 C CA . GLY A 1 182 ? -9.688 -19.219 -7.133 1 96.5 182 GLY A CA 1
ATOM 1436 C C . GLY A 1 182 ? -10.273 -20.609 -7.324 1 96.5 182 GLY A C 1
ATOM 1437 O O . GLY A 1 182 ? -9.977 -21.281 -8.312 1 96.5 182 GLY A O 1
ATOM 1438 N N . VAL A 1 183 ? -11.062 -21.031 -6.387 1 95.75 183 VAL A N 1
ATOM 1439 C CA . VAL A 1 183 ? -11.711 -22.328 -6.465 1 95.75 183 VAL A CA 1
ATOM 1440 C C . VAL A 1 183 ? -12.578 -22.406 -7.723 1 95.75 183 VAL A C 1
ATOM 1442 O O . VAL A 1 183 ? -12.477 -23.359 -8.5 1 95.75 183 VAL A O 1
ATOM 1445 N N . PHE A 1 184 ? -13.352 -21.422 -7.93 1 97 184 PHE A N 1
ATOM 1446 C CA . PHE A 1 184 ? -14.234 -21.391 -9.094 1 97 184 PHE A CA 1
ATOM 1447 C C . PHE A 1 184 ? -13.43 -21.359 -10.383 1 97 184 PHE A C 1
ATOM 1449 O O . PHE A 1 184 ? -13.703 -22.125 -11.312 1 97 184 PHE A O 1
ATOM 1456 N N . ALA A 1 185 ? -12.477 -20.453 -10.438 1 96 185 ALA A N 1
ATOM 1457 C CA . ALA A 1 185 ? -11.625 -20.344 -11.625 1 96 185 ALA A CA 1
ATOM 1458 C C . ALA A 1 185 ? -10.945 -21.672 -11.93 1 96 185 ALA A C 1
ATOM 1460 O O . ALA A 1 185 ? -10.773 -22.047 -13.094 1 96 185 ALA A O 1
ATOM 1461 N N . GLY A 1 186 ? -10.555 -22.359 -10.914 1 92 186 GLY A N 1
ATOM 1462 C CA . GLY A 1 186 ? -9.906 -23.656 -11.086 1 92 186 GLY A CA 1
ATOM 1463 C C . GLY A 1 186 ? -10.812 -24.688 -11.711 1 92 186 GLY A C 1
ATOM 1464 O O . GLY A 1 186 ? -10.336 -25.656 -12.328 1 92 186 GLY A O 1
ATOM 1465 N N . THR A 1 187 ? -12.133 -24.547 -11.531 1 92.12 187 THR A N 1
ATOM 1466 C CA . THR A 1 187 ? -13.062 -25.516 -12.125 1 92.12 187 THR A CA 1
ATOM 1467 C C . THR A 1 187 ? -13.344 -25.141 -13.578 1 92.12 187 THR A C 1
ATOM 1469 O O . THR A 1 187 ? -13.836 -25.969 -14.352 1 92.12 187 THR A O 1
ATOM 1472 N N . VAL A 1 188 ? -13.062 -23.938 -13.977 1 93.06 188 VAL A N 1
ATOM 1473 C CA . VAL A 1 188 ? -13.438 -23.438 -15.305 1 93.06 188 VAL A CA 1
ATOM 1474 C C . VAL A 1 188 ? -12.219 -23.484 -16.234 1 93.06 188 VAL A C 1
ATOM 1476 O O . VAL A 1 188 ? -12.344 -23.797 -17.406 1 93.06 188 VAL A O 1
ATOM 1479 N N . LEU A 1 189 ? -11.062 -23.172 -15.648 1 91.94 189 LEU A N 1
ATOM 1480 C CA . LEU A 1 189 ? -9.867 -23 -16.469 1 91.94 189 LEU A CA 1
ATOM 1481 C C . LEU A 1 189 ? -8.953 -24.219 -16.375 1 91.94 189 LEU A C 1
ATOM 1483 O O . LEU A 1 189 ? -8.75 -24.75 -15.281 1 91.94 189 LEU A O 1
ATOM 1487 N N . PRO A 1 190 ? -8.422 -24.609 -17.406 1 85.75 190 PRO A N 1
ATOM 1488 C CA . PRO A 1 190 ? -7.656 -25.859 -17.453 1 85.75 190 PRO A CA 1
ATOM 1489 C C . PRO A 1 190 ? -6.238 -25.703 -16.906 1 85.75 190 PRO A C 1
ATOM 1491 O O . PRO A 1 190 ? -5.594 -26.703 -16.578 1 85.75 190 PRO A O 1
ATOM 1494 N N . LYS A 1 191 ? -5.754 -24.453 -16.844 1 85.69 191 LYS A N 1
ATOM 1495 C CA . LYS A 1 191 ? -4.375 -24.234 -16.422 1 85.69 191 LYS A CA 1
ATOM 1496 C C . LYS A 1 191 ? -4.324 -23.5 -15.086 1 85.69 191 LYS A C 1
ATOM 1498 O O . LYS A 1 191 ? -5.109 -22.578 -14.852 1 85.69 191 LYS A O 1
ATOM 1503 N N . MET A 1 192 ? -3.479 -23.906 -14.258 1 88.06 192 MET A N 1
ATOM 1504 C CA . MET A 1 192 ? -3.299 -23.312 -12.938 1 88.06 192 MET A CA 1
ATOM 1505 C C . MET A 1 192 ? -2.988 -21.828 -13.055 1 88.06 192 MET A C 1
ATOM 1507 O O . MET A 1 192 ? -3.58 -21 -12.352 1 88.06 192 MET A O 1
ATOM 1511 N N . LEU A 1 193 ? -2.064 -21.5 -14 1 86.31 193 LEU A N 1
ATOM 1512 C CA . LEU A 1 193 ? -1.646 -20.109 -14.172 1 86.31 193 LEU A CA 1
ATOM 1513 C C . LEU A 1 193 ? -2.816 -19.234 -14.617 1 86.31 193 LEU A C 1
ATOM 1515 O O . LEU A 1 193 ? -2.941 -18.094 -14.188 1 86.31 193 LEU A O 1
ATOM 1519 N N . SER A 1 194 ? -3.648 -19.797 -15.547 1 89.06 194 SER A N 1
ATOM 1520 C CA . SER A 1 194 ? -4.832 -19.062 -15.992 1 89.06 194 SER A CA 1
ATOM 1521 C C . SER A 1 194 ? -5.812 -18.844 -14.844 1 89.06 194 SER A C 1
ATOM 1523 O O . SER A 1 194 ? -6.402 -17.766 -14.719 1 89.06 194 SER A O 1
ATOM 1525 N N . ALA A 1 195 ? -5.934 -19.844 -13.969 1 93.5 195 ALA A N 1
ATOM 1526 C CA . ALA A 1 195 ? -6.809 -19.719 -12.805 1 93.5 195 ALA A CA 1
ATOM 1527 C C . ALA A 1 195 ? -6.281 -18.688 -11.82 1 93.5 195 ALA A C 1
ATOM 1529 O O . ALA A 1 195 ? -7.047 -17.875 -11.297 1 93.5 195 ALA A O 1
ATOM 1530 N N . MET A 1 196 ? -5.004 -18.688 -11.609 1 92.94 196 MET A N 1
ATOM 1531 C CA . MET A 1 196 ? -4.383 -17.734 -10.703 1 92.94 196 MET A CA 1
ATOM 1532 C C . MET A 1 196 ? -4.5 -16.312 -11.25 1 92.94 196 MET A C 1
ATOM 1534 O O . MET A 1 196 ? -4.824 -15.383 -10.508 1 92.94 196 MET A O 1
ATOM 1538 N N . THR A 1 197 ? -4.246 -16.109 -12.531 1 90.12 197 THR A N 1
ATOM 1539 C CA . THR A 1 197 ? -4.34 -14.797 -13.156 1 90.12 197 THR A CA 1
ATOM 1540 C C . THR A 1 197 ? -5.77 -14.266 -13.094 1 90.12 197 THR A C 1
ATOM 1542 O O . THR A 1 197 ? -5.988 -13.086 -12.812 1 90.12 197 THR A O 1
ATOM 1545 N N . THR A 1 198 ? -6.688 -15.148 -13.305 1 93.31 198 THR A N 1
ATOM 1546 C CA . THR A 1 198 ? -8.094 -14.766 -13.234 1 93.31 198 THR A CA 1
ATOM 1547 C C . THR A 1 198 ? -8.469 -14.359 -11.812 1 93.31 198 THR A C 1
ATOM 1549 O O . THR A 1 198 ? -9.203 -13.391 -11.617 1 93.31 198 THR A O 1
ATOM 1552 N N . THR A 1 199 ? -7.98 -15.102 -10.852 1 95.69 199 THR A N 1
ATOM 1553 C CA . THR A 1 199 ? -8.227 -14.766 -9.453 1 95.69 199 THR A CA 1
ATOM 1554 C C . THR A 1 199 ? -7.703 -13.367 -9.133 1 95.69 199 THR A C 1
ATOM 1556 O O . THR A 1 199 ? -8.406 -12.57 -8.516 1 95.69 199 THR A O 1
ATOM 1559 N N . LEU A 1 200 ? -6.508 -13.094 -9.617 1 93.75 200 LEU A N 1
ATOM 1560 C CA . LEU A 1 200 ? -5.883 -11.797 -9.391 1 93.75 200 LEU A CA 1
ATOM 1561 C C . LEU A 1 200 ? -6.723 -10.68 -10 1 93.75 200 LEU A C 1
ATOM 1563 O O . LEU A 1 200 ? -7.066 -9.711 -9.312 1 93.75 200 LEU A O 1
ATOM 1567 N N . VAL A 1 201 ? -7.145 -10.82 -11.203 1 91.38 201 VAL A N 1
ATOM 1568 C CA . VAL A 1 201 ? -7.816 -9.773 -11.961 1 91.38 201 VAL A CA 1
ATOM 1569 C C . VAL A 1 201 ? -9.219 -9.547 -11.398 1 91.38 201 VAL A C 1
ATOM 1571 O O . VAL A 1 201 ? -9.609 -8.406 -11.133 1 91.38 201 VAL A O 1
ATOM 1574 N N . VAL A 1 202 ? -9.945 -10.617 -11.172 1 95.88 202 VAL A N 1
ATOM 1575 C CA . VAL A 1 202 ? -11.32 -10.5 -10.695 1 95.88 202 VAL A CA 1
ATOM 1576 C C . VAL A 1 202 ? -11.336 -9.93 -9.281 1 95.88 202 VAL A C 1
ATOM 1578 O O . VAL A 1 202 ? -12.156 -9.07 -8.961 1 95.88 202 VAL A O 1
ATOM 1581 N N . PHE A 1 203 ? -10.469 -10.398 -8.453 1 96.69 203 PHE A N 1
ATOM 1582 C CA . PHE A 1 203 ? -10.383 -9.898 -7.086 1 96.69 203 PHE A CA 1
ATOM 1583 C C . PHE A 1 203 ? -10.133 -8.398 -7.07 1 96.69 203 PHE A C 1
ATOM 1585 O O . PHE A 1 203 ? -10.844 -7.652 -6.391 1 96.69 203 PHE A O 1
ATOM 1592 N N . LEU A 1 204 ? -9.125 -7.984 -7.824 1 91.12 204 LEU A N 1
ATOM 1593 C CA . LEU A 1 204 ? -8.773 -6.57 -7.848 1 91.12 204 LEU A CA 1
ATOM 1594 C C . LEU A 1 204 ? -9.914 -5.73 -8.406 1 91.12 204 LEU A C 1
ATOM 1596 O O . LEU A 1 204 ? -10.234 -4.668 -7.871 1 91.12 204 LEU A O 1
ATOM 1600 N N . LEU A 1 205 ? -10.508 -6.23 -9.461 1 91.5 205 LEU A N 1
ATOM 1601 C CA . LEU A 1 205 ? -11.586 -5.48 -10.094 1 91.5 205 LEU A CA 1
ATOM 1602 C C . LEU A 1 205 ? -12.758 -5.301 -9.141 1 91.5 205 LEU A C 1
ATOM 1604 O O . LEU A 1 205 ? -13.266 -4.188 -8.977 1 91.5 205 LEU A O 1
ATOM 1608 N N . VAL A 1 206 ? -13.148 -6.336 -8.492 1 96 206 VAL A N 1
ATOM 1609 C CA . VAL A 1 206 ? -14.297 -6.266 -7.594 1 96 206 VAL A CA 1
ATOM 1610 C C . VAL A 1 206 ? -13.961 -5.398 -6.383 1 96 206 VAL A C 1
ATOM 1612 O O . VAL A 1 206 ? -14.781 -4.602 -5.934 1 96 206 VAL A O 1
ATOM 1615 N N . ARG A 1 207 ? -12.766 -5.562 -5.859 1 92.5 207 ARG A N 1
ATOM 1616 C CA . ARG A 1 207 ? -12.352 -4.738 -4.727 1 92.5 207 ARG A CA 1
ATOM 1617 C C . ARG A 1 207 ? -12.375 -3.258 -5.09 1 92.5 207 ARG A C 1
ATOM 1619 O O . ARG A 1 207 ? -12.844 -2.43 -4.301 1 92.5 207 ARG A O 1
ATOM 1626 N N . ILE A 1 208 ? -11.875 -2.916 -6.25 1 86.31 208 ILE A N 1
ATOM 1627 C CA . ILE A 1 208 ? -11.836 -1.528 -6.695 1 86.31 208 ILE A CA 1
ATOM 1628 C C . ILE A 1 208 ? -13.258 -1 -6.859 1 86.31 208 ILE A C 1
ATOM 1630 O O . ILE A 1 208 ? -13.578 0.099 -6.402 1 86.31 208 ILE A O 1
ATOM 1634 N N . VAL A 1 209 ? -14.117 -1.788 -7.457 1 91.06 209 VAL A N 1
ATOM 1635 C CA . VAL A 1 209 ? -15.5 -1.381 -7.68 1 91.06 209 VAL A CA 1
ATOM 1636 C C . VAL A 1 209 ? -16.188 -1.119 -6.336 1 91.06 209 VAL A C 1
ATOM 1638 O O . VAL A 1 209 ? -16.859 -0.099 -6.164 1 91.06 209 VAL A O 1
ATOM 1641 N N . VAL A 1 210 ? -16 -1.961 -5.383 1 93.5 210 VAL A N 1
ATOM 1642 C CA . VAL A 1 210 ? -16.672 -1.812 -4.094 1 93.5 210 VAL A CA 1
ATOM 1643 C C . VAL A 1 210 ? -16.078 -0.628 -3.338 1 93.5 210 VAL A C 1
ATOM 1645 O O . VAL A 1 210 ? -16.812 0.181 -2.762 1 93.5 210 VAL A O 1
ATOM 1648 N N . ALA A 1 211 ? -14.805 -0.46 -3.381 1 87.75 211 ALA A N 1
ATOM 1649 C CA . ALA A 1 211 ? -14.133 0.605 -2.645 1 87.75 211 ALA A CA 1
ATOM 1650 C C . ALA A 1 211 ? -14.469 1.975 -3.229 1 87.75 211 ALA A C 1
ATOM 1652 O O . ALA A 1 211 ? -14.609 2.951 -2.49 1 87.75 211 ALA A O 1
ATOM 1653 N N . VAL A 1 212 ? -14.625 2.08 -4.543 1 81.12 212 VAL A N 1
ATOM 1654 C CA . VAL A 1 212 ? -14.734 3.383 -5.191 1 81.12 212 VAL A CA 1
ATOM 1655 C C . VAL A 1 212 ? -16.203 3.715 -5.434 1 81.12 212 VAL A C 1
ATOM 1657 O O . VAL A 1 212 ? -16.609 4.875 -5.332 1 81.12 212 VAL A O 1
ATOM 1660 N N . LEU A 1 213 ? -17.016 2.707 -5.691 1 86.19 213 LEU A N 1
ATOM 1661 C CA . LEU A 1 213 ? -18.375 2.994 -6.129 1 86.19 213 LEU A CA 1
ATOM 1662 C C . LEU A 1 213 ? -19.375 2.635 -5.043 1 86.19 213 LEU A C 1
ATOM 1664 O O . LEU A 1 213 ? -20.422 3.281 -4.918 1 86.19 213 LEU A O 1
ATOM 1668 N N . VAL A 1 214 ? -19.094 1.613 -4.312 1 92.44 214 VAL A N 1
ATOM 1669 C CA . VAL A 1 214 ? -20.094 1.126 -3.367 1 92.44 214 VAL A CA 1
ATOM 1670 C C . VAL A 1 214 ? -19.875 1.772 -2.002 1 92.44 214 VAL A C 1
ATOM 1672 O O . VAL A 1 214 ? -20.781 2.402 -1.452 1 92.44 214 VAL A O 1
ATOM 1675 N N . ARG A 1 215 ? -18.719 1.677 -1.457 1 90.12 215 ARG A N 1
ATOM 1676 C CA . ARG A 1 215 ? -18.406 2.111 -0.098 1 90.12 215 ARG A CA 1
ATOM 1677 C C . ARG A 1 215 ? -18.812 3.57 0.112 1 90.12 215 ARG A C 1
ATOM 1679 O O . ARG A 1 215 ? -19.5 3.896 1.074 1 90.12 215 ARG A O 1
ATOM 1686 N N . PRO A 1 216 ? -18.391 4.535 -0.83 1 84.81 216 PRO A N 1
ATOM 1687 C CA . PRO A 1 216 ? -18.734 5.938 -0.595 1 84.81 216 PRO A CA 1
ATOM 1688 C C . PRO A 1 216 ? -20.25 6.176 -0.61 1 84.81 216 PRO A C 1
ATOM 1690 O O . PRO A 1 216 ? -20.719 7.215 -0.137 1 84.81 216 PRO A O 1
ATOM 1693 N N . ASN A 1 217 ? -21 5.199 -1.109 1 88.31 217 ASN A N 1
ATOM 1694 C CA . ASN A 1 217 ? -22.438 5.406 -1.278 1 88.31 217 ASN A CA 1
ATOM 1695 C C . ASN A 1 217 ? -23.234 4.602 -0.26 1 88.31 217 ASN A C 1
ATOM 1697 O O . ASN A 1 217 ? -24.469 4.535 -0.348 1 88.31 217 ASN A O 1
ATOM 1701 N N . ILE A 1 218 ? -22.578 3.947 0.625 1 93.88 218 ILE A N 1
ATOM 1702 C CA . ILE A 1 218 ? -23.297 3.213 1.665 1 93.88 218 ILE A CA 1
ATOM 1703 C C . ILE A 1 218 ? -24.078 4.188 2.547 1 93.88 218 ILE A C 1
ATOM 1705 O O . ILE A 1 218 ? -25.266 3.99 2.807 1 93.88 218 ILE A O 1
ATOM 1709 N N . GLN A 1 219 ? -23.453 5.156 3.037 1 93.5 219 GLN A N 1
ATOM 1710 C CA . GLN A 1 219 ? -24.062 6.273 3.762 1 93.5 219 GLN A CA 1
ATOM 1711 C C . GLN A 1 219 ? -23.406 7.598 3.363 1 93.5 219 GLN A C 1
ATOM 1713 O O . GLN A 1 219 ? -22.188 7.672 3.217 1 93.5 219 GLN A O 1
ATOM 1718 N N . GLY A 1 220 ? -24.172 8.586 3.164 1 91.06 220 GLY A N 1
ATOM 1719 C CA . GLY A 1 220 ? -23.656 9.875 2.736 1 91.06 220 GLY A CA 1
ATOM 1720 C C . GLY A 1 220 ? -22.781 10.547 3.783 1 91.06 220 GLY A C 1
ATOM 1721 O O . GLY A 1 220 ? -23 10.367 4.984 1 91.06 220 GLY A O 1
ATOM 1722 N N . GLU A 1 221 ? -21.875 11.234 3.285 1 92.62 221 GLU A N 1
ATOM 1723 C CA . GLU A 1 221 ? -21.016 12.008 4.18 1 92.62 221 GLU A CA 1
ATOM 1724 C C . GLU A 1 221 ? -21.781 13.141 4.848 1 92.62 221 GLU A C 1
ATOM 1726 O O . GLU A 1 221 ? -22.812 13.578 4.332 1 92.62 221 GLU A O 1
ATOM 1731 N N . GLU A 1 222 ? -21.359 13.539 5.977 1 94.88 222 GLU A N 1
ATOM 1732 C CA . GLU A 1 222 ? -21.922 14.68 6.688 1 94.88 222 GLU A CA 1
ATOM 1733 C C . GLU A 1 222 ? -21.047 15.922 6.527 1 94.88 222 GLU A C 1
ATOM 1735 O O . GLU A 1 222 ? -19.859 15.812 6.18 1 94.88 222 GLU A O 1
ATOM 1740 N N . THR A 1 223 ? -21.688 17.047 6.664 1 95.81 223 THR A N 1
ATOM 1741 C CA . THR A 1 223 ? -20.969 18.312 6.559 1 95.81 223 THR A CA 1
ATOM 1742 C C . THR A 1 223 ? -21.094 19.109 7.855 1 95.81 223 THR A C 1
ATOM 1744 O O . THR A 1 223 ? -22.156 19.172 8.453 1 95.81 223 THR A O 1
ATOM 1747 N N . LYS A 1 224 ? -19.984 19.578 8.352 1 95.69 224 LYS A N 1
ATOM 1748 C CA . LYS A 1 224 ? -19.922 20.469 9.508 1 95.69 224 LYS A CA 1
ATOM 1749 C C . LYS A 1 224 ? -19.281 21.797 9.141 1 95.69 224 LYS A C 1
ATOM 1751 O O . LYS A 1 224 ? -18.297 21.828 8.398 1 95.69 224 LYS A O 1
ATOM 1756 N N . THR A 1 225 ? -19.906 22.875 9.562 1 94.75 225 THR A N 1
ATOM 1757 C CA . THR A 1 225 ? -19.328 24.188 9.312 1 94.75 225 THR A CA 1
ATOM 1758 C C . THR A 1 225 ? -19.125 24.938 10.625 1 94.75 225 THR A C 1
ATOM 1760 O O . THR A 1 225 ? -19.75 24.625 11.633 1 94.75 225 THR A O 1
ATOM 1763 N N . ALA A 1 226 ? -18.172 25.766 10.648 1 93.25 226 ALA A N 1
ATOM 1764 C CA . ALA A 1 226 ? -17.891 26.672 11.758 1 93.25 226 ALA A CA 1
ATOM 1765 C C . ALA A 1 226 ? -17.359 28.016 11.258 1 93.25 226 ALA A C 1
ATOM 1767 O O . ALA A 1 226 ? -16.5 28.047 10.375 1 93.25 226 ALA A O 1
ATOM 1768 N N . LEU A 1 227 ? -17.891 29.047 11.836 1 89.69 227 LEU A N 1
ATOM 1769 C CA . LEU A 1 227 ? -17.453 30.359 11.406 1 89.69 227 LEU A CA 1
ATOM 1770 C C . LEU A 1 227 ? -15.969 30.562 11.719 1 89.69 227 LEU A C 1
ATOM 1772 O O . LEU A 1 227 ? -15.492 30.156 12.781 1 89.69 227 LEU A O 1
ATOM 1776 N N . VAL A 1 228 ? -15.328 31.156 10.773 1 87.69 228 VAL A N 1
ATOM 1777 C CA . VAL A 1 228 ? -13.914 31.469 10.961 1 87.69 228 VAL A CA 1
ATOM 1778 C C . VAL A 1 228 ? -13.758 32.469 12.102 1 87.69 228 VAL A C 1
ATOM 1780 O O . VAL A 1 228 ? -12.859 32.312 12.945 1 87.69 228 VAL A O 1
ATOM 1783 N N . ALA A 1 229 ? -14.641 33.5 12.062 1 81.19 229 ALA A N 1
ATOM 1784 C CA . ALA A 1 229 ? -14.664 34.469 13.141 1 81.19 229 ALA A CA 1
ATOM 1785 C C . ALA A 1 229 ? -15.539 34 14.297 1 81.19 229 ALA A C 1
ATOM 1787 O O . ALA A 1 229 ? -16.719 34.312 14.367 1 81.19 229 ALA A O 1
ATOM 1788 N N . SER A 1 230 ? -15.094 33.031 15.031 1 80.19 230 SER A N 1
ATOM 1789 C CA . SER A 1 230 ? -15.867 32.469 16.141 1 80.19 230 SER A CA 1
ATOM 1790 C C . SER A 1 230 ? -15.023 32.344 17.391 1 80.19 230 SER A C 1
ATOM 1792 O O . SER A 1 230 ? -13.805 32.125 17.312 1 80.19 230 SER A O 1
ATOM 1794 N N . THR A 1 231 ? -15.648 32.562 18.5 1 78.62 231 THR A N 1
ATOM 1795 C CA . THR A 1 231 ? -14.984 32.344 19.781 1 78.62 231 THR A CA 1
ATOM 1796 C C . THR A 1 231 ? -14.875 30.859 20.109 1 78.62 231 THR A C 1
ATOM 1798 O O . THR A 1 231 ? -14.016 30.453 20.875 1 78.62 231 THR A O 1
ATOM 1801 N N . GLU A 1 232 ? -15.859 30.172 19.5 1 82.69 232 GLU A N 1
ATOM 1802 C CA . GLU A 1 232 ? -15.82 28.719 19.688 1 82.69 232 GLU A CA 1
ATOM 1803 C C . GLU A 1 232 ? -15.102 28.047 18.531 1 82.69 232 GLU A C 1
ATOM 1805 O O . GLU A 1 232 ? -15.711 27.75 17.5 1 82.69 232 GLU A O 1
ATOM 1810 N N . ARG A 1 233 ? -13.898 27.797 18.719 1 89.81 233 ARG A N 1
ATOM 1811 C CA . ARG A 1 233 ? -13.078 27.172 17.688 1 89.81 233 ARG A CA 1
ATOM 1812 C C . ARG A 1 233 ? -13.195 25.656 17.734 1 89.81 233 ARG A C 1
ATOM 1814 O O . ARG A 1 233 ? -12.602 25.016 18.609 1 89.81 233 ARG A O 1
ATOM 1821 N N . ILE A 1 234 ? -13.969 25.078 16.812 1 92.62 234 ILE A N 1
ATOM 1822 C CA . ILE A 1 234 ? -14.188 23.641 16.859 1 92.62 234 ILE A CA 1
ATOM 1823 C C . ILE A 1 234 ? -13.336 22.953 15.789 1 92.62 234 ILE A C 1
ATOM 1825 O O . ILE A 1 234 ? -13.062 23.547 14.742 1 92.62 234 ILE A O 1
ATOM 1829 N N . VAL A 1 235 ? -12.898 21.781 16.078 1 92.25 235 VAL A N 1
ATOM 1830 C CA . VAL A 1 235 ? -12.156 20.922 15.156 1 92.25 235 VAL A CA 1
ATOM 1831 C C . VAL A 1 235 ? -12.664 19.484 15.266 1 92.25 235 VAL A C 1
ATOM 1833 O O . VAL A 1 235 ? -13.352 19.125 16.234 1 92.25 235 VAL A O 1
ATOM 1836 N N . PRO A 1 236 ? -12.391 18.703 14.25 1 91.25 236 PRO A N 1
ATOM 1837 C CA . PRO A 1 236 ? -12.742 17.281 14.383 1 91.25 236 PRO A CA 1
ATOM 1838 C C . PRO A 1 236 ? -12.133 16.641 15.625 1 91.25 236 PRO A C 1
ATOM 1840 O O . PRO A 1 236 ? -10.969 16.906 15.953 1 91.25 236 PRO A O 1
ATOM 1843 N N . ASN A 1 237 ? -12.906 15.836 16.312 1 91.44 237 ASN A N 1
ATOM 1844 C CA . ASN A 1 237 ? -12.477 15.102 17.5 1 91.44 237 ASN A CA 1
ATOM 1845 C C . ASN A 1 237 ? -11.539 13.945 17.125 1 91.44 237 ASN A C 1
ATOM 1847 O O . ASN A 1 237 ? -11.961 12.984 16.484 1 91.44 237 ASN A O 1
ATOM 1851 N N . PRO A 1 238 ? -10.32 13.992 17.5 1 89.12 238 PRO A N 1
ATOM 1852 C CA . PRO A 1 238 ? -9.414 12.891 17.156 1 89.12 238 PRO A CA 1
ATOM 1853 C C . PRO A 1 238 ? -9.836 11.562 17.79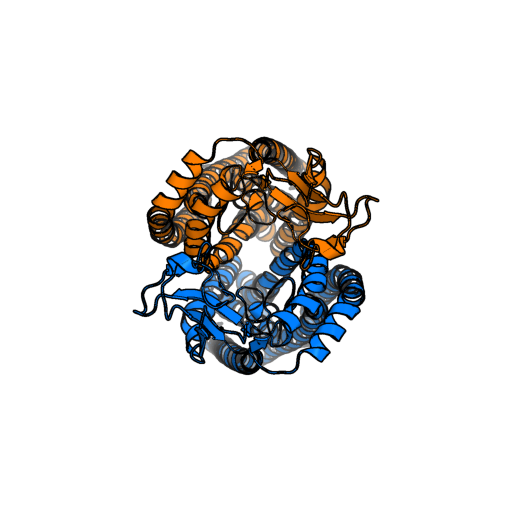7 1 89.12 238 PRO A C 1
ATOM 1855 O O . PRO A 1 238 ? -9.492 10.5 17.281 1 89.12 238 PRO A O 1
ATOM 1858 N N . GLY A 1 239 ? -10.539 11.641 18.797 1 87.12 239 GLY A N 1
ATOM 1859 C CA . GLY A 1 239 ? -10.992 10.422 19.453 1 87.12 239 GLY A CA 1
ATOM 1860 C C . GLY A 1 239 ? -12.242 9.836 18.828 1 87.12 239 GLY A C 1
ATOM 1861 O O . GLY A 1 239 ? -12.656 8.727 19.172 1 87.12 239 GLY A O 1
ATOM 1862 N N . GLY A 1 240 ? -12.805 10.523 17.922 1 87.38 240 GLY A N 1
ATOM 1863 C CA . GLY A 1 240 ? -14.07 10.094 17.344 1 87.38 240 GLY A CA 1
ATOM 1864 C C . GLY A 1 240 ? -13.891 9.086 16.219 1 87.38 240 GLY A C 1
ATOM 1865 O O . GLY A 1 240 ? -14.836 8.367 15.875 1 87.38 240 GLY A O 1
ATOM 1866 N N . GLY A 1 241 ? -12.703 9.047 15.602 1 85.62 241 GLY A N 1
ATOM 1867 C CA . GLY A 1 241 ? -12.438 8.078 14.547 1 85.62 241 GLY A CA 1
ATOM 1868 C C . GLY A 1 241 ? -13.102 8.422 13.227 1 85.62 241 GLY A C 1
ATOM 1869 O O . GLY A 1 241 ? -13.32 7.555 12.383 1 85.62 241 GLY A O 1
ATOM 1870 N N . SER A 1 242 ? -13.547 9.68 13.07 1 88.19 242 SER A N 1
ATOM 1871 C CA . SER A 1 242 ? -14.195 10.125 11.844 1 88.19 242 SER A CA 1
ATOM 1872 C C . SER A 1 242 ? -13.211 10.172 10.68 1 88.19 242 SER A C 1
ATOM 1874 O O . SER A 1 242 ? -12.016 10.383 10.883 1 88.19 242 SER A O 1
ATOM 1876 N N . TRP A 1 243 ? -13.766 9.961 9.586 1 87.81 243 TRP A N 1
ATOM 1877 C CA . TRP A 1 243 ? -12.977 10.109 8.367 1 87.81 243 TRP A CA 1
ATOM 1878 C C . TRP A 1 243 ? -13.258 11.445 7.691 1 87.81 243 TRP A C 1
ATOM 1880 O O . TRP A 1 243 ? -14.305 11.617 7.059 1 87.81 243 TRP A O 1
ATOM 1890 N N . ILE A 1 244 ? -12.273 12.352 7.812 1 86.75 244 ILE A N 1
ATOM 1891 C CA . ILE A 1 244 ? -12.406 13.664 7.191 1 86.75 244 ILE A CA 1
ATOM 1892 C C . ILE A 1 244 ? -11.977 13.586 5.727 1 86.75 244 ILE A C 1
ATOM 1894 O O . ILE A 1 244 ? -10.797 13.352 5.434 1 86.75 244 ILE A O 1
ATOM 1898 N N . THR A 1 245 ? -12.867 13.766 4.836 1 81.94 245 THR A N 1
ATOM 1899 C CA . THR A 1 245 ? -12.586 13.609 3.414 1 81.94 245 THR A CA 1
ATOM 1900 C C . THR A 1 245 ? -12.188 14.945 2.791 1 81.94 245 THR A C 1
ATOM 1902 O O . THR A 1 245 ? -11.32 14.992 1.917 1 81.94 245 THR A O 1
ATOM 1905 N N . THR A 1 246 ? -12.938 16.047 3.227 1 84.19 246 THR A N 1
ATOM 1906 C CA . THR A 1 246 ? -12.57 17.359 2.715 1 84.19 246 THR A CA 1
ATOM 1907 C C . THR A 1 246 ? -12.57 18.391 3.836 1 84.19 246 THR A C 1
ATOM 1909 O O . THR A 1 246 ? -13.32 18.266 4.801 1 84.19 246 THR A O 1
ATOM 1912 N N . THR A 1 247 ? -11.609 19.203 3.744 1 87.81 247 THR A N 1
ATOM 1913 C CA . THR A 1 247 ? -11.484 20.359 4.621 1 87.81 247 THR A CA 1
ATOM 1914 C C . THR A 1 247 ? -11.25 21.625 3.807 1 87.81 247 THR A C 1
ATOM 1916 O O . THR A 1 247 ? -10.469 21.625 2.855 1 87.81 247 THR A O 1
ATOM 1919 N N . GLY A 1 248 ? -12.062 22.703 4.133 1 87.31 248 GLY A N 1
ATOM 1920 C CA . GLY A 1 248 ? -11.836 23.938 3.404 1 87.31 248 GLY A CA 1
ATOM 1921 C C . GLY A 1 248 ? -12.445 25.156 4.086 1 87.31 248 GLY A C 1
ATOM 1922 O O . GLY A 1 248 ? -13.352 25.016 4.914 1 87.31 248 GLY A O 1
ATOM 1923 N N . MET A 1 249 ? -11.828 26.234 3.783 1 88.19 249 MET A N 1
ATOM 1924 C CA . MET A 1 249 ? -12.375 27.531 4.191 1 88.19 249 MET A CA 1
ATOM 1925 C C . MET A 1 249 ? -13.164 28.172 3.053 1 88.19 249 MET A C 1
ATOM 1927 O O . MET A 1 249 ? -12.68 28.25 1.923 1 88.19 249 MET A O 1
ATOM 1931 N N . HIS A 1 250 ? -14.297 28.578 3.432 1 91 250 HIS A N 1
ATOM 1932 C CA . HIS A 1 250 ? -15.172 29.188 2.445 1 91 250 HIS A CA 1
ATOM 1933 C C . HIS A 1 250 ? -15.508 30.625 2.83 1 91 250 HIS A C 1
ATOM 1935 O O . HIS A 1 250 ? -15.523 30.969 4.012 1 91 250 HIS A O 1
ATOM 1941 N N . ARG A 1 251 ? -15.711 31.438 1.756 1 89.75 251 ARG A N 1
ATOM 1942 C CA . ARG A 1 251 ? -16.203 32.781 1.986 1 89.75 251 ARG A CA 1
ATOM 1943 C C . ARG A 1 251 ? -17.703 32.781 2.279 1 89.75 251 ARG A C 1
ATOM 1945 O O . ARG A 1 251 ? -18.359 31.75 2.146 1 89.75 251 ARG A O 1
ATOM 1952 N N . ALA A 1 252 ? -18.172 33.938 2.666 1 88.94 252 ALA A N 1
ATOM 1953 C CA . ALA A 1 252 ? -19.578 34.062 3.02 1 88.94 252 ALA A CA 1
ATOM 1954 C C . ALA A 1 252 ? -20.484 33.656 1.847 1 88.94 252 ALA A C 1
ATOM 1956 O O . ALA A 1 252 ? -21.562 33.125 2.041 1 88.94 252 ALA A O 1
ATOM 1957 N N . ASP A 1 253 ? -20.016 33.781 0.642 1 91.44 253 ASP A N 1
ATOM 1958 C CA . ASP A 1 253 ? -20.828 33.5 -0.539 1 91.44 253 ASP A CA 1
ATOM 1959 C C . ASP A 1 253 ? -20.734 32.031 -0.955 1 91.44 253 ASP A C 1
ATOM 1961 O O . ASP A 1 253 ? -21.359 31.641 -1.939 1 91.44 253 ASP A O 1
ATOM 1965 N N . GLY A 1 254 ? -19.953 31.312 -0.269 1 91.69 254 GLY A N 1
ATOM 1966 C CA . GLY A 1 254 ? -19.875 29.891 -0.548 1 91.69 254 GLY A CA 1
ATOM 1967 C C . GLY A 1 254 ? -18.672 29.516 -1.394 1 91.69 254 GLY A C 1
ATOM 1968 O O . GLY A 1 254 ? -18.375 28.328 -1.577 1 91.69 254 GLY A O 1
ATOM 1969 N N . THR A 1 255 ? -17.984 30.531 -1.848 1 90.44 255 THR A N 1
ATOM 1970 C CA . THR A 1 255 ? -16.828 30.25 -2.684 1 90.44 255 THR A CA 1
ATOM 1971 C C . THR A 1 255 ? -15.664 29.719 -1.846 1 90.44 255 THR A C 1
ATOM 1973 O O . THR A 1 255 ? -15.438 30.172 -0.725 1 90.44 255 THR A O 1
ATOM 1976 N N . LEU A 1 256 ? -15.008 28.719 -2.365 1 85.38 256 LEU A N 1
ATOM 1977 C CA . LEU A 1 256 ? -13.867 28.125 -1.681 1 85.38 256 LEU A CA 1
ATOM 1978 C C . LEU A 1 256 ? -12.68 29.078 -1.655 1 85.38 256 LEU A C 1
ATOM 1980 O O . LEU A 1 256 ? -12.18 29.484 -2.709 1 85.38 256 LEU A O 1
ATOM 1984 N N . ALA A 1 257 ? -12.289 29.531 -0.469 1 80.62 257 ALA A N 1
ATOM 1985 C CA . ALA A 1 257 ? -11.172 30.453 -0.312 1 80.62 257 ALA A CA 1
ATOM 1986 C C . ALA A 1 257 ? -9.852 29.703 -0.198 1 80.62 257 ALA A C 1
ATOM 1988 O O . ALA A 1 257 ? -8.844 30.094 -0.786 1 80.62 257 ALA A O 1
ATOM 1989 N N . GLN A 1 258 ? -9.914 28.625 0.612 1 76.56 258 GLN A N 1
ATOM 1990 C CA . GLN A 1 258 ? -8.727 27.812 0.842 1 76.56 258 GLN A CA 1
ATOM 1991 C C . GLN A 1 258 ? -9.094 26.344 1.044 1 76.56 258 GLN A C 1
ATOM 1993 O O . GLN A 1 258 ? -9.953 26.031 1.868 1 76.56 258 GLN A O 1
ATOM 1998 N N . SER A 1 259 ? -8.422 25.547 0.265 1 77.25 259 SER A N 1
ATOM 1999 C CA . SER A 1 259 ? -8.656 24.109 0.407 1 77.25 259 SER A CA 1
ATOM 2000 C C . SER A 1 259 ? -7.633 23.484 1.344 1 77.25 259 SER A C 1
ATOM 2002 O O . SER A 1 259 ? -6.492 23.938 1.426 1 77.25 259 SER A O 1
ATOM 2004 N N . GLY A 1 260 ? -8.094 22.375 2.078 1 75.62 260 GLY A N 1
ATOM 2005 C CA . GLY A 1 260 ? -7.184 21.547 2.854 1 75.62 260 GLY A CA 1
ATOM 2006 C C . GLY A 1 260 ? -6.77 22.188 4.168 1 75.62 260 GLY A C 1
ATOM 2007 O O . GLY A 1 260 ? -5.734 21.828 4.734 1 75.62 260 GLY A O 1
ATOM 2008 N N . GLY A 1 261 ? -7.457 23.203 4.59 1 76.44 261 GLY A N 1
ATOM 2009 C CA . GLY A 1 261 ? -7.086 23.844 5.84 1 76.44 261 GLY A CA 1
ATOM 2010 C C . GLY A 1 261 ? -8.234 24.594 6.492 1 76.44 261 GLY A C 1
ATOM 2011 O O . GLY A 1 261 ? -9.328 24.688 5.922 1 76.44 261 GLY A O 1
ATOM 2012 N N . ILE A 1 262 ? -7.977 24.875 7.746 1 81 262 ILE A N 1
ATOM 2013 C CA . ILE A 1 262 ? -8.953 25.656 8.492 1 81 262 ILE A CA 1
ATOM 2014 C C . ILE A 1 262 ? -8.281 26.906 9.07 1 81 262 ILE A C 1
ATOM 2016 O O . ILE A 1 262 ? -7.055 27.016 9.086 1 81 262 ILE A O 1
ATOM 2020 N N . GLY A 1 263 ? -9.07 27.844 9.43 1 78.25 263 GLY A N 1
ATOM 2021 C CA . GLY A 1 263 ? -8.578 29.031 10.086 1 78.25 263 GLY A CA 1
ATOM 2022 C C . GLY A 1 263 ? -9.578 29.625 11.062 1 78.25 263 GLY A C 1
ATOM 2023 O O . GLY A 1 263 ? -10.789 29.531 10.859 1 78.25 263 GLY A O 1
ATOM 2024 N N . TYR A 1 264 ? -9 30.016 12.211 1 80.25 264 TYR A N 1
ATOM 2025 C CA . TYR A 1 264 ? -9.812 30.75 13.18 1 80.25 264 TYR A CA 1
ATOM 2026 C C . TYR A 1 264 ? -9.203 32.125 13.469 1 80.25 264 TYR A C 1
ATOM 2028 O O . TYR A 1 264 ? -7.98 32.25 13.586 1 80.25 264 TYR A O 1
ATOM 2036 N N . CYS A 1 265 ? -9.969 33.125 13.359 1 72.56 265 CYS A N 1
ATOM 2037 C CA . CYS A 1 265 ? -9.516 34.5 13.625 1 72.56 265 CYS A CA 1
ATOM 2038 C C . CYS A 1 265 ? -10.125 35.031 14.914 1 72.56 265 CYS A C 1
ATOM 2040 O O . CYS A 1 265 ? -11.25 34.688 15.266 1 72.56 265 CYS A O 1
ATOM 2042 N N . THR A 1 266 ? -9.273 35.438 15.984 1 60 266 THR A N 1
ATOM 2043 C CA . THR A 1 266 ? -9.797 36.094 17.172 1 60 266 THR A CA 1
ATOM 2044 C C . THR A 1 266 ? -10.383 37.469 16.797 1 60 266 THR A C 1
ATOM 2046 O O . THR A 1 266 ? -9.742 38.25 16.094 1 60 266 THR A O 1
ATOM 2049 N N . ALA A 1 267 ? -11.641 37.594 16.5 1 49.03 267 ALA A N 1
ATOM 2050 C CA . ALA A 1 267 ? -12.305 38.906 16.328 1 49.03 267 ALA A CA 1
ATOM 2051 C C . ALA A 1 267 ? -11.922 39.875 17.453 1 49.03 267 ALA A C 1
ATOM 2053 O O . ALA A 1 267 ? -12.438 39.781 18.562 1 49.03 267 ALA A O 1
ATOM 2054 N N . ALA A 1 268 ? -10.773 40.219 17.844 1 43.97 268 ALA A N 1
ATOM 2055 C CA . ALA A 1 268 ? -10.852 41.375 18.719 1 43.97 268 ALA A CA 1
ATOM 2056 C C . ALA A 1 268 ? -11.562 42.531 18.016 1 43.97 268 ALA A C 1
ATOM 2058 O O . ALA A 1 268 ? -11.461 42.719 16.797 1 43.97 268 ALA A O 1
ATOM 2059 N N . PRO A 1 269 ? -12.461 43.281 18.688 1 38.28 269 PRO A N 1
ATOM 2060 C CA . PRO A 1 269 ? -12.93 44.625 18.297 1 38.28 269 PRO A CA 1
ATOM 2061 C C . PRO A 1 269 ? -11.789 45.562 17.906 1 38.28 269 PRO A C 1
ATOM 2063 O O . PRO A 1 269 ? -10.789 45.656 18.625 1 38.28 269 PRO A O 1
ATOM 2066 N N . GLY A 1 270 ? -11.672 46.156 16.641 1 40.62 270 GLY A N 1
ATOM 2067 C CA . GLY A 1 270 ? -10.742 47.156 16.109 1 40.62 270 GLY A CA 1
ATOM 2068 C C . GLY A 1 270 ? -9.578 46.531 15.359 1 40.62 270 GLY A C 1
ATOM 2069 O O . GLY A 1 270 ? -8.688 47.25 14.898 1 40.62 270 GLY A O 1
ATOM 2070 N N . SER A 1 271 ? -9.008 45.5 15.883 1 42.5 271 SER A N 1
ATOM 2071 C CA . SER A 1 271 ? -7.793 45 15.242 1 42.5 271 SER A CA 1
ATOM 2072 C C . SER A 1 271 ? -8.031 44.688 13.766 1 42.5 271 SER A C 1
ATOM 2074 O O . SER A 1 271 ? -9.07 44.156 13.406 1 42.5 271 SER A O 1
ATOM 2076 N N . ARG A 1 272 ? -7.703 45.625 12.984 1 41.44 272 ARG A N 1
ATOM 2077 C CA . ARG A 1 272 ? -7.629 45.469 11.539 1 41.44 272 ARG A CA 1
ATOM 2078 C C . ARG A 1 272 ? -7.195 44.062 11.172 1 41.44 272 ARG A C 1
ATOM 2080 O O . ARG A 1 272 ? -6.254 43.5 11.758 1 41.44 272 ARG A O 1
ATOM 2087 N N . GLY A 1 273 ? -8.055 43.094 10.758 1 39.88 273 GLY A N 1
ATOM 2088 C CA . GLY A 1 273 ? -8.008 41.719 10.297 1 39.88 273 GLY A CA 1
ATOM 2089 C C . GLY A 1 273 ? -6.738 41.406 9.531 1 39.88 273 GLY A C 1
ATOM 2090 O O . GLY A 1 273 ? -6.781 41.156 8.32 1 39.88 273 GLY A O 1
ATOM 2091 N N . GLY A 1 274 ? -5.629 41.812 9.711 1 38.78 274 GLY A N 1
ATOM 2092 C CA . GLY A 1 274 ? -4.32 41.438 9.18 1 38.78 274 GLY A CA 1
ATOM 2093 C C . GLY A 1 274 ? -3.879 40.062 9.57 1 38.78 274 GLY A C 1
ATOM 2094 O O . GLY A 1 274 ? -4.309 39.531 10.594 1 38.78 274 GLY A O 1
ATOM 2095 N N . GLY A 1 275 ? -4.008 38.969 8.695 1 45.19 275 GLY A N 1
ATOM 2096 C CA . GLY A 1 275 ? -3.641 37.562 8.625 1 45.19 275 GLY A CA 1
ATOM 2097 C C . GLY A 1 275 ? -4.633 36.75 7.84 1 45.19 275 GLY A C 1
ATOM 2098 O O . GLY A 1 275 ? -5.438 37.281 7.074 1 45.19 275 GLY A O 1
ATOM 2099 N N . PRO A 1 276 ? -4.523 35.406 7.949 1 50.62 276 PRO A N 1
ATOM 2100 C CA . PRO A 1 276 ? -5.445 34.562 7.164 1 50.62 276 PRO A CA 1
ATOM 2101 C C . PRO A 1 276 ? -6.898 35.031 7.297 1 50.62 276 PRO A C 1
ATOM 2103 O O . PRO A 1 276 ? -7.699 34.812 6.383 1 50.62 276 PRO A O 1
ATOM 2106 N N . CYS A 1 277 ? -7.312 35.719 8.352 1 56.06 277 CYS A N 1
ATOM 2107 C CA . CYS A 1 277 ? -8.688 36.125 8.625 1 56.06 277 CYS A CA 1
ATOM 2108 C C . CYS A 1 277 ? -9.062 37.375 7.836 1 56.06 277 CYS A C 1
ATOM 2110 O O . CYS A 1 277 ? -10.227 37.562 7.5 1 56.06 277 CYS A O 1
ATOM 2112 N N . GLY A 1 278 ? -8.109 38.281 7.793 1 57.19 278 GLY A N 1
ATOM 2113 C CA . GLY A 1 278 ? -8.453 39.531 7.145 1 57.19 278 GLY A CA 1
ATOM 2114 C C . GLY A 1 278 ? -8.898 39.344 5.703 1 57.19 278 GLY A C 1
ATOM 2115 O O . GLY A 1 278 ? -9.82 40.031 5.242 1 57.19 278 GLY A O 1
ATOM 2116 N N . ASP A 1 279 ? -8.242 38.375 5.031 1 64.88 279 ASP A N 1
ATOM 2117 C CA . ASP A 1 279 ? -8.523 38.219 3.604 1 64.88 279 ASP A CA 1
ATOM 2118 C C . ASP A 1 279 ? -9.789 37.406 3.373 1 64.88 279 ASP A C 1
ATOM 2120 O O . ASP A 1 279 ? -10.305 37.344 2.256 1 64.88 279 ASP A O 1
ATOM 2124 N N . MET A 1 280 ? -10.344 36.844 4.426 1 72.31 280 MET A N 1
ATOM 2125 C CA . MET A 1 280 ? -11.453 35.938 4.184 1 72.31 280 MET A CA 1
ATOM 2126 C C . MET A 1 280 ? -12.789 36.656 4.258 1 72.31 280 MET A C 1
ATOM 2128 O O . MET A 1 280 ? -13.797 36.188 3.719 1 72.31 280 MET A O 1
ATOM 2132 N N . GLY A 1 281 ? -12.828 37.938 4.625 1 72.81 281 GLY A N 1
ATOM 2133 C CA . GLY A 1 281 ? -14.055 38.719 4.738 1 72.81 281 GLY A CA 1
ATOM 2134 C C . GLY A 1 281 ? -14.945 38.25 5.879 1 72.81 281 GLY A C 1
ATOM 2135 O O . GLY A 1 281 ? -14.719 37.188 6.461 1 72.81 281 GLY A O 1
ATOM 2136 N N . GLU A 1 282 ? -15.938 39.062 6.176 1 77.81 282 GLU A N 1
ATOM 2137 C CA . GLU A 1 282 ? -16.922 38.75 7.199 1 77.81 282 GLU A CA 1
ATOM 2138 C C . GLU A 1 282 ? -17.828 37.594 6.754 1 77.81 282 GLU A C 1
ATOM 2140 O O . GLU A 1 282 ? -18.25 37.531 5.594 1 77.81 282 GLU A O 1
ATOM 2145 N N . GLY A 1 283 ? -18 36.562 7.652 1 86.62 283 GLY A N 1
ATOM 2146 C CA . GLY A 1 283 ? -18.922 35.469 7.355 1 86.62 283 GLY A CA 1
ATOM 2147 C C . GLY A 1 283 ? -18.219 34.25 6.781 1 86.62 283 GLY A C 1
ATOM 2148 O O . GLY A 1 283 ? -18.875 33.281 6.414 1 86.62 283 GLY A O 1
ATOM 2149 N N . ALA A 1 284 ? -16.922 34.312 6.711 1 90.06 284 ALA A N 1
ATOM 2150 C CA . ALA A 1 284 ? -16.172 33.156 6.25 1 90.06 284 ALA A CA 1
ATOM 2151 C C . ALA A 1 284 ? -16.328 31.984 7.219 1 90.06 284 ALA A C 1
ATOM 2153 O O . ALA A 1 284 ? -16.516 32.188 8.422 1 90.06 284 ALA A O 1
ATOM 2154 N N . TYR A 1 285 ? -16.312 30.75 6.66 1 92.12 285 TYR A N 1
ATOM 2155 C CA . TYR A 1 285 ? -16.516 29.594 7.531 1 92.12 285 TYR A CA 1
ATOM 2156 C C . TYR A 1 285 ? -15.641 28.422 7.102 1 92.12 285 TYR A C 1
ATOM 2158 O O . TYR A 1 285 ? -15.281 28.312 5.93 1 92.12 285 TYR A O 1
ATOM 2166 N N . ASN A 1 286 ? -15.266 27.672 8.086 1 92.31 286 ASN A N 1
ATOM 2167 C CA . ASN A 1 286 ? -14.656 26.375 7.855 1 92.31 286 ASN A CA 1
ATOM 2168 C C . ASN A 1 286 ? -15.703 25.312 7.512 1 92.31 286 ASN A C 1
ATOM 2170 O O . ASN A 1 286 ? -16.797 25.312 8.062 1 92.31 286 ASN A O 1
ATOM 2174 N N . GLN A 1 287 ? -15.367 24.484 6.613 1 94.44 287 GLN A N 1
ATOM 2175 C CA . GLN A 1 287 ? -16.266 23.391 6.262 1 94.44 287 GLN A CA 1
ATOM 2176 C C . GLN A 1 287 ? -15.523 22.062 6.219 1 94.44 287 GLN A C 1
ATOM 2178 O O . GLN A 1 287 ? -14.422 21.969 5.664 1 94.44 287 GLN A O 1
ATOM 2183 N N . TRP A 1 288 ? -16.109 21.047 6.906 1 93.25 288 TRP A N 1
ATOM 2184 C CA . TRP A 1 288 ? -15.625 19.672 6.871 1 93.25 288 TRP A CA 1
ATOM 2185 C C . TRP A 1 288 ? -16.688 18.734 6.285 1 93.25 288 TRP A C 1
ATOM 2187 O O . TRP A 1 288 ? -17.859 18.797 6.656 1 93.25 288 TRP A O 1
ATOM 2197 N N . THR A 1 289 ? -16.266 17.984 5.348 1 91.94 289 THR A N 1
ATOM 2198 C CA . THR A 1 289 ? -17.047 16.812 4.969 1 91.94 289 THR A CA 1
ATOM 2199 C C . THR A 1 289 ? -16.422 15.539 5.535 1 91.94 289 THR A C 1
ATOM 2201 O O . THR A 1 289 ? -15.203 15.359 5.473 1 91.94 289 THR A O 1
ATOM 2204 N N . TYR A 1 290 ? -17.266 14.688 6.176 1 90.88 290 TYR A N 1
ATOM 2205 C CA . TYR A 1 290 ? -16.672 13.562 6.883 1 90.88 290 TYR A CA 1
ATOM 2206 C C . TYR A 1 290 ? -17.656 12.422 7.051 1 90.88 290 TYR A C 1
ATOM 2208 O O . TYR A 1 290 ? -18.859 12.602 6.828 1 90.88 290 TYR A O 1
ATOM 2216 N N . GLN A 1 291 ? -17.078 11.297 7.258 1 90.94 291 GLN A N 1
ATOM 2217 C CA . GLN A 1 291 ? -17.828 10.133 7.711 1 90.94 291 GLN A CA 1
ATOM 2218 C C . GLN A 1 291 ? -17.656 9.914 9.211 1 90.94 291 GLN A C 1
ATOM 2220 O O . GLN A 1 291 ? -16.547 9.672 9.68 1 90.94 291 GLN A O 1
ATOM 2225 N N . PRO A 1 292 ? -18.781 10.039 9.922 1 92.19 292 PRO A N 1
ATOM 2226 C CA . PRO A 1 292 ? -18.672 9.844 11.367 1 92.19 292 PRO A CA 1
ATOM 2227 C C . PRO A 1 292 ? -18.078 8.492 11.734 1 92.19 292 PRO A C 1
ATOM 2229 O O . PRO A 1 292 ? -18.328 7.496 11.047 1 92.19 292 PRO A O 1
ATOM 2232 N N . GLY A 1 293 ? -17.344 8.477 12.805 1 89.69 293 GLY A N 1
ATOM 2233 C CA . GLY A 1 293 ? -16.609 7.289 13.227 1 89.69 293 GLY A CA 1
ATOM 2234 C C . GLY A 1 293 ? -17.516 6.125 13.57 1 89.69 293 GLY A C 1
ATOM 2235 O O . GLY A 1 293 ? -17.141 4.965 13.406 1 89.69 293 GLY A O 1
ATOM 2236 N N . ASP A 1 294 ? -18.656 6.441 14.047 1 90.69 294 ASP A N 1
ATOM 2237 C CA . ASP A 1 294 ? -19.578 5.391 14.461 1 90.69 294 ASP A CA 1
ATOM 2238 C C . ASP A 1 294 ? -20.094 4.605 13.25 1 90.69 294 ASP A C 1
ATOM 2240 O O . ASP A 1 294 ? -20.703 3.541 13.406 1 90.69 294 ASP A O 1
ATOM 2244 N N . ARG A 1 295 ? -19.797 5.113 12.133 1 93 295 ARG A N 1
ATOM 2245 C CA . ARG A 1 295 ? -20.266 4.441 10.93 1 93 295 ARG A CA 1
ATOM 2246 C C . ARG A 1 295 ? -19.266 3.398 10.453 1 93 295 ARG A C 1
ATOM 2248 O O . ARG A 1 295 ? -19.531 2.658 9.508 1 93 295 ARG A O 1
ATOM 2255 N N . PHE A 1 296 ? -18.141 3.266 11.07 1 93.12 296 PHE A N 1
ATOM 2256 C CA . PHE A 1 296 ? -17.109 2.314 10.672 1 93.12 296 PHE A CA 1
ATOM 2257 C C . PHE A 1 296 ? -17.672 0.899 10.609 1 93.12 296 PHE A C 1
ATOM 2259 O O . PHE A 1 296 ? -17.547 0.221 9.586 1 93.12 296 PHE A O 1
ATOM 2266 N N . TRP A 1 297 ? -18.375 0.474 11.664 1 94.81 297 TRP A N 1
ATOM 2267 C CA . TRP A 1 297 ? -18.812 -0.913 11.773 1 94.81 297 TRP A CA 1
ATOM 2268 C C . TRP A 1 297 ? -19.969 -1.195 10.812 1 94.81 297 TRP A C 1
ATOM 2270 O O . TRP A 1 297 ? -19.984 -2.227 10.133 1 94.81 297 TRP A O 1
ATOM 2280 N N . PRO A 1 298 ? -20.891 -0.277 10.695 1 96 298 PRO A N 1
ATOM 2281 C CA . PRO A 1 298 ? -21.922 -0.51 9.672 1 96 298 PRO A CA 1
ATOM 2282 C C . PRO A 1 298 ? -21.312 -0.71 8.281 1 96 298 PRO A C 1
ATOM 2284 O O . PRO A 1 298 ? -21.766 -1.584 7.531 1 96 298 PRO A O 1
ATOM 2287 N N . PHE A 1 299 ? -20.328 0.095 7.902 1 96.19 299 PHE A N 1
ATOM 2288 C CA . PHE A 1 299 ? -19.672 -0.055 6.609 1 96.1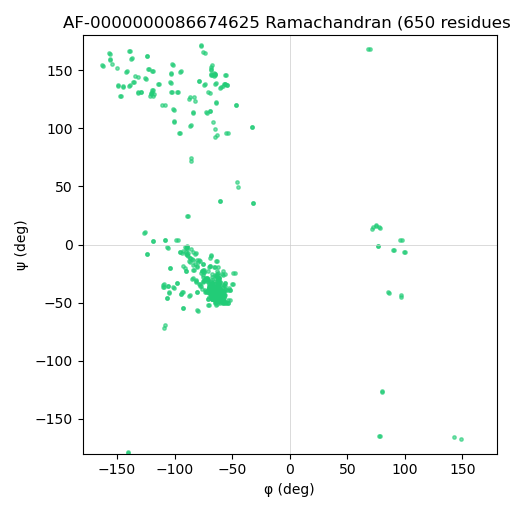9 299 PHE A CA 1
ATOM 2289 C C . PHE A 1 299 ? -18.984 -1.409 6.512 1 96.19 299 PHE A C 1
ATOM 2291 O O . PHE A 1 299 ? -19.062 -2.078 5.477 1 96.19 299 PHE A O 1
ATOM 2298 N N . GLN A 1 300 ? -18.344 -1.846 7.594 1 97.12 300 GLN A N 1
ATOM 2299 C CA . GLN A 1 300 ? -17.672 -3.137 7.652 1 97.12 300 GLN A CA 1
ATOM 2300 C C . GLN A 1 300 ? -18.656 -4.285 7.441 1 97.12 300 GLN A C 1
ATOM 2302 O O . GLN A 1 300 ? -18.391 -5.203 6.664 1 97.12 300 GLN A O 1
ATOM 2307 N N . TRP A 1 301 ? -19.781 -4.203 8.07 1 97.69 301 TRP A N 1
ATOM 2308 C CA . TRP A 1 301 ? -20.781 -5.266 8 1 97.69 301 TRP A CA 1
ATOM 2309 C C . TRP A 1 301 ? -21.391 -5.352 6.605 1 97.69 301 TRP A C 1
ATOM 2311 O O . TRP A 1 301 ? -21.625 -6.445 6.09 1 97.69 301 TRP A O 1
ATOM 2321 N N . VAL A 1 302 ? -21.609 -4.207 6.023 1 97.56 302 VAL A N 1
ATOM 2322 C CA . VAL A 1 302 ? -22.172 -4.188 4.68 1 97.56 302 VAL A CA 1
ATOM 2323 C C . VAL A 1 302 ? -21.203 -4.836 3.699 1 97.56 302 VAL A C 1
ATOM 2325 O O . VAL A 1 302 ? -21.578 -5.703 2.912 1 97.56 302 VAL A O 1
ATOM 2328 N N . GLU A 1 303 ? -20 -4.461 3.793 1 96.94 303 GLU A N 1
ATOM 2329 C CA . GLU A 1 303 ? -19 -5.012 2.881 1 96.94 303 GLU A CA 1
ATOM 2330 C C . GLU A 1 303 ? -18.75 -6.492 3.154 1 96.94 303 GLU A C 1
ATOM 2332 O O . GLU A 1 303 ? -18.594 -7.281 2.223 1 96.94 303 GLU A O 1
ATOM 2337 N N . LEU A 1 304 ? -18.688 -6.809 4.418 1 98.12 304 LEU A N 1
ATOM 2338 C CA . LEU A 1 304 ? -18.594 -8.227 4.762 1 98.12 304 LEU A CA 1
ATOM 2339 C C . LEU A 1 304 ? -19.719 -9.016 4.098 1 98.12 304 LEU A C 1
ATOM 2341 O O . LEU A 1 304 ? -19.469 -10.062 3.488 1 98.12 304 LEU A O 1
ATOM 2345 N N . GLY A 1 305 ? -20.891 -8.484 4.227 1 98.5 305 GLY A N 1
ATOM 2346 C CA . GLY A 1 305 ? -22.047 -9.148 3.639 1 98.5 305 GLY A CA 1
ATOM 2347 C C . GLY A 1 305 ? -21.938 -9.32 2.135 1 98.5 305 GLY A C 1
ATOM 2348 O O . GLY A 1 305 ? -22.234 -10.391 1.602 1 98.5 305 GLY A O 1
ATOM 2349 N N . ILE A 1 306 ? -21.5 -8.305 1.453 1 98.44 306 ILE A N 1
ATOM 2350 C CA . ILE A 1 306 ? -21.359 -8.328 0.001 1 98.44 306 ILE A CA 1
ATOM 2351 C C . ILE A 1 306 ? -20.375 -9.43 -0.404 1 98.44 306 ILE A C 1
ATOM 2353 O O . ILE A 1 306 ? -20.688 -10.266 -1.246 1 98.44 306 ILE A O 1
ATOM 2357 N N . PHE A 1 307 ? -19.266 -9.445 0.21 1 98.75 307 PHE A N 1
ATOM 2358 C CA . PHE A 1 307 ? -18.219 -10.367 -0.208 1 98.75 307 PHE A CA 1
ATOM 2359 C C . PHE A 1 307 ? -18.547 -11.789 0.23 1 98.75 307 PHE A C 1
ATOM 2361 O O . PHE A 1 307 ? -18.172 -12.758 -0.445 1 98.75 307 PHE A O 1
ATOM 2368 N N . VAL A 1 308 ? -19.25 -11.945 1.356 1 98.5 308 VAL A N 1
ATOM 2369 C CA . VAL A 1 308 ? -19.688 -13.273 1.765 1 98.5 308 VAL A CA 1
ATOM 2370 C C . VAL A 1 308 ? -20.703 -13.82 0.759 1 98.5 308 VAL A C 1
ATOM 2372 O O . VAL A 1 308 ? -20.609 -14.977 0.333 1 98.5 308 VAL A O 1
ATOM 2375 N N . VAL A 1 309 ? -21.641 -13 0.347 1 98.62 309 VAL A N 1
ATOM 2376 C CA . VAL A 1 309 ? -22.641 -13.414 -0.617 1 98.62 309 VAL A CA 1
ATOM 2377 C C . VAL A 1 309 ? -21.984 -13.797 -1.936 1 98.62 309 VAL A C 1
ATOM 2379 O O . VAL A 1 309 ? -22.297 -14.844 -2.52 1 98.62 309 VAL A O 1
ATOM 2382 N N . LEU A 1 310 ? -21.031 -12.984 -2.361 1 98.69 310 LEU A N 1
ATOM 2383 C CA . LEU A 1 310 ? -20.312 -13.273 -3.594 1 98.69 310 LEU A CA 1
ATOM 2384 C C . LEU A 1 310 ? -19.531 -14.57 -3.469 1 98.69 310 LEU A C 1
ATOM 2386 O O . LEU A 1 310 ? -19.469 -15.367 -4.41 1 98.69 310 LEU A O 1
ATOM 2390 N N . SER A 1 311 ? -18.969 -14.75 -2.336 1 98.56 311 SER A N 1
ATOM 2391 C CA . SER A 1 311 ? -18.188 -15.953 -2.104 1 98.56 311 SER A CA 1
ATOM 2392 C C . SER A 1 311 ? -19.047 -17.203 -2.135 1 98.56 311 SER A C 1
ATOM 2394 O O . SER A 1 311 ? -18.688 -18.203 -2.766 1 98.56 311 SER A O 1
ATOM 2396 N N . VAL A 1 312 ? -20.156 -17.141 -1.448 1 98.06 312 VAL A N 1
ATOM 2397 C CA . VAL A 1 312 ? -21.094 -18.266 -1.405 1 98.06 312 VAL A CA 1
ATOM 2398 C C . VAL A 1 312 ? -21.594 -18.578 -2.812 1 98.06 312 VAL A C 1
ATOM 2400 O O . VAL A 1 312 ? -21.688 -19.75 -3.207 1 98.06 312 VAL A O 1
ATOM 2403 N N . ALA A 1 313 ? -21.891 -17.562 -3.584 1 98.5 313 ALA A N 1
ATOM 2404 C CA . ALA A 1 313 ? -22.344 -17.75 -4.961 1 98.5 313 ALA A CA 1
ATOM 2405 C C . ALA A 1 313 ? -21.281 -18.438 -5.809 1 98.5 313 ALA A C 1
ATOM 2407 O O . ALA A 1 313 ? -21.594 -19.328 -6.594 1 98.5 313 ALA A O 1
ATOM 2408 N N . LEU A 1 314 ? -20.062 -18.031 -5.668 1 98.44 314 LEU A N 1
ATOM 2409 C CA . LEU A 1 314 ? -18.969 -18.609 -6.434 1 98.44 314 LEU A CA 1
ATOM 2410 C C . LEU A 1 314 ? -18.734 -20.062 -6.051 1 98.44 314 LEU A C 1
ATOM 2412 O O . LEU A 1 314 ? -18.531 -20.922 -6.918 1 98.44 314 LEU A O 1
ATOM 2416 N N . LEU A 1 315 ? -18.766 -20.344 -4.773 1 97.25 315 LEU A N 1
ATOM 2417 C CA . LEU A 1 315 ? -18.562 -21.703 -4.312 1 97.25 315 LEU A CA 1
ATOM 2418 C C . LEU A 1 315 ? -19.703 -22.609 -4.762 1 97.25 315 LEU A C 1
ATOM 2420 O O . LEU A 1 315 ? -19.484 -23.766 -5.113 1 97.25 315 LEU A O 1
ATOM 2424 N N . TYR A 1 316 ? -20.906 -22.047 -4.699 1 96.75 316 TYR A N 1
ATOM 2425 C CA . TYR A 1 316 ? -22.062 -22.781 -5.191 1 96.75 316 TYR A CA 1
ATOM 2426 C C . TYR A 1 316 ? -21.922 -23.078 -6.68 1 96.75 316 TYR A C 1
ATOM 2428 O O . TYR A 1 316 ? -22.203 -24.203 -7.121 1 96.75 316 TYR A O 1
ATOM 2436 N N . ALA A 1 317 ? -21.5 -22.125 -7.434 1 97 317 ALA A N 1
ATOM 2437 C CA . ALA A 1 317 ? -21.281 -22.312 -8.859 1 97 317 ALA A CA 1
ATOM 2438 C C . ALA A 1 317 ? -20.188 -23.359 -9.117 1 97 317 ALA A C 1
ATOM 2440 O O . ALA A 1 317 ? -20.297 -24.156 -10.047 1 97 317 ALA A O 1
ATOM 2441 N N . ALA A 1 318 ? -19.188 -23.312 -8.32 1 95.62 318 ALA A N 1
ATOM 2442 C CA . ALA A 1 318 ? -18.109 -24.297 -8.445 1 95.62 318 ALA A CA 1
ATOM 2443 C C . ALA A 1 318 ? -18.625 -25.703 -8.164 1 95.62 318 ALA A C 1
ATOM 2445 O O . ALA A 1 318 ? -18.281 -26.656 -8.883 1 95.62 318 ALA A O 1
ATOM 2446 N N . LEU A 1 319 ? -19.438 -25.859 -7.18 1 94.38 319 LEU A N 1
ATOM 2447 C CA . LEU A 1 319 ? -20.031 -27.141 -6.84 1 94.38 319 LEU A CA 1
ATOM 2448 C C . LEU A 1 319 ? -20.891 -27.672 -7.98 1 94.38 319 LEU A C 1
ATOM 2450 O O . LEU A 1 319 ? -20.828 -28.844 -8.336 1 94.38 319 LEU A O 1
ATOM 2454 N N . ARG A 1 320 ? -21.688 -26.844 -8.555 1 93.81 320 ARG A N 1
ATOM 2455 C CA . ARG A 1 320 ? -22.578 -27.219 -9.664 1 93.81 320 ARG A CA 1
ATOM 2456 C C . ARG A 1 320 ? -21.766 -27.641 -10.883 1 93.81 320 ARG A C 1
ATOM 2458 O O . ARG A 1 320 ? -22.141 -28.594 -11.578 1 93.81 320 ARG A O 1
ATOM 2465 N N . ARG A 1 321 ? -20.719 -26.984 -11.07 1 91.88 321 ARG A N 1
ATOM 2466 C CA . ARG A 1 321 ? -19.891 -27.297 -12.227 1 91.88 321 ARG A CA 1
ATOM 2467 C C . ARG A 1 321 ? -19.219 -28.656 -12.055 1 91.88 321 ARG A C 1
ATOM 2469 O O . ARG A 1 321 ? -19.109 -29.438 -13.008 1 91.88 321 ARG A O 1
ATOM 2476 N N . VAL A 1 322 ? -18.75 -28.875 -10.898 1 88.69 322 VAL A N 1
ATOM 2477 C CA . VAL A 1 322 ? -18.094 -30.156 -10.625 1 88.69 322 VAL A CA 1
ATOM 2478 C C . VAL A 1 322 ? -19.109 -31.281 -10.758 1 88.69 322 VAL A C 1
ATOM 2480 O O . VAL A 1 322 ? -18.781 -32.344 -11.273 1 88.69 322 VAL A O 1
ATOM 2483 N N . ARG A 1 323 ? -20.281 -31.031 -10.383 1 85.75 323 ARG A N 1
ATOM 2484 C CA . ARG A 1 323 ? -21.328 -32.031 -10.438 1 85.75 323 ARG A CA 1
ATOM 2485 C C . ARG A 1 323 ? -21.719 -32.344 -11.883 1 85.75 323 ARG A C 1
ATOM 2487 O O . ARG A 1 323 ? -21.938 -33.5 -12.242 1 85.75 323 ARG A O 1
ATOM 2494 N N . HIS A 1 324 ? -21.672 -31.375 -12.758 1 84.25 324 HIS A N 1
ATOM 2495 C CA . HIS A 1 324 ? -22.25 -31.562 -14.086 1 84.25 324 HIS A CA 1
ATOM 2496 C C . HIS A 1 324 ? -21.156 -31.766 -15.133 1 84.25 324 HIS A C 1
ATOM 2498 O O . HIS A 1 324 ? -21.391 -32.406 -16.156 1 84.25 324 HIS A O 1
ATOM 2504 N N . ARG A 1 325 ? -20.109 -31.047 -15.039 1 70.38 325 ARG A N 1
ATOM 2505 C CA . ARG A 1 325 ? -19.203 -30.984 -16.188 1 70.38 325 ARG A CA 1
ATOM 2506 C C . ARG A 1 325 ? -17.938 -31.781 -15.93 1 70.38 325 ARG A C 1
ATOM 2508 O O . ARG A 1 325 ? -17.281 -32.25 -16.875 1 70.38 325 ARG A O 1
ATOM 2515 N N . LEU A 1 326 ? -17.375 -31.656 -14.875 1 61.81 326 LEU A N 1
ATOM 2516 C CA . LEU A 1 326 ? -16.062 -32.312 -14.797 1 61.81 326 LEU A CA 1
ATOM 2517 C C . LEU A 1 326 ? -16.188 -33.812 -15.016 1 61.81 326 LEU A C 1
ATOM 2519 O O . LEU A 1 326 ? -16.422 -34.562 -14.07 1 61.81 326 LEU A O 1
ATOM 2523 N N . SER A 1 327 ? -17.203 -34.219 -16.031 1 48.44 327 SER A N 1
ATOM 2524 C CA . SER A 1 327 ? -17.297 -35.594 -16.516 1 48.44 327 SER A CA 1
ATOM 2525 C C . SER A 1 327 ? -16.156 -35.906 -17.484 1 48.44 327 SER A C 1
ATOM 2527 O O . SER A 1 327 ? -15.688 -35.031 -18.219 1 48.44 327 SER A O 1
ATOM 2529 N N . MET B 1 1 ? 13.828 -24.125 -32.688 1 59.59 1 MET B N 1
ATOM 2530 C CA . MET B 1 1 ? 14.016 -23.766 -31.281 1 59.59 1 MET B CA 1
ATOM 2531 C C . MET B 1 1 ? 13.547 -22.344 -31.016 1 59.59 1 MET B C 1
ATOM 2533 O O . MET B 1 1 ? 12.711 -22.109 -30.141 1 59.59 1 MET B O 1
ATOM 2537 N N . ILE B 1 2 ? 14.102 -21.516 -31.844 1 60.75 2 ILE B N 1
ATOM 2538 C CA . ILE B 1 2 ? 13.742 -20.125 -31.672 1 60.75 2 ILE B CA 1
ATOM 2539 C C . ILE B 1 2 ? 12.242 -19.938 -31.875 1 60.75 2 ILE B C 1
ATOM 2541 O O . ILE B 1 2 ? 11.594 -19.203 -31.125 1 60.75 2 ILE B O 1
ATOM 2545 N N . TRP B 1 3 ? 11.82 -20.844 -32.844 1 64.81 3 TRP B N 1
ATOM 2546 C CA . TRP B 1 3 ? 10.398 -20.688 -33.156 1 64.81 3 TRP B CA 1
ATOM 2547 C C . TRP B 1 3 ? 9.531 -21.141 -32 1 64.81 3 TRP B C 1
ATOM 2549 O O . TRP B 1 3 ? 8.539 -20.484 -31.672 1 64.81 3 TRP B O 1
ATOM 2559 N N . LEU B 1 4 ? 9.859 -22.203 -31.312 1 65.06 4 LEU B N 1
ATOM 2560 C CA . LEU B 1 4 ? 9.102 -22.703 -30.172 1 65.06 4 LEU B CA 1
ATOM 2561 C C . LEU B 1 4 ? 9.203 -21.734 -29 1 65.06 4 LEU B C 1
ATOM 2563 O O . LEU B 1 4 ? 8.203 -21.469 -28.328 1 65.06 4 LEU B O 1
ATOM 2567 N N . VAL B 1 5 ? 10.414 -21.281 -28.75 1 67.12 5 VAL B N 1
ATOM 2568 C CA . VAL B 1 5 ? 10.625 -20.312 -27.672 1 67.12 5 VAL B CA 1
ATOM 2569 C C . VAL B 1 5 ? 9.852 -19.031 -27.984 1 67.12 5 VAL B C 1
ATOM 2571 O O . VAL B 1 5 ? 9.234 -18.438 -27.094 1 67.12 5 VAL B O 1
ATOM 2574 N N . TRP B 1 6 ? 9.734 -18.812 -29.344 1 69.88 6 TRP B N 1
ATOM 2575 C CA . TRP B 1 6 ? 9.031 -17.609 -29.781 1 69.88 6 TRP B CA 1
ATOM 2576 C C . TRP B 1 6 ? 7.523 -17.75 -29.578 1 69.88 6 TRP B C 1
ATOM 2578 O O . TRP B 1 6 ? 6.855 -16.812 -29.141 1 69.88 6 TRP B O 1
ATOM 2588 N N . ARG B 1 7 ? 7 -18.875 -29.828 1 72 7 ARG B N 1
ATOM 2589 C CA . ARG B 1 7 ? 5.566 -19.078 -29.656 1 72 7 ARG B CA 1
ATOM 2590 C C . ARG B 1 7 ? 5.168 -18.969 -28.188 1 72 7 ARG B C 1
ATOM 2592 O O . ARG B 1 7 ? 4.141 -18.375 -27.859 1 72 7 ARG B O 1
ATOM 2599 N N . GLN B 1 8 ? 5.984 -19.562 -27.328 1 70.5 8 GLN B N 1
ATOM 2600 C CA . GLN B 1 8 ? 5.758 -19.453 -25.891 1 70.5 8 GLN B CA 1
ATOM 2601 C C . GLN B 1 8 ? 5.945 -18.016 -25.422 1 70.5 8 GLN B C 1
ATOM 2603 O O . GLN B 1 8 ? 5.16 -17.516 -24.609 1 70.5 8 GLN B O 1
ATOM 2608 N N . HIS B 1 9 ? 6.867 -17.438 -26 1 76.5 9 HIS B N 1
ATOM 2609 C CA . HIS B 1 9 ? 7.18 -16.078 -25.625 1 76.5 9 HIS B CA 1
ATOM 2610 C C . HIS B 1 9 ? 6.141 -15.094 -26.156 1 76.5 9 HIS B C 1
ATOM 2612 O O . HIS B 1 9 ? 5.891 -14.047 -25.547 1 76.5 9 HIS B O 1
ATOM 2618 N N . ARG B 1 10 ? 5.48 -15.57 -27.172 1 81.62 10 ARG B N 1
ATOM 2619 C CA . ARG B 1 10 ? 4.461 -14.711 -27.766 1 81.62 10 ARG B CA 1
ATOM 2620 C C . ARG B 1 10 ? 3.281 -14.531 -26.812 1 81.62 10 ARG B C 1
ATOM 2622 O O . ARG B 1 10 ? 2.74 -13.43 -26.688 1 81.62 10 ARG B O 1
ATOM 2629 N N . LYS B 1 11 ? 2.932 -15.594 -26.141 1 78.44 11 LYS B N 1
ATOM 2630 C CA . LYS B 1 11 ? 1.826 -15.477 -25.203 1 78.44 11 LYS B CA 1
ATOM 2631 C C . LYS B 1 11 ? 2.211 -14.602 -24 1 78.44 11 LYS B C 1
ATOM 2633 O O . LYS B 1 11 ? 1.402 -13.805 -23.531 1 78.44 11 LYS B O 1
ATOM 2638 N N . GLN B 1 12 ? 3.381 -14.812 -23.609 1 80.44 12 GLN B N 1
ATOM 2639 C CA . GLN B 1 12 ? 3.871 -14.008 -22.484 1 80.44 12 GLN B CA 1
ATOM 2640 C C . GLN B 1 12 ? 3.99 -12.539 -22.875 1 80.44 12 GLN B C 1
ATOM 2642 O O . GLN B 1 12 ? 3.631 -11.648 -22.109 1 80.44 12 GLN B O 1
ATOM 2647 N N . LEU B 1 13 ? 4.473 -12.352 -24.062 1 85.5 13 LEU B N 1
ATOM 2648 C CA . LEU B 1 13 ? 4.598 -10.984 -24.562 1 85.5 13 LEU B CA 1
ATOM 2649 C C . LEU B 1 13 ? 3.227 -10.328 -24.703 1 85.5 13 LEU B C 1
ATOM 2651 O O . LEU B 1 13 ? 3.045 -9.164 -24.344 1 85.5 13 LEU B O 1
ATOM 2655 N N . LEU B 1 14 ? 2.322 -11.102 -25.172 1 86.75 14 LEU B N 1
ATOM 2656 C CA . LEU B 1 14 ? 0.967 -10.586 -25.328 1 86.75 14 LEU B CA 1
ATOM 2657 C C . LEU B 1 14 ? 0.354 -10.234 -23.969 1 86.75 14 LEU B C 1
ATOM 2659 O O . LEU B 1 14 ? -0.289 -9.195 -23.828 1 86.75 14 LEU B O 1
ATOM 2663 N N . ALA B 1 15 ? 0.591 -11.086 -23.031 1 84.44 15 ALA B N 1
ATOM 2664 C CA . ALA B 1 15 ? 0.1 -10.812 -21.688 1 84.44 15 ALA B CA 1
ATOM 2665 C C . ALA B 1 15 ? 0.723 -9.531 -21.125 1 84.44 15 ALA B C 1
ATOM 2667 O O . ALA B 1 15 ? 0.045 -8.742 -20.469 1 84.44 15 ALA B O 1
ATOM 2668 N N . GLY B 1 16 ? 1.983 -9.367 -21.391 1 87.75 16 GLY B N 1
ATOM 2669 C CA . GLY B 1 16 ? 2.672 -8.156 -20.969 1 87.75 16 GLY B CA 1
ATOM 2670 C C . GLY B 1 16 ? 2.133 -6.902 -21.625 1 87.75 16 GLY B C 1
ATOM 2671 O O . GLY B 1 16 ? 1.911 -5.891 -20.953 1 87.75 16 GLY B O 1
ATOM 2672 N N . VAL B 1 17 ? 1.871 -7.023 -22.844 1 90.75 17 VAL B N 1
ATOM 2673 C CA . VAL B 1 17 ? 1.376 -5.883 -23.609 1 90.75 17 VAL B CA 1
ATOM 2674 C C . VAL B 1 17 ? -0.043 -5.535 -23.172 1 90.75 17 VAL B C 1
ATOM 2676 O O . VAL B 1 17 ? -0.384 -4.363 -23.016 1 90.75 17 VAL B O 1
ATOM 2679 N N . ILE B 1 18 ? -0.819 -6.531 -22.922 1 90.38 18 ILE B N 1
ATOM 2680 C CA . ILE B 1 18 ? -2.176 -6.312 -22.438 1 90.38 18 ILE B CA 1
ATOM 2681 C C . ILE B 1 18 ? -2.131 -5.66 -21.047 1 90.38 18 ILE B C 1
ATOM 2683 O O . ILE B 1 18 ? -2.885 -4.727 -20.781 1 90.38 18 ILE B O 1
ATOM 2687 N N . GLY B 1 19 ? -1.259 -6.203 -20.219 1 89.19 19 GLY B N 1
ATOM 2688 C CA . GLY B 1 19 ? -1.083 -5.586 -18.906 1 89.19 19 GLY B CA 1
ATOM 2689 C C . GLY B 1 19 ? -0.685 -4.125 -18.984 1 89.19 19 GLY B C 1
ATOM 2690 O O . GLY B 1 19 ? -1.223 -3.291 -18.266 1 89.19 19 GLY B O 1
ATOM 2691 N N . LEU B 1 20 ? 0.163 -3.805 -19.891 1 91.56 20 LEU B N 1
ATOM 2692 C CA . LEU B 1 20 ? 0.608 -2.43 -20.094 1 91.56 20 LEU B CA 1
ATOM 2693 C C . LEU B 1 20 ? -0.531 -1.561 -20.625 1 91.56 20 LEU B C 1
ATOM 2695 O O . LEU B 1 20 ? -0.67 -0.404 -20.219 1 91.56 20 LEU B O 1
ATOM 2699 N N . ALA B 1 21 ? -1.302 -2.139 -21.453 1 92.75 21 ALA B N 1
ATOM 2700 C CA . ALA B 1 21 ? -2.434 -1.402 -22.016 1 92.75 21 ALA B CA 1
ATOM 2701 C C . ALA B 1 21 ? -3.463 -1.082 -20.938 1 92.75 21 ALA B C 1
ATOM 2703 O O . ALA B 1 21 ? -3.994 0.03 -20.875 1 92.75 21 ALA B O 1
ATOM 2704 N N . VAL B 1 22 ? -3.703 -2.01 -20.094 1 89.75 22 VAL B N 1
ATOM 2705 C CA . VAL B 1 22 ? -4.641 -1.803 -19 1 89.75 22 VAL B CA 1
ATOM 2706 C C . VAL B 1 22 ? -4.102 -0.728 -18.062 1 89.75 22 VAL B C 1
ATOM 2708 O O . VAL B 1 22 ? -4.844 0.163 -17.641 1 89.75 22 VAL B O 1
ATOM 2711 N N . LEU B 1 23 ? -2.855 -0.819 -17.781 1 90.56 23 LEU B N 1
ATOM 2712 C CA . LEU B 1 23 ? -2.213 0.183 -16.938 1 90.56 23 LEU B CA 1
ATOM 2713 C C . LEU B 1 23 ? -2.318 1.569 -17.562 1 90.56 23 LEU B C 1
ATOM 2715 O O . LEU B 1 23 ? -2.654 2.539 -16.891 1 90.56 23 LEU B O 1
ATOM 2719 N N . ALA B 1 24 ? -2.057 1.644 -18.812 1 93.56 24 ALA B N 1
ATOM 2720 C CA . ALA B 1 24 ? -2.117 2.918 -19.531 1 93.56 24 ALA B CA 1
ATOM 2721 C C . ALA B 1 24 ? -3.537 3.475 -19.531 1 93.56 24 ALA B C 1
ATOM 2723 O O . ALA B 1 24 ? -3.736 4.688 -19.422 1 93.56 24 ALA B O 1
ATOM 2724 N N . LEU B 1 25 ? -4.508 2.605 -19.625 1 92 25 LEU B N 1
ATOM 2725 C CA . LEU B 1 25 ? -5.906 3.02 -19.672 1 92 25 LEU B CA 1
ATOM 2726 C C . LEU B 1 25 ? -6.316 3.684 -18.359 1 92 25 LEU B C 1
ATOM 2728 O O . LEU B 1 25 ? -7.184 4.562 -18.344 1 92 25 LEU B O 1
ATOM 2732 N N . VAL B 1 26 ? -5.66 3.33 -17.344 1 88 26 VAL B N 1
ATOM 2733 C CA . VAL B 1 26 ? -5.984 3.896 -16.047 1 88 26 VAL B CA 1
ATOM 2734 C C . VAL B 1 26 ? -5.09 5.102 -15.766 1 88 26 VAL B C 1
ATOM 2736 O O . VAL B 1 26 ? -5.578 6.164 -15.367 1 88 26 VAL B O 1
ATOM 2739 N N . LEU B 1 27 ? -3.801 5.051 -16.062 1 91.69 27 LEU B N 1
ATOM 2740 C CA . LEU B 1 27 ? -2.826 6.055 -15.641 1 91.69 27 LEU B CA 1
ATOM 2741 C C . LEU B 1 27 ? -2.855 7.262 -16.562 1 91.69 27 LEU B C 1
ATOM 2743 O O . LEU B 1 27 ? -2.609 8.391 -16.141 1 91.69 27 LEU B O 1
ATOM 2747 N N . VAL B 1 28 ? -3.166 7.027 -17.766 1 94.75 28 VAL B N 1
ATOM 2748 C CA . VAL B 1 28 ? -3.068 8.125 -18.719 1 94.75 28 VAL B CA 1
ATOM 2749 C C . VAL B 1 28 ? -4.176 9.148 -18.453 1 94.75 28 VAL B C 1
ATOM 2751 O O . VAL B 1 28 ? -3.902 10.336 -18.266 1 94.75 28 VAL B O 1
ATOM 2754 N N . PRO B 1 29 ? -5.477 8.75 -18.359 1 92.5 29 PRO B N 1
ATOM 2755 C CA . PRO B 1 29 ? -6.496 9.766 -18.078 1 92.5 29 PRO B CA 1
ATOM 2756 C C . PRO B 1 29 ? -6.316 10.422 -16.719 1 92.5 29 PRO B C 1
ATOM 2758 O O . PRO B 1 29 ? -6.484 11.633 -16.578 1 92.5 29 PRO B O 1
ATOM 2761 N N . THR B 1 30 ? -6.035 9.664 -15.75 1 89.25 30 THR B N 1
ATOM 2762 C CA . THR B 1 30 ? -5.867 10.219 -14.414 1 89.25 30 THR B CA 1
ATOM 2763 C C . THR B 1 30 ? -4.617 11.094 -14.344 1 89.25 30 THR B C 1
ATOM 2765 O O . THR B 1 30 ? -4.605 12.117 -13.656 1 89.25 30 THR B O 1
ATOM 2768 N N . GLY B 1 31 ? -3.561 10.688 -14.984 1 91.19 31 GLY B N 1
ATOM 2769 C CA . GLY B 1 31 ? -2.354 11.492 -15.055 1 91.19 31 GLY B CA 1
ATOM 2770 C C . GLY B 1 31 ? -2.564 12.82 -15.758 1 91.19 31 GLY B C 1
ATOM 2771 O O . GLY B 1 31 ? -2.068 13.859 -15.305 1 91.19 31 GLY B O 1
ATOM 2772 N N . ARG B 1 32 ? -3.281 12.781 -16.859 1 93.44 32 ARG B N 1
ATOM 2773 C CA . ARG B 1 32 ? -3.576 14.016 -17.578 1 93.44 32 ARG B CA 1
ATOM 2774 C C . ARG B 1 32 ? -4.367 14.984 -16.703 1 93.44 32 ARG B C 1
ATOM 2776 O O . ARG B 1 32 ? -4.094 16.188 -16.703 1 93.44 32 ARG B O 1
ATOM 2783 N N . SER B 1 33 ? -5.25 14.461 -15.992 1 90.56 33 SER B N 1
ATOM 2784 C CA . SER B 1 33 ? -6.055 15.273 -15.094 1 90.56 33 SER B CA 1
ATOM 2785 C C . SER B 1 33 ? -5.199 15.914 -14.008 1 90.56 33 SER B C 1
ATOM 2787 O O . SER B 1 33 ? -5.312 17.109 -13.742 1 90.56 33 SER B O 1
ATOM 2789 N N . SER B 1 34 ? -4.34 15.164 -13.414 1 89.12 34 SER B N 1
ATOM 2790 C CA . SER B 1 34 ? -3.51 15.68 -12.328 1 89.12 34 SER B CA 1
ATOM 2791 C C . SER B 1 34 ? -2.475 16.672 -12.852 1 89.12 34 SER B C 1
ATOM 2793 O O . SER B 1 34 ? -2.148 17.641 -12.172 1 89.12 34 SER B O 1
ATOM 2795 N N . HIS B 1 35 ? -1.944 16.406 -14.008 1 92.5 35 HIS B N 1
ATOM 2796 C CA . HIS B 1 35 ? -0.985 17.328 -14.594 1 92.5 35 HIS B CA 1
ATOM 2797 C C . HIS B 1 35 ? -1.635 18.688 -14.891 1 92.5 35 HIS B C 1
ATOM 2799 O O . HIS B 1 35 ? -1.038 19.734 -14.633 1 92.5 35 HIS B O 1
ATOM 2805 N N . LYS B 1 36 ? -2.787 18.625 -15.352 1 92 36 LYS B N 1
ATOM 2806 C CA . LYS B 1 36 ? -3.51 19.875 -15.602 1 92 36 LYS B CA 1
ATOM 2807 C C . LYS B 1 36 ? -3.795 20.625 -14.305 1 92 36 LYS B C 1
ATOM 2809 O O . LYS B 1 36 ? -3.59 21.828 -14.227 1 92 36 LYS B O 1
ATOM 2814 N N . ALA B 1 37 ? -4.113 19.906 -13.359 1 88.31 37 ALA B N 1
ATOM 2815 C CA . ALA B 1 37 ? -4.492 20.516 -12.086 1 88.31 37 ALA B CA 1
ATOM 2816 C C . ALA B 1 37 ? -3.266 21.047 -11.344 1 88.31 37 ALA B C 1
ATOM 2818 O O . ALA B 1 37 ? -3.379 21.953 -10.508 1 88.31 37 ALA B O 1
ATOM 2819 N N . SER B 1 38 ? -2.141 20.5 -11.648 1 90.88 38 SER B N 1
ATOM 2820 C CA . SER B 1 38 ? -0.95 20.828 -10.875 1 90.88 38 SER B CA 1
ATOM 2821 C C . SER B 1 38 ? -0.122 21.906 -11.578 1 90.88 38 SER B C 1
ATOM 2823 O O . SER B 1 38 ? 0.949 22.281 -11.102 1 90.88 38 SER B O 1
ATOM 2825 N N . ALA B 1 39 ? -0.574 22.406 -12.641 1 91.88 39 ALA B N 1
ATOM 2826 C CA . ALA B 1 39 ? 0.199 23.359 -13.43 1 91.88 39 ALA B CA 1
ATOM 2827 C C . ALA B 1 39 ? 0.543 24.594 -12.602 1 91.88 39 ALA B C 1
ATOM 2829 O O . ALA B 1 39 ? 1.693 25.047 -12.586 1 91.88 39 ALA B O 1
ATOM 2830 N N . ALA B 1 40 ? -0.427 25.109 -11.906 1 89.5 40 ALA B N 1
ATOM 2831 C CA . ALA B 1 40 ? -0.215 26.297 -11.094 1 89.5 40 ALA B CA 1
ATOM 2832 C C . ALA B 1 40 ? 0.759 26.016 -9.953 1 89.5 40 ALA B C 1
ATOM 2834 O O . ALA B 1 40 ? 1.586 26.875 -9.609 1 89.5 40 ALA B O 1
ATOM 2835 N N . TYR B 1 41 ? 0.622 24.891 -9.406 1 91 41 TYR B N 1
ATOM 2836 C CA . TYR B 1 41 ? 1.512 24.516 -8.312 1 91 41 TYR B CA 1
ATOM 2837 C C . TYR B 1 41 ? 2.945 24.359 -8.805 1 91 41 TYR B C 1
ATOM 2839 O O . TYR B 1 41 ? 3.883 24.828 -8.156 1 91 41 TYR B O 1
ATOM 2847 N N . SER B 1 42 ? 3.053 23.734 -9.969 1 90.31 42 SER B N 1
ATOM 2848 C CA . SER B 1 42 ? 4.387 23.562 -10.539 1 90.31 42 SER B CA 1
ATOM 2849 C C . SER B 1 42 ? 5.043 24.906 -10.82 1 90.31 42 SER B C 1
ATOM 2851 O O . SER B 1 42 ? 6.234 25.094 -10.555 1 90.31 42 SER B O 1
ATOM 2853 N N . LYS B 1 43 ? 4.312 25.797 -11.266 1 91.12 43 LYS B N 1
ATOM 2854 C CA . LYS B 1 43 ? 4.832 27.125 -11.523 1 91.12 43 LYS B CA 1
ATOM 2855 C C . LYS B 1 43 ? 5.238 27.828 -10.227 1 91.12 43 LYS B C 1
ATOM 2857 O O . LYS B 1 43 ? 6.258 28.516 -10.18 1 91.12 43 LYS B O 1
ATOM 2862 N N . CYS B 1 44 ? 4.43 27.578 -9.273 1 92.19 44 CYS B N 1
ATOM 2863 C CA . CYS B 1 44 ? 4.73 28.156 -7.969 1 92.19 44 CYS B CA 1
ATOM 2864 C C . CYS B 1 44 ? 6.047 27.609 -7.422 1 92.19 44 CYS B C 1
ATOM 2866 O O . CYS B 1 44 ? 6.871 28.359 -6.91 1 92.19 44 CYS B O 1
ATOM 2868 N N . LEU B 1 45 ? 6.227 26.375 -7.578 1 91.12 45 LEU B N 1
ATOM 2869 C CA . LEU B 1 45 ? 7.438 25.734 -7.078 1 91.12 45 LEU B CA 1
ATOM 2870 C C . LEU B 1 45 ? 8.672 26.297 -7.777 1 91.12 45 LEU B C 1
ATOM 2872 O O . LEU B 1 45 ? 9.727 26.438 -7.156 1 91.12 45 LEU B O 1
ATOM 2876 N N . ASP B 1 46 ? 8.461 26.625 -8.992 1 90.5 46 ASP B N 1
ATOM 2877 C CA . ASP B 1 46 ? 9.586 27.156 -9.773 1 90.5 46 ASP B CA 1
ATOM 2878 C C . ASP B 1 46 ? 10.07 28.484 -9.219 1 90.5 46 ASP B C 1
ATOM 2880 O O . ASP B 1 46 ? 11.219 28.875 -9.445 1 90.5 46 ASP B O 1
ATOM 2884 N N . THR B 1 47 ? 9.242 29.109 -8.453 1 92.25 47 THR B N 1
ATOM 2885 C CA . THR B 1 47 ? 9.602 30.438 -7.941 1 92.25 47 THR B CA 1
ATOM 2886 C C . THR B 1 47 ? 10.336 30.312 -6.605 1 92.25 47 THR B C 1
ATOM 2888 O O . THR B 1 47 ? 10.891 31.297 -6.105 1 92.25 47 THR B O 1
ATOM 2891 N N . LEU B 1 48 ? 10.398 29.141 -6.043 1 92.19 48 LEU B N 1
ATOM 2892 C CA . LEU B 1 48 ? 10.883 29 -4.672 1 92.19 48 LEU B CA 1
ATOM 2893 C C . LEU B 1 48 ? 12.391 28.781 -4.645 1 92.19 48 LEU B C 1
ATOM 2895 O O . LEU B 1 48 ? 13 28.781 -3.572 1 92.19 48 LEU B O 1
ATOM 2899 N N . GLY B 1 49 ? 12.984 28.625 -5.719 1 89 49 GLY B N 1
ATOM 2900 C CA . GLY B 1 49 ? 14.422 28.422 -5.758 1 89 49 GLY B CA 1
ATOM 2901 C C . GLY B 1 49 ? 14.82 27 -5.391 1 89 49 GLY B C 1
ATOM 2902 O O . GLY B 1 49 ? 13.969 26.125 -5.277 1 89 49 GLY B O 1
ATOM 2903 N N . ASN B 1 50 ? 16.141 26.703 -5.074 1 87.94 50 ASN B N 1
ATOM 2904 C CA . ASN B 1 50 ? 16.656 25.344 -4.93 1 87.94 50 ASN B CA 1
ATOM 2905 C C . ASN B 1 50 ? 17.188 25.094 -3.52 1 87.94 50 ASN B C 1
ATOM 2907 O O . ASN B 1 50 ? 17.656 24 -3.217 1 87.94 50 ASN B O 1
ATOM 2911 N N . ALA B 1 51 ? 17.031 26.109 -2.705 1 91.38 51 ALA B N 1
ATOM 2912 C CA . ALA B 1 51 ? 17.5 25.906 -1.333 1 91.38 51 ALA B CA 1
ATOM 2913 C C . ALA B 1 51 ? 16.625 24.891 -0.608 1 91.38 51 ALA B C 1
ATOM 2915 O O . ALA B 1 51 ? 15.406 24.828 -0.828 1 91.38 51 ALA B O 1
ATOM 2916 N N . ASP B 1 52 ? 17.219 24.109 0.3 1 91.62 52 ASP B N 1
ATOM 2917 C CA . ASP B 1 52 ? 16.469 23.094 1.033 1 91.62 52 ASP B CA 1
ATOM 2918 C C . ASP B 1 52 ? 15.461 23.734 1.979 1 91.62 52 ASP B C 1
ATOM 2920 O O . ASP B 1 52 ? 14.422 23.141 2.277 1 91.62 52 ASP B O 1
ATOM 2924 N N . PHE B 1 53 ? 15.852 24.828 2.453 1 94.5 53 PHE B N 1
ATOM 2925 C CA . PHE B 1 53 ? 14.984 25.594 3.342 1 94.5 53 PHE B CA 1
ATOM 2926 C C . PHE B 1 53 ? 14.781 27 2.818 1 94.5 53 PHE B C 1
ATOM 2928 O O . PHE B 1 53 ? 15.711 27.609 2.285 1 94.5 53 PHE B O 1
ATOM 2935 N N . ILE B 1 54 ? 13.57 27.469 3.006 1 93.88 54 ILE B N 1
ATOM 2936 C CA . ILE B 1 54 ? 13.211 28.781 2.512 1 93.88 54 ILE B CA 1
ATOM 2937 C C . ILE B 1 54 ? 12.352 29.5 3.549 1 93.88 54 ILE B C 1
ATOM 2939 O O . ILE B 1 54 ? 11.867 28.891 4.5 1 93.88 54 ILE B O 1
ATOM 2943 N N . PRO B 1 55 ? 12.18 30.828 3.367 1 90.88 55 PRO B N 1
ATOM 2944 C CA . PRO B 1 55 ? 11.289 31.547 4.277 1 90.88 55 PRO B CA 1
ATOM 2945 C C . PRO B 1 55 ? 9.859 31.016 4.246 1 90.88 55 PRO B C 1
ATOM 2947 O O . PRO B 1 55 ? 9.328 30.719 3.174 1 90.88 55 PRO B O 1
ATOM 2950 N N . MET B 1 56 ? 9.305 30.859 5.34 1 88.88 56 MET B N 1
ATOM 2951 C CA . MET B 1 56 ? 7.977 30.281 5.523 1 88.88 56 MET B CA 1
ATOM 2952 C C . MET B 1 56 ? 6.949 31.016 4.656 1 88.88 56 MET B C 1
ATOM 2954 O O . MET B 1 56 ? 6.055 30.375 4.09 1 88.88 56 MET B O 1
ATOM 2958 N N . GLU B 1 57 ? 7.078 32.312 4.555 1 83.44 57 GLU B N 1
ATOM 2959 C CA . GLU B 1 57 ? 6.121 33.125 3.799 1 83.44 57 GLU B CA 1
ATOM 2960 C C . GLU B 1 57 ? 6.086 32.719 2.332 1 83.44 57 GLU B C 1
ATOM 2962 O O . GLU B 1 57 ? 5.02 32.688 1.713 1 83.44 57 GLU B O 1
ATOM 2967 N N . LYS B 1 58 ? 7.273 32.438 1.829 1 86.25 58 LYS B N 1
ATOM 2968 C CA . LYS B 1 58 ? 7.355 31.984 0.438 1 86.25 58 LYS B CA 1
ATOM 2969 C C . LYS B 1 58 ? 6.711 30.625 0.253 1 86.25 58 LYS B C 1
ATOM 2971 O O . LYS B 1 58 ? 6.008 30.391 -0.734 1 86.25 58 LYS B O 1
ATOM 2976 N N . ALA B 1 59 ? 6.941 29.766 1.151 1 88.06 59 ALA B N 1
ATOM 2977 C CA . ALA B 1 59 ? 6.402 28.406 1.076 1 88.06 59 ALA B CA 1
ATOM 2978 C C . ALA B 1 59 ? 4.883 28.422 1.199 1 88.06 59 ALA B C 1
ATOM 2980 O O . ALA B 1 59 ? 4.195 27.609 0.565 1 88.06 59 ALA B O 1
ATOM 2981 N N . GLU B 1 60 ? 4.391 29.281 2.025 1 82.12 60 GLU B N 1
ATOM 2982 C CA . GLU B 1 60 ? 2.955 29.344 2.287 1 82.12 60 GLU B CA 1
ATOM 2983 C C . GLU B 1 60 ? 2.18 29.703 1.022 1 82.12 60 GLU B C 1
ATOM 2985 O O . GLU B 1 60 ? 1.035 29.281 0.848 1 82.12 60 GLU B O 1
ATOM 2990 N N . THR B 1 61 ? 2.838 30.453 0.153 1 80.19 61 THR B N 1
ATOM 2991 C CA . THR B 1 61 ? 2.193 30.859 -1.093 1 80.19 61 THR B CA 1
ATOM 2992 C C . THR B 1 61 ? 1.831 29.641 -1.931 1 80.19 61 THR B C 1
ATOM 2994 O O . THR B 1 61 ? 0.762 29.594 -2.543 1 80.19 61 THR B O 1
ATOM 2997 N N . CYS B 1 62 ? 2.645 28.641 -1.922 1 88 62 CYS B N 1
ATOM 2998 C CA . CYS B 1 62 ? 2.441 27.438 -2.734 1 88 62 CYS B CA 1
ATOM 2999 C C . CYS B 1 62 ? 1.652 26.391 -1.969 1 88 62 CYS B C 1
ATOM 3001 O O . CYS B 1 62 ? 1.091 25.469 -2.568 1 88 62 CYS B O 1
ATOM 3003 N N . GLU B 1 63 ? 1.653 26.531 -0.668 1 82.12 63 GLU B N 1
ATOM 3004 C CA . GLU B 1 63 ? 1.027 25.547 0.197 1 82.12 63 GLU B CA 1
ATOM 3005 C C . GLU B 1 63 ? -0.46 25.406 -0.111 1 82.12 63 GLU B C 1
ATOM 3007 O O . GLU B 1 63 ? -1 24.297 -0.093 1 82.12 63 GLU B O 1
ATOM 3012 N N . LYS B 1 64 ? -1.064 26.531 -0.397 1 74.75 64 LYS B N 1
ATOM 3013 C CA . LYS B 1 64 ? -2.494 26.5 -0.694 1 74.75 64 LYS B CA 1
ATOM 3014 C C . LYS B 1 64 ? -2.781 25.656 -1.929 1 74.75 64 LYS B C 1
ATOM 3016 O O . LYS B 1 64 ? -3.74 24.875 -1.946 1 74.75 64 LYS B O 1
ATOM 3021 N N . LEU B 1 65 ? -1.973 25.844 -2.914 1 82.19 65 LEU B N 1
ATOM 3022 C CA . LEU B 1 65 ? -2.117 25.062 -4.141 1 82.19 65 LEU B CA 1
ATOM 3023 C C . LEU B 1 65 ? -1.854 23.594 -3.881 1 82.19 65 LEU B C 1
ATOM 3025 O O . LEU B 1 65 ? -2.58 22.734 -4.379 1 82.19 65 LEU B O 1
ATOM 3029 N N . ALA B 1 66 ? -0.895 23.328 -3.066 1 85.56 66 ALA B N 1
ATOM 3030 C CA . ALA B 1 66 ? -0.567 21.953 -2.709 1 85.56 66 ALA B CA 1
ATOM 3031 C C . ALA B 1 66 ? -1.734 21.281 -1.99 1 85.56 66 ALA B C 1
ATOM 3033 O O . ALA B 1 66 ? -2.061 20.125 -2.27 1 85.56 66 ALA B O 1
ATOM 3034 N N . ASN B 1 67 ? -2.281 21.984 -1.078 1 78.06 67 ASN B N 1
ATOM 3035 C CA . ASN B 1 67 ? -3.387 21.453 -0.295 1 78.06 67 ASN B CA 1
ATOM 3036 C C . ASN B 1 67 ? -4.59 21.125 -1.174 1 78.06 67 ASN B C 1
ATOM 3038 O O . ASN B 1 67 ? -5.27 20.109 -0.962 1 78.06 67 ASN B O 1
ATOM 3042 N N . THR B 1 68 ? -4.789 21.953 -2.146 1 74.94 68 THR B N 1
ATOM 3043 C CA . THR B 1 68 ? -5.891 21.719 -3.072 1 74.94 68 THR B CA 1
ATOM 3044 C C . THR B 1 68 ? -5.668 20.438 -3.865 1 74.94 68 THR B C 1
ATOM 3046 O O . THR B 1 68 ? -6.594 19.641 -4.047 1 74.94 68 THR B O 1
ATOM 3049 N N . LEU B 1 69 ? -4.496 20.281 -4.301 1 81.06 69 LEU B N 1
ATOM 3050 C CA . LEU B 1 69 ? -4.152 19.078 -5.047 1 81.06 69 LEU B CA 1
ATOM 3051 C C . LEU B 1 69 ? -4.25 17.844 -4.16 1 81.06 69 LEU B C 1
ATOM 3053 O O . LEU B 1 69 ? -4.77 16.812 -4.586 1 81.06 69 LEU B O 1
ATOM 3057 N N . ASN B 1 70 ? -3.791 17.953 -2.936 1 78.5 70 ASN B N 1
ATOM 3058 C CA . ASN B 1 70 ? -3.855 16.844 -1.988 1 78.5 70 ASN B CA 1
ATOM 3059 C C . ASN B 1 70 ? -5.293 16.391 -1.74 1 78.5 70 ASN B C 1
ATOM 3061 O O . ASN B 1 70 ? -5.594 15.203 -1.778 1 78.5 70 ASN B O 1
ATOM 3065 N N . ASP B 1 71 ? -6.062 17.359 -1.56 1 70.69 71 ASP B N 1
ATOM 3066 C CA . ASP B 1 71 ? -7.465 17.062 -1.274 1 70.69 71 ASP B CA 1
ATOM 3067 C C . ASP B 1 71 ? -8.117 16.328 -2.441 1 70.69 71 ASP B C 1
ATOM 3069 O O . ASP B 1 71 ? -8.938 15.422 -2.236 1 70.69 71 ASP B O 1
ATOM 3073 N N . LYS B 1 72 ? -7.68 16.703 -3.572 1 73.12 72 LYS B N 1
ATOM 3074 C CA . LYS B 1 72 ? -8.336 16.188 -4.77 1 73.12 72 LYS B CA 1
ATOM 3075 C C . LYS B 1 72 ? -7.773 14.836 -5.172 1 73.12 72 LYS B C 1
ATOM 3077 O O . LYS B 1 72 ? -8.508 13.977 -5.672 1 73.12 72 LYS B O 1
ATOM 3082 N N . TYR B 1 73 ? -6.535 14.617 -4.863 1 78.44 73 TYR B N 1
ATOM 3083 C CA . TYR B 1 73 ? -5.902 13.469 -5.508 1 78.44 73 TYR B CA 1
ATOM 3084 C C . TYR B 1 73 ? -5.273 12.547 -4.477 1 78.44 73 TYR B C 1
ATOM 3086 O O . TYR B 1 73 ? -4.559 11.602 -4.832 1 78.44 73 TYR B O 1
ATOM 3094 N N . GLU B 1 74 ? -5.523 12.742 -3.211 1 71.94 74 GLU B N 1
ATOM 3095 C CA . GLU B 1 74 ? -4.949 11.906 -2.16 1 71.94 74 GLU B CA 1
ATOM 3096 C C . GLU B 1 74 ? -5.285 10.438 -2.381 1 71.94 74 GLU B C 1
ATOM 3098 O O . GLU B 1 74 ? -4.441 9.562 -2.162 1 71.94 74 GLU B O 1
ATOM 3103 N N . SER B 1 75 ? -6.461 10.109 -2.883 1 70 75 SER B N 1
ATOM 3104 C CA . SER B 1 75 ? -6.891 8.727 -3.076 1 70 75 SER B CA 1
ATOM 3105 C C . SER B 1 75 ? -6.066 8.039 -4.156 1 70 75 SER B C 1
ATOM 3107 O O . SER B 1 75 ? -5.867 6.82 -4.109 1 70 75 SER B O 1
ATOM 3109 N N . TRP B 1 76 ? -5.578 8.773 -5.066 1 74.06 76 TRP B N 1
ATOM 3110 C CA . TRP B 1 76 ? -4.801 8.18 -6.152 1 74.06 76 TRP B CA 1
ATOM 3111 C C . TRP B 1 76 ? -3.447 7.699 -5.648 1 74.06 76 TRP B C 1
ATOM 3113 O O . TRP B 1 76 ? -2.881 6.746 -6.188 1 74.06 76 TRP B O 1
ATOM 3123 N N . ALA B 1 77 ? -3.01 8.422 -4.613 1 67 77 ALA B N 1
ATOM 3124 C CA . ALA B 1 77 ? -1.743 7.973 -4.043 1 67 77 ALA B CA 1
ATOM 3125 C C . ALA B 1 77 ? -1.858 6.547 -3.51 1 67 77 ALA B C 1
ATOM 3127 O O . ALA B 1 77 ? -0.935 5.746 -3.662 1 67 77 ALA B O 1
ATOM 3128 N N . PHE B 1 78 ? -2.988 6.207 -3.115 1 66 78 PHE B N 1
ATOM 3129 C CA . PHE B 1 78 ? -3.188 4.871 -2.572 1 66 78 PHE B CA 1
ATOM 3130 C C . PHE B 1 78 ? -3.357 3.852 -3.693 1 66 78 PHE B C 1
ATOM 3132 O O . PHE B 1 78 ? -2.926 2.703 -3.568 1 66 78 PHE B O 1
ATOM 3139 N N . ALA B 1 79 ? -3.967 4.406 -4.797 1 68.5 79 ALA B N 1
ATOM 3140 C CA . ALA B 1 79 ? -4.051 3.529 -5.965 1 68.5 79 ALA B CA 1
ATOM 3141 C C . ALA B 1 79 ? -2.66 3.146 -6.465 1 68.5 79 ALA B C 1
ATOM 3143 O O . ALA B 1 79 ? -2.48 2.084 -7.066 1 68.5 79 ALA B O 1
ATOM 3144 N N . GLY B 1 80 ? -1.76 3.967 -6.027 1 73.25 80 GLY B N 1
ATOM 3145 C CA . GLY B 1 80 ? -0.373 3.725 -6.395 1 73.25 80 GLY B CA 1
ATOM 3146 C C . GLY B 1 80 ? 0.213 2.492 -5.73 1 73.25 80 GLY B C 1
ATOM 3147 O O . GLY B 1 80 ? 1.222 1.954 -6.191 1 73.25 80 GLY B O 1
ATOM 3148 N N . ILE B 1 81 ? -0.491 1.956 -4.762 1 73.19 81 ILE B N 1
ATOM 3149 C CA . ILE B 1 81 ? -0.027 0.757 -4.07 1 73.19 81 ILE B CA 1
ATOM 3150 C C . ILE B 1 81 ? 0.012 -0.417 -5.047 1 73.19 81 ILE B C 1
ATOM 3152 O O . ILE B 1 81 ? 0.89 -1.278 -4.957 1 73.19 81 ILE B O 1
ATOM 3156 N N . LEU B 1 82 ? -0.929 -0.386 -5.961 1 76.69 82 LEU B N 1
ATOM 3157 C CA . LEU B 1 82 ? -0.946 -1.46 -6.949 1 76.69 82 LEU B CA 1
ATOM 3158 C C . LEU B 1 82 ? 0.339 -1.462 -7.773 1 76.69 82 LEU B C 1
ATOM 3160 O O . LEU B 1 82 ? 0.825 -2.523 -8.172 1 76.69 82 LEU B O 1
ATOM 3164 N N . LEU B 1 83 ? 0.901 -0.205 -7.879 1 87 83 LEU B N 1
ATOM 3165 C CA . LEU B 1 83 ? 2.123 -0.078 -8.664 1 87 83 LEU B CA 1
ATOM 3166 C C . LEU B 1 83 ? 3.324 -0.612 -7.895 1 87 83 LEU B C 1
ATOM 3168 O O . LEU B 1 83 ? 4.293 -1.081 -8.492 1 87 83 LEU B O 1
ATOM 3172 N N . LEU B 1 84 ? 3.168 -0.636 -6.605 1 87.12 84 LEU B N 1
ATOM 3173 C CA . LEU B 1 84 ? 4.227 -1.136 -5.734 1 87.12 84 LEU B CA 1
ATOM 3174 C C . LEU B 1 84 ? 4.367 -2.648 -5.863 1 87.12 84 LEU B C 1
ATOM 3176 O O . LEU B 1 84 ? 5.473 -3.184 -5.77 1 87.12 84 LEU B O 1
ATOM 3180 N N . VAL B 1 85 ? 3.295 -3.314 -6.141 1 88.69 85 VAL B N 1
ATOM 3181 C CA . VAL B 1 85 ? 3.289 -4.773 -6.121 1 88.69 85 VAL B CA 1
ATOM 3182 C C . VAL B 1 85 ? 3.521 -5.312 -7.531 1 88.69 85 VAL B C 1
ATOM 3184 O O . VAL B 1 85 ? 3.758 -6.508 -7.715 1 88.69 85 VAL B O 1
ATOM 3187 N N . LEU B 1 86 ? 3.555 -4.496 -8.484 1 91.12 86 LEU B N 1
ATOM 3188 C CA . LEU B 1 86 ? 3.605 -4.902 -9.891 1 91.12 86 LEU B CA 1
ATOM 3189 C C . LEU B 1 86 ? 4.867 -5.711 -10.172 1 91.12 86 LEU B C 1
ATOM 3191 O O . LEU B 1 86 ? 4.805 -6.762 -10.812 1 91.12 86 LEU B O 1
ATOM 3195 N N . PRO B 1 87 ? 6.047 -5.281 -9.695 1 94.62 87 PRO B N 1
ATOM 3196 C CA . PRO B 1 87 ? 7.258 -6.07 -9.945 1 94.62 87 PRO B CA 1
ATOM 3197 C C . PRO B 1 87 ? 7.148 -7.496 -9.414 1 94.62 87 PRO B C 1
ATOM 3199 O O . PRO B 1 87 ? 7.535 -8.445 -10.102 1 94.62 87 PRO B O 1
ATOM 3202 N N . LEU B 1 88 ? 6.59 -7.594 -8.234 1 93.5 88 LEU B N 1
ATOM 3203 C CA . LEU B 1 88 ? 6.438 -8.906 -7.621 1 93.5 88 LEU B CA 1
ATOM 3204 C C . LEU B 1 88 ? 5.5 -9.781 -8.438 1 93.5 88 LEU B C 1
ATOM 3206 O O . LEU B 1 88 ? 5.777 -10.969 -8.656 1 93.5 88 LEU B O 1
ATOM 3210 N N . LEU B 1 89 ? 4.402 -9.219 -8.914 1 91.31 89 LEU B N 1
ATOM 3211 C CA . LEU B 1 89 ? 3.439 -9.961 -9.711 1 91.31 89 LEU B CA 1
ATOM 3212 C C . LEU B 1 89 ? 4.082 -10.484 -10.992 1 91.31 89 LEU B C 1
ATOM 3214 O O . LEU B 1 89 ? 3.84 -11.625 -11.398 1 91.31 89 LEU B O 1
ATOM 3218 N N . ILE B 1 90 ? 4.91 -9.695 -11.562 1 92.62 90 ILE B N 1
ATOM 3219 C CA . ILE B 1 90 ? 5.594 -10.102 -12.781 1 92.62 90 ILE B CA 1
ATOM 3220 C C . ILE B 1 90 ? 6.555 -11.25 -12.477 1 92.62 90 ILE B C 1
ATOM 3222 O O . ILE B 1 90 ? 6.621 -12.227 -13.227 1 92.62 90 ILE B O 1
ATOM 3226 N N . GLY B 1 91 ? 7.27 -11.18 -11.422 1 92.62 91 GLY B N 1
ATOM 3227 C CA . GLY B 1 91 ? 8.133 -12.273 -11.016 1 92.62 91 GLY B CA 1
ATOM 3228 C C . GLY B 1 91 ? 7.383 -13.57 -10.773 1 92.62 91 GLY B C 1
ATOM 3229 O O . GLY B 1 91 ? 7.844 -14.641 -11.18 1 92.62 91 GLY B O 1
ATOM 3230 N N . LEU B 1 92 ? 6.238 -13.438 -10.18 1 92.31 92 LEU B N 1
ATOM 3231 C CA . LEU B 1 92 ? 5.445 -14.602 -9.82 1 92.31 92 LEU B CA 1
ATOM 3232 C C . LEU B 1 92 ? 4.875 -15.273 -11.07 1 92.31 92 LEU B C 1
ATOM 3234 O O . LEU B 1 92 ? 4.863 -16.5 -11.172 1 92.31 92 LEU B O 1
ATOM 3238 N N . PHE B 1 93 ? 4.504 -14.531 -12.031 1 89.81 93 PHE B N 1
ATOM 3239 C CA . PHE B 1 93 ? 3.744 -15.102 -13.141 1 89.81 93 PHE B CA 1
ATOM 3240 C C . PHE B 1 93 ? 4.625 -15.281 -14.367 1 89.81 93 PHE B C 1
ATOM 3242 O O . PHE B 1 93 ? 4.289 -16.047 -15.281 1 89.81 93 PHE B O 1
ATOM 3249 N N . TRP B 1 94 ? 5.742 -14.547 -14.398 1 87.94 94 TRP B N 1
ATOM 3250 C CA . TRP B 1 94 ? 6.609 -14.672 -15.57 1 87.94 94 TRP B CA 1
ATOM 3251 C C . TRP B 1 94 ? 7.91 -15.383 -15.211 1 87.94 94 TRP B C 1
ATOM 3253 O O . TRP B 1 94 ? 8.438 -16.172 -16 1 87.94 94 TRP B O 1
ATOM 3263 N N . GLY B 1 95 ? 8.391 -15.148 -14.102 1 88.25 95 GLY B N 1
ATOM 3264 C CA . GLY B 1 95 ? 9.672 -15.711 -13.719 1 88.25 95 GLY B CA 1
ATOM 3265 C C . GLY B 1 95 ? 9.578 -17.156 -13.273 1 88.25 95 GLY B C 1
ATOM 3266 O O . GLY B 1 95 ? 10.148 -18.047 -13.914 1 88.25 95 GLY B O 1
ATOM 3267 N N . ALA B 1 96 ? 8.773 -17.375 -12.297 1 87 96 ALA B N 1
ATOM 3268 C CA . ALA B 1 96 ? 8.711 -18.672 -11.648 1 87 96 ALA B CA 1
ATOM 3269 C C . ALA B 1 96 ? 8.219 -19.75 -12.617 1 87 96 ALA B C 1
ATOM 3271 O O . ALA B 1 96 ? 8.844 -20.797 -12.75 1 87 96 ALA B O 1
ATOM 3272 N N . PRO B 1 97 ? 7.18 -19.438 -13.422 1 83.31 97 PRO B N 1
ATOM 3273 C CA . PRO B 1 97 ? 6.645 -20.5 -14.273 1 83.31 97 PRO B CA 1
ATOM 3274 C C . PRO B 1 97 ? 7.543 -20.797 -15.469 1 83.31 97 PRO B C 1
ATOM 3276 O O . PRO B 1 97 ? 7.434 -21.875 -16.078 1 83.31 97 PRO B O 1
ATOM 3279 N N . LEU B 1 98 ? 8.469 -19.891 -15.789 1 82.5 98 LEU B N 1
ATOM 3280 C CA . LEU B 1 98 ? 9.273 -20.016 -17 1 82.5 98 LEU B CA 1
ATOM 3281 C C . LEU B 1 98 ? 10.023 -21.344 -17.016 1 82.5 98 LEU B C 1
ATOM 3283 O O . LEU B 1 98 ? 10 -22.062 -18.016 1 82.5 98 LEU B O 1
ATOM 3287 N N . VAL B 1 99 ? 10.562 -21.703 -15.93 1 80.19 99 VAL B N 1
ATOM 3288 C CA . VAL B 1 99 ? 11.344 -22.922 -15.844 1 80.19 99 VAL B CA 1
ATOM 3289 C C . VAL B 1 99 ? 10.555 -24 -15.094 1 80.19 99 VAL B C 1
ATOM 3291 O O . VAL B 1 99 ? 10.523 -25.156 -15.5 1 80.19 99 VAL B O 1
ATOM 3294 N N . ALA B 1 100 ? 9.836 -23.594 -14.148 1 82.31 100 ALA B N 1
ATOM 3295 C CA . ALA B 1 100 ? 9.172 -24.516 -13.25 1 82.31 100 ALA B CA 1
ATOM 3296 C C . ALA B 1 100 ? 8.086 -25.312 -13.977 1 82.31 100 ALA B C 1
ATOM 3298 O O . ALA B 1 100 ? 7.859 -26.484 -13.68 1 82.31 100 ALA B O 1
ATOM 3299 N N . ARG B 1 101 ? 7.453 -24.641 -14.875 1 77.12 101 ARG B N 1
ATOM 3300 C CA . ARG B 1 101 ? 6.406 -25.328 -15.625 1 77.12 101 ARG B CA 1
ATOM 3301 C C . ARG B 1 101 ? 6.988 -26.469 -16.453 1 77.12 101 ARG B C 1
ATOM 3303 O O . ARG B 1 101 ? 6.406 -27.547 -16.531 1 77.12 101 ARG B O 1
ATOM 3310 N N . GLU B 1 102 ? 8.117 -26.203 -17.094 1 78.38 102 GLU B N 1
ATOM 3311 C CA . GLU B 1 102 ? 8.781 -27.203 -17.906 1 78.38 102 GLU B CA 1
ATOM 3312 C C . GLU B 1 102 ? 9.305 -28.359 -17.047 1 78.38 102 GLU B C 1
ATOM 3314 O O . GLU B 1 102 ? 9.227 -29.516 -17.422 1 78.38 102 GLU B O 1
ATOM 3319 N N . VAL B 1 103 ? 9.773 -28 -15.961 1 75.06 103 VAL B N 1
ATOM 3320 C CA . VAL B 1 103 ? 10.297 -29.016 -15.039 1 75.06 103 VAL B CA 1
ATOM 3321 C C . VAL B 1 103 ? 9.148 -29.875 -14.516 1 75.06 103 VAL B C 1
ATOM 3323 O O . VAL B 1 103 ? 9.25 -31.109 -14.484 1 75.06 103 VAL B O 1
ATOM 3326 N N . GLU B 1 104 ? 8.125 -29.234 -14.172 1 75.38 104 GLU B N 1
ATOM 3327 C CA . GLU B 1 104 ? 6.969 -29.938 -13.609 1 75.38 104 GLU B CA 1
ATOM 3328 C C . GLU B 1 104 ? 6.305 -30.828 -14.656 1 75.38 104 GLU B C 1
ATOM 3330 O O . GLU B 1 104 ? 5.844 -31.922 -14.336 1 75.38 104 GLU B O 1
ATOM 3335 N N . GLN B 1 105 ? 6.289 -30.375 -15.867 1 75.56 105 GLN B N 1
ATOM 3336 C CA . GLN B 1 105 ? 5.668 -31.125 -16.953 1 75.56 105 GLN B CA 1
ATOM 3337 C C . GLN B 1 105 ? 6.664 -32.094 -17.594 1 75.56 105 GLN B C 1
ATOM 3339 O O . GLN B 1 105 ? 6.281 -32.906 -18.422 1 75.56 105 GLN B O 1
ATOM 3344 N N . GLY B 1 106 ? 7.953 -31.953 -17.203 1 73.69 106 GLY B N 1
ATOM 3345 C CA . GLY B 1 106 ? 8.992 -32.812 -17.719 1 73.69 106 GLY B CA 1
ATOM 3346 C C . GLY B 1 106 ? 9.344 -32.531 -19.172 1 73.69 106 GLY B C 1
ATOM 3347 O O . GLY B 1 106 ? 9.969 -33.344 -19.844 1 73.69 106 GLY B O 1
ATOM 3348 N N . THR B 1 107 ? 8.898 -31.406 -19.625 1 71.44 107 THR B N 1
ATOM 3349 C CA . THR B 1 107 ? 9.078 -31.094 -21.031 1 71.44 107 THR B CA 1
ATOM 3350 C C . THR B 1 107 ? 10.5 -30.609 -21.312 1 71.44 107 THR B C 1
ATOM 3352 O O . THR B 1 107 ? 10.938 -30.578 -22.453 1 71.44 107 THR B O 1
ATOM 3355 N N . HIS B 1 108 ? 11.242 -30.281 -20.281 1 68.5 108 HIS B N 1
ATOM 3356 C CA . HIS B 1 108 ? 12.617 -29.828 -20.453 1 68.5 108 HIS B CA 1
ATOM 3357 C C . HIS B 1 108 ? 13.484 -30.922 -21.078 1 68.5 108 HIS B C 1
ATOM 3359 O O . HIS B 1 108 ? 14.414 -30.625 -21.828 1 68.5 108 HIS B O 1
ATOM 3365 N N . ARG B 1 109 ? 13.164 -32.094 -20.922 1 69.25 109 ARG B N 1
ATOM 3366 C CA . ARG B 1 109 ? 13.938 -33.219 -21.422 1 69.25 109 ARG B CA 1
ATOM 3367 C C . ARG B 1 109 ? 13.766 -33.375 -22.938 1 69.25 109 ARG B C 1
ATOM 3369 O O . ARG B 1 109 ? 14.688 -33.781 -23.641 1 69.25 109 ARG B O 1
ATOM 3376 N N . LEU B 1 110 ? 12.594 -33 -23.344 1 69.56 110 LEU B N 1
ATOM 3377 C CA . LEU B 1 110 ? 12.289 -33.094 -24.766 1 69.56 110 LEU B CA 1
ATOM 3378 C C . LEU B 1 110 ? 13.094 -32.094 -25.578 1 69.56 110 LEU B C 1
ATOM 3380 O O . LEU B 1 110 ? 13.516 -32.375 -26.703 1 69.56 110 LEU B O 1
ATOM 3384 N N . VAL B 1 111 ? 13.398 -31.016 -25.078 1 66.62 111 VAL B N 1
ATOM 3385 C CA . VAL B 1 111 ? 14.109 -29.938 -25.766 1 66.62 111 VAL B CA 1
ATOM 3386 C C . VAL B 1 111 ? 15.578 -30.312 -25.922 1 66.62 111 VAL B C 1
ATOM 3388 O O . VAL B 1 111 ? 16.188 -30.047 -26.953 1 66.62 111 VAL B O 1
ATOM 3391 N N . TRP B 1 112 ? 16 -31.062 -25 1 68.19 112 TRP B N 1
ATOM 3392 C CA . TRP B 1 112 ? 17.422 -31.422 -25 1 68.19 112 TRP B CA 1
ATOM 3393 C C . TRP B 1 112 ? 17.688 -32.562 -25.984 1 68.19 112 TRP B C 1
ATOM 3395 O O . TRP B 1 112 ? 18.828 -32.75 -26.422 1 68.19 112 TRP B O 1
ATOM 3405 N N . THR B 1 113 ? 16.703 -33.125 -26.375 1 69.62 113 THR B N 1
ATOM 3406 C CA . THR B 1 113 ? 16.875 -34.188 -27.344 1 69.62 113 THR B CA 1
ATOM 3407 C C . THR B 1 113 ? 16.906 -33.656 -28.766 1 69.62 113 THR B C 1
ATOM 3409 O O . THR B 1 113 ? 17.297 -34.375 -29.703 1 69.62 113 THR B O 1
ATOM 3412 N N . GLN B 1 114 ? 16.578 -32.469 -28.969 1 69.06 114 GLN B N 1
ATOM 3413 C CA . GLN B 1 114 ? 16.484 -31.875 -30.297 1 69.06 114 GLN B CA 1
ATOM 3414 C C . GLN B 1 114 ? 17.828 -31.266 -30.719 1 69.06 114 GLN B C 1
ATOM 3416 O O . GLN B 1 114 ? 17.891 -30.484 -31.656 1 69.06 114 GLN B O 1
ATOM 3421 N N . GLY B 1 115 ? 19 -31.672 -30.219 1 70.62 115 GLY B N 1
ATOM 3422 C CA . GLY B 1 115 ? 20.344 -31.25 -30.609 1 70.62 115 GLY B CA 1
ATOM 3423 C C . GLY B 1 115 ? 20.719 -29.875 -30.062 1 70.62 115 GLY B C 1
ATOM 3424 O O . GLY B 1 115 ? 21.766 -29.328 -30.422 1 70.62 115 GLY B O 1
ATOM 3425 N N . ILE B 1 116 ? 19.828 -29.297 -29.391 1 78 116 ILE B N 1
ATOM 3426 C CA . ILE B 1 116 ? 20.156 -28 -28.781 1 78 116 ILE B CA 1
ATOM 3427 C C . ILE B 1 116 ? 20.797 -28.234 -27.422 1 78 116 ILE B C 1
ATOM 3429 O O . ILE B 1 116 ? 20.297 -29.016 -26.609 1 78 116 ILE B O 1
ATOM 3433 N N . THR B 1 117 ? 21.984 -27.609 -27.281 1 82.94 117 THR B N 1
ATOM 3434 C CA . THR B 1 117 ? 22.672 -27.766 -26.016 1 82.94 117 THR B CA 1
ATOM 3435 C C . THR B 1 117 ? 21.906 -27.078 -24.891 1 82.94 117 THR B C 1
ATOM 3437 O O . THR B 1 117 ? 21.172 -26.109 -25.125 1 82.94 117 THR B O 1
ATOM 3440 N N . ARG B 1 118 ? 21.938 -27.594 -23.766 1 84.62 118 ARG B N 1
ATOM 3441 C CA . ARG B 1 118 ? 21.297 -27.062 -22.578 1 84.62 118 ARG B CA 1
ATOM 3442 C C . ARG B 1 118 ? 21.688 -25.609 -22.359 1 84.62 118 ARG B C 1
ATOM 3444 O O . ARG B 1 118 ? 20.859 -24.781 -21.984 1 84.62 118 ARG B O 1
ATOM 3451 N N . ARG B 1 119 ? 22.891 -25.375 -22.625 1 85.31 119 ARG B N 1
ATOM 3452 C CA . ARG B 1 119 ? 23.406 -24.031 -22.422 1 85.31 119 ARG B CA 1
ATOM 3453 C C . ARG B 1 119 ? 22.766 -23.047 -23.406 1 85.31 119 ARG B C 1
ATOM 3455 O O . ARG B 1 119 ? 22.359 -21.953 -23.016 1 85.31 119 ARG B O 1
ATOM 3462 N N . ARG B 1 120 ? 22.719 -23.406 -24.625 1 85.25 120 ARG B N 1
ATOM 3463 C CA . ARG B 1 120 ? 22.141 -22.531 -25.641 1 85.25 120 ARG B CA 1
ATOM 3464 C C . ARG B 1 120 ? 20.656 -22.281 -25.375 1 85.25 120 ARG B C 1
ATOM 3466 O O . ARG B 1 120 ? 20.172 -21.156 -25.547 1 85.25 120 ARG B O 1
ATOM 3473 N N . TRP B 1 121 ? 20.016 -23.312 -24.969 1 84.88 121 TRP B N 1
ATOM 3474 C CA . TRP B 1 121 ? 18.609 -23.188 -24.609 1 84.88 121 TRP B CA 1
ATOM 3475 C C . TRP B 1 121 ? 18.422 -22.219 -23.453 1 84.88 121 TRP B C 1
ATOM 3477 O O . TRP B 1 121 ? 17.594 -21.312 -23.531 1 84.88 121 TRP B O 1
ATOM 3487 N N . ALA B 1 122 ? 19.188 -22.406 -22.453 1 88 122 ALA B N 1
ATOM 3488 C CA . ALA B 1 122 ? 19.062 -21.594 -21.25 1 88 122 ALA B CA 1
ATOM 3489 C C . ALA B 1 122 ? 19.422 -20.141 -21.547 1 88 122 ALA B C 1
ATOM 3491 O O . ALA B 1 122 ? 18.719 -19.219 -21.109 1 88 122 ALA B O 1
ATOM 3492 N N . VAL B 1 123 ? 20.453 -19.953 -22.281 1 90.12 123 VAL B N 1
ATOM 3493 C CA . VAL B 1 123 ? 20.922 -18.594 -22.594 1 90.12 123 VAL B CA 1
ATOM 3494 C C . VAL B 1 123 ? 19.859 -17.875 -23.438 1 90.12 123 VAL B C 1
ATOM 3496 O O . VAL B 1 123 ? 19.594 -16.688 -23.219 1 90.12 123 VAL B O 1
ATOM 3499 N N . THR B 1 124 ? 19.297 -18.547 -24.359 1 86.81 124 THR B N 1
ATOM 3500 C CA . THR B 1 124 ? 18.266 -17.938 -25.203 1 86.81 124 THR B CA 1
ATOM 3501 C C . THR B 1 124 ? 17 -17.641 -24.406 1 86.81 124 THR B C 1
ATOM 3503 O O . THR B 1 124 ? 16.453 -16.547 -24.5 1 86.81 124 THR B O 1
ATOM 3506 N N . LYS B 1 125 ? 16.594 -18.578 -23.594 1 87.44 125 LYS B N 1
ATOM 3507 C CA . LYS B 1 125 ? 15.367 -18.422 -22.812 1 87.44 125 LYS B CA 1
ATOM 3508 C C . LYS B 1 125 ? 15.516 -17.328 -21.75 1 87.44 125 LYS B C 1
ATOM 3510 O O . LYS B 1 125 ? 14.648 -16.469 -21.625 1 87.44 125 LYS B O 1
ATOM 3515 N N . PHE B 1 126 ? 16.609 -17.406 -21.078 1 91.56 126 PHE B N 1
ATOM 3516 C CA . PHE B 1 126 ? 16.859 -16.422 -20.031 1 91.56 126 PHE B CA 1
ATOM 3517 C C . PHE B 1 126 ? 17.141 -15.047 -20.641 1 91.56 126 PHE B C 1
ATOM 3519 O O . PHE B 1 126 ? 16.719 -14.023 -20.094 1 91.56 126 PHE B O 1
ATOM 3526 N N . GLY B 1 127 ? 17.859 -15.047 -21.703 1 91.5 127 GLY B N 1
ATOM 3527 C CA . GLY B 1 127 ? 18.125 -13.797 -22.391 1 91.5 127 GLY B CA 1
ATOM 3528 C C . GLY B 1 127 ? 16.875 -13.117 -22.906 1 91.5 127 GLY B C 1
ATOM 3529 O O . GLY B 1 127 ? 16.688 -11.906 -22.719 1 91.5 127 GLY B O 1
ATOM 3530 N N . LEU B 1 128 ? 16.016 -13.859 -23.484 1 88.88 128 LEU B N 1
ATOM 3531 C CA . LEU B 1 128 ? 14.797 -13.312 -24.078 1 88.88 128 LEU B CA 1
ATOM 3532 C C . LEU B 1 128 ? 13.875 -12.766 -22.984 1 88.88 128 LEU B C 1
ATOM 3534 O O . LEU B 1 128 ? 13.328 -11.672 -23.125 1 88.88 128 LEU B O 1
ATOM 3538 N N . ILE B 1 129 ? 13.727 -13.5 -21.891 1 90.94 129 ILE B N 1
ATOM 3539 C CA . ILE B 1 129 ? 12.836 -13.031 -20.844 1 90.94 129 ILE B CA 1
ATOM 3540 C C . ILE B 1 129 ? 13.422 -11.789 -20.172 1 90.94 129 ILE B C 1
ATOM 3542 O O . ILE B 1 129 ? 12.688 -10.875 -19.797 1 90.94 129 ILE B O 1
ATOM 3546 N N . THR B 1 130 ? 14.719 -11.789 -20.078 1 93.75 130 THR B N 1
ATOM 3547 C CA . THR B 1 130 ? 15.383 -10.648 -19.453 1 93.75 130 THR B CA 1
ATOM 3548 C C . THR B 1 130 ? 15.18 -9.391 -20.297 1 93.75 130 THR B C 1
ATOM 3550 O O . THR B 1 130 ? 14.789 -8.344 -19.766 1 93.75 130 THR B O 1
ATOM 3553 N N . VAL B 1 131 ? 15.367 -9.516 -21.562 1 94.12 131 VAL B N 1
ATOM 3554 C CA . VAL B 1 131 ? 15.227 -8.375 -22.469 1 94.12 131 VAL B CA 1
ATOM 3555 C C . VAL B 1 131 ? 13.773 -7.891 -22.453 1 94.12 131 VAL B C 1
ATOM 3557 O O . VAL B 1 131 ? 13.516 -6.684 -22.406 1 94.12 131 VAL B O 1
ATOM 3560 N N . THR B 1 132 ? 12.867 -8.805 -22.5 1 92.88 132 THR B N 1
ATOM 3561 C CA . THR B 1 132 ? 11.453 -8.477 -22.516 1 92.88 132 THR B CA 1
ATOM 3562 C C . THR B 1 132 ? 11.039 -7.777 -21.234 1 92.88 132 THR B C 1
ATOM 3564 O O . THR B 1 132 ? 10.367 -6.746 -21.25 1 92.88 132 THR B O 1
ATOM 3567 N N . VAL B 1 133 ? 11.492 -8.297 -20.141 1 94.75 133 VAL B N 1
ATOM 3568 C CA . VAL B 1 133 ? 11.125 -7.762 -18.828 1 94.75 133 VAL B CA 1
ATOM 3569 C C . VAL B 1 133 ? 11.727 -6.367 -18.656 1 94.75 133 VAL B C 1
ATOM 3571 O O . VAL B 1 133 ? 11.062 -5.457 -18.141 1 94.75 133 VAL B O 1
ATOM 3574 N N . VAL B 1 134 ? 12.922 -6.188 -19.047 1 96.81 134 VAL B N 1
ATOM 3575 C CA . VAL B 1 134 ? 13.578 -4.887 -18.922 1 96.81 134 VAL B CA 1
ATOM 3576 C C . VAL B 1 134 ? 12.867 -3.863 -19.797 1 96.81 134 VAL B C 1
ATOM 3578 O O . VAL B 1 134 ? 12.602 -2.742 -19.359 1 96.81 134 VAL B O 1
ATOM 3581 N N . ALA B 1 135 ? 12.516 -4.23 -20.984 1 96.25 135 ALA B N 1
ATOM 3582 C CA . ALA B 1 135 ? 11.844 -3.326 -21.922 1 96.25 135 ALA B CA 1
ATOM 3583 C C . ALA B 1 135 ? 10.469 -2.934 -21.391 1 96.25 135 ALA B C 1
ATOM 3585 O O . ALA B 1 135 ? 10.133 -1.748 -21.344 1 96.25 135 ALA B O 1
ATOM 3586 N N . LEU B 1 136 ? 9.703 -3.922 -21 1 94.56 136 LEU B N 1
ATOM 3587 C CA . LEU B 1 136 ? 8.344 -3.654 -20.547 1 94.56 136 LEU B CA 1
ATOM 3588 C C . LEU B 1 136 ? 8.359 -2.869 -19.234 1 94.56 136 LEU B C 1
ATOM 3590 O O . LEU B 1 136 ? 7.547 -1.966 -19.031 1 94.56 136 LEU B O 1
ATOM 3594 N N . SER B 1 137 ? 9.266 -3.242 -18.344 1 96.56 137 SER B N 1
ATOM 3595 C CA . SER B 1 137 ? 9.344 -2.529 -17.078 1 96.56 137 SER B CA 1
ATOM 3596 C C . SER B 1 137 ? 9.836 -1.098 -17.281 1 96.56 137 SER B C 1
ATOM 3598 O O . SER B 1 137 ? 9.43 -0.19 -16.547 1 96.56 137 SER B O 1
ATOM 3600 N N . ALA B 1 138 ? 10.695 -0.901 -18.234 1 97.56 138 ALA B N 1
ATOM 3601 C CA . ALA B 1 138 ? 11.125 0.461 -18.547 1 97.56 138 ALA B CA 1
ATOM 3602 C C . ALA B 1 138 ? 9.945 1.312 -19 1 97.56 138 ALA B C 1
ATOM 3604 O O . ALA B 1 138 ? 9.805 2.467 -18.594 1 97.56 138 ALA B O 1
ATOM 3605 N N . VAL B 1 139 ? 9.102 0.746 -19.812 1 96.94 139 VAL B N 1
ATOM 3606 C CA . VAL B 1 139 ? 7.949 1.472 -20.344 1 96.94 139 VAL B CA 1
ATOM 3607 C C . VAL B 1 139 ? 6.988 1.816 -19.219 1 96.94 139 VAL B C 1
ATOM 3609 O O . VAL B 1 139 ? 6.547 2.961 -19.094 1 96.94 139 VAL B O 1
ATOM 3612 N N . TYR B 1 140 ? 6.691 0.821 -18.359 1 95.56 140 TYR B N 1
ATOM 3613 C CA . TYR B 1 140 ? 5.711 1.171 -17.344 1 95.56 140 TYR B CA 1
ATOM 3614 C C . TYR B 1 140 ? 6.316 2.1 -16.297 1 95.56 140 TYR B C 1
ATOM 3616 O O . TYR B 1 140 ? 5.613 2.922 -15.703 1 95.56 140 TYR B O 1
ATOM 3624 N N . THR B 1 141 ? 7.621 1.96 -16.094 1 96.62 141 THR B N 1
ATOM 3625 C CA . THR B 1 141 ? 8.273 2.867 -15.164 1 96.62 141 THR B CA 1
ATOM 3626 C C . THR B 1 141 ? 8.219 4.305 -15.672 1 96.62 141 THR B C 1
ATOM 3628 O O . THR B 1 141 ? 7.988 5.234 -14.891 1 96.62 141 THR B O 1
ATOM 3631 N N . LEU B 1 142 ? 8.43 4.492 -16.922 1 97 142 LEU B N 1
ATOM 3632 C CA . LEU B 1 142 ? 8.32 5.82 -17.516 1 97 142 LEU B CA 1
ATOM 3633 C C . LEU B 1 142 ? 6.906 6.375 -17.359 1 97 142 LEU B C 1
ATOM 3635 O O . LEU B 1 142 ? 6.73 7.551 -17.031 1 97 142 LEU B O 1
ATOM 3639 N N . LEU B 1 143 ? 5.965 5.512 -17.609 1 95.75 143 LEU B N 1
ATOM 3640 C CA . LEU B 1 143 ? 4.57 5.906 -17.453 1 95.75 143 LEU B CA 1
ATOM 3641 C C . LEU B 1 143 ? 4.273 6.273 -16 1 95.75 143 LEU B C 1
ATOM 3643 O O . LEU B 1 143 ? 3.592 7.266 -15.734 1 95.75 143 LEU B O 1
ATOM 3647 N N . VAL B 1 144 ? 4.801 5.555 -15.062 1 93.56 144 VAL B N 1
ATOM 3648 C CA . VAL B 1 144 ? 4.562 5.789 -13.641 1 93.56 144 VAL B CA 1
ATOM 3649 C C . VAL B 1 144 ? 5.273 7.066 -13.203 1 93.56 144 VAL B C 1
ATOM 3651 O O . VAL B 1 144 ? 4.723 7.852 -12.43 1 93.56 144 VAL B O 1
ATOM 3654 N N . ASN B 1 145 ? 6.469 7.246 -13.695 1 94.12 145 ASN B N 1
ATOM 3655 C CA . ASN B 1 145 ? 7.176 8.492 -13.406 1 94.12 145 ASN B CA 1
ATOM 3656 C C . ASN B 1 145 ? 6.367 9.711 -13.844 1 94.12 145 ASN B C 1
ATOM 3658 O O . ASN B 1 145 ? 6.234 10.672 -13.086 1 94.12 145 ASN B O 1
ATOM 3662 N N . TRP B 1 146 ? 5.91 9.617 -15.023 1 94.38 146 TRP B N 1
ATOM 3663 C CA . TRP B 1 146 ? 5.086 10.703 -15.547 1 94.38 146 TRP B CA 1
ATOM 3664 C C . TRP B 1 146 ? 3.826 10.883 -14.711 1 94.38 146 TRP B C 1
ATOM 3666 O O . TRP B 1 146 ? 3.439 12.008 -14.398 1 94.38 146 TRP B O 1
ATOM 3676 N N . TRP B 1 147 ? 3.197 9.836 -14.367 1 91.44 147 TRP B N 1
ATOM 3677 C CA . TRP B 1 147 ? 1.954 9.867 -13.609 1 91.44 147 TRP B CA 1
ATOM 3678 C C . TRP B 1 147 ? 2.189 10.398 -12.203 1 91.44 147 TRP B C 1
ATOM 3680 O O . TRP B 1 147 ? 1.334 11.094 -11.641 1 91.44 147 TRP B O 1
ATOM 3690 N N . MET B 1 148 ? 3.324 10.203 -11.641 1 89.25 148 MET B N 1
ATOM 3691 C CA . MET B 1 148 ? 3.631 10.555 -10.258 1 89.25 148 MET B CA 1
ATOM 3692 C C . MET B 1 148 ? 4.121 11.992 -10.156 1 89.25 148 MET B C 1
ATOM 3694 O O . MET B 1 148 ? 4.125 12.578 -9.078 1 89.25 148 MET B O 1
ATOM 3698 N N . GLU B 1 149 ? 4.445 12.562 -11.148 1 88.81 149 GLU B N 1
ATOM 3699 C CA . GLU B 1 149 ? 5.109 13.859 -11.148 1 88.81 149 GLU B CA 1
ATOM 3700 C C . GLU B 1 149 ? 4.277 14.914 -10.422 1 88.81 149 GLU B C 1
ATOM 3702 O O . GLU B 1 149 ? 4.77 15.586 -9.516 1 88.81 149 GLU B O 1
ATOM 3707 N N . PRO B 1 150 ? 2.99 15.023 -10.758 1 86.25 150 PRO B N 1
ATOM 3708 C CA . PRO B 1 150 ? 2.195 16.047 -10.07 1 86.25 150 PRO B CA 1
ATOM 3709 C C . PRO B 1 150 ? 1.966 15.711 -8.594 1 86.25 150 PRO B C 1
ATOM 3711 O O . PRO B 1 150 ? 1.666 16.609 -7.801 1 86.25 150 PRO B O 1
ATOM 3714 N N . LEU B 1 151 ? 2.139 14.531 -8.25 1 83.94 151 LEU B N 1
ATOM 3715 C CA . LEU B 1 151 ? 1.863 14.094 -6.883 1 83.94 151 LEU B CA 1
ATOM 3716 C C . LEU B 1 151 ? 3.105 14.227 -6.008 1 83.94 151 LEU B C 1
ATOM 3718 O O . LEU B 1 151 ? 2.998 14.359 -4.785 1 83.94 151 LEU B O 1
ATOM 3722 N N . ASN B 1 152 ? 4.145 14.219 -6.805 1 83.88 152 ASN B N 1
ATOM 3723 C CA . ASN B 1 152 ? 5.406 14.383 -6.086 1 83.88 152 ASN B CA 1
ATOM 3724 C C . ASN B 1 152 ? 5.5 15.742 -5.41 1 83.88 152 ASN B C 1
ATOM 3726 O O . ASN B 1 152 ? 5.172 16.766 -6.02 1 83.88 152 ASN B O 1
ATOM 3730 N N . ASN B 1 153 ? 5.684 15.828 -4.137 1 77.31 153 ASN B N 1
ATOM 3731 C CA . ASN B 1 153 ? 5.879 17.047 -3.346 1 77.31 153 ASN B CA 1
ATOM 3732 C C . ASN B 1 153 ? 4.555 17.594 -2.832 1 77.31 153 ASN B C 1
ATOM 3734 O O . ASN B 1 153 ? 4.508 18.703 -2.281 1 77.31 153 ASN B O 1
ATOM 3738 N N . THR B 1 154 ? 3.465 16.984 -3.234 1 76.25 154 THR B N 1
ATOM 3739 C CA . THR B 1 154 ? 2.168 17.391 -2.703 1 76.25 154 THR B CA 1
ATOM 3740 C C . THR B 1 154 ? 1.603 16.328 -1.779 1 76.25 154 THR B C 1
ATOM 3742 O O . THR B 1 154 ? 1.681 16.438 -0.555 1 76.25 154 THR B O 1
ATOM 3745 N N . VAL B 1 155 ? 1.24 15.352 -2.4 1 61.19 155 VAL B N 1
ATOM 3746 C CA . VAL B 1 155 ? 0.571 14.242 -1.731 1 61.19 155 VAL B CA 1
ATOM 3747 C C . VAL B 1 155 ? 1.597 13.398 -0.981 1 61.19 155 VAL B C 1
ATOM 3749 O O . VAL B 1 155 ? 1.313 12.883 0.103 1 61.19 155 VAL B O 1
ATOM 3752 N N . SER B 1 156 ? 2.646 13.359 -1.618 1 65 156 SER B N 1
ATOM 3753 C CA . SER B 1 156 ? 3.688 12.531 -1.023 1 65 156 SER B CA 1
ATOM 3754 C C . SER B 1 156 ? 5.078 13.047 -1.373 1 65 156 SER B C 1
ATOM 3756 O O . SER B 1 156 ? 5.25 13.766 -2.361 1 65 156 SER B O 1
ATOM 3758 N N . GLU B 1 157 ? 6 12.734 -0.422 1 74.94 157 GLU B N 1
ATOM 3759 C CA . GLU B 1 157 ? 7.398 13 -0.736 1 74.94 157 GLU B CA 1
ATOM 3760 C C . GLU B 1 157 ? 8.008 11.875 -1.566 1 74.94 157 GLU B C 1
ATOM 3762 O O . GLU B 1 157 ? 7.918 10.703 -1.191 1 74.94 157 GLU B O 1
ATOM 3767 N N . ARG B 1 158 ? 8.531 12.328 -2.754 1 80.62 158 ARG B N 1
ATOM 3768 C CA . ARG B 1 158 ? 9.086 11.352 -3.684 1 80.62 158 ARG B CA 1
ATOM 3769 C C . ARG B 1 158 ? 10.055 10.406 -2.977 1 80.62 158 ARG B C 1
ATOM 3771 O O . ARG B 1 158 ? 10.102 9.211 -3.283 1 80.62 158 ARG B O 1
ATOM 3778 N N . PHE B 1 159 ? 10.75 10.969 -1.98 1 82.38 159 PHE B N 1
ATOM 3779 C CA . PHE B 1 159 ? 11.781 10.211 -1.293 1 82.38 159 PHE B CA 1
ATOM 3780 C C . PHE B 1 159 ? 11.203 9.445 -0.112 1 82.38 159 PHE B C 1
ATOM 3782 O O . PHE B 1 159 ? 11.906 8.672 0.544 1 82.38 159 PHE B O 1
ATOM 3789 N N . GLY B 1 160 ? 9.93 9.625 0.098 1 77.44 160 GLY B N 1
ATOM 3790 C CA . GLY B 1 160 ? 9.281 8.953 1.207 1 77.44 160 GLY B CA 1
ATOM 3791 C C . GLY B 1 160 ? 9.078 7.469 0.965 1 77.44 160 GLY B C 1
ATOM 3792 O O . GLY B 1 160 ? 9.172 7 -0.172 1 77.44 160 GLY B O 1
ATOM 3793 N N . TYR B 1 161 ? 8.789 6.773 2.055 1 72.69 161 TYR B N 1
ATOM 3794 C CA . TYR B 1 161 ? 8.562 5.336 1.995 1 72.69 161 TYR B CA 1
ATOM 3795 C C . TYR B 1 161 ? 7.449 4.992 1.018 1 72.69 161 TYR B C 1
ATOM 3797 O O . TYR B 1 161 ? 6.438 5.695 0.951 1 72.69 161 TYR B O 1
ATOM 3805 N N . ILE B 1 162 ? 7.57 3.994 0.238 1 74.19 162 ILE B N 1
ATOM 3806 C CA . ILE B 1 162 ? 6.586 3.453 -0.692 1 74.19 162 ILE B CA 1
ATOM 3807 C C . ILE B 1 162 ? 6.668 4.195 -2.023 1 74.19 162 ILE B C 1
ATOM 3809 O O . ILE B 1 162 ? 6.668 3.574 -3.09 1 74.19 162 ILE B O 1
ATOM 3813 N N . PHE B 1 163 ? 6.832 5.617 -1.878 1 82.25 163 PHE B N 1
ATOM 3814 C CA . PHE B 1 163 ? 6.844 6.387 -3.117 1 82.25 163 PHE B CA 1
ATOM 3815 C C . PHE B 1 163 ? 8.195 6.266 -3.816 1 82.25 163 PHE B C 1
ATOM 3817 O O . PHE B 1 163 ? 8.266 6.289 -5.047 1 82.25 163 PHE B O 1
ATOM 3824 N N . PHE B 1 164 ? 9.195 6.168 -2.998 1 89.19 164 PHE B N 1
ATOM 3825 C CA . PHE B 1 164 ? 10.531 5.941 -3.539 1 89.19 164 PHE B CA 1
ATOM 3826 C C . PHE B 1 164 ? 10.555 4.691 -4.414 1 89.19 164 PHE B C 1
ATOM 3828 O O . PHE B 1 164 ? 11.203 4.672 -5.457 1 89.19 164 PHE B O 1
ATOM 3835 N N . ASP B 1 165 ? 9.75 3.676 -4.066 1 90.25 165 ASP B N 1
ATOM 3836 C CA . ASP B 1 165 ? 9.812 2.342 -4.656 1 90.25 165 ASP B CA 1
ATOM 3837 C C . ASP B 1 165 ? 9.016 2.275 -5.957 1 90.25 165 ASP B C 1
ATOM 3839 O O . ASP B 1 165 ? 9.117 1.301 -6.703 1 90.25 165 ASP B O 1
ATOM 3843 N N . GLN B 1 166 ? 8.242 3.264 -6.176 1 89.56 166 GLN B N 1
ATOM 3844 C CA . GLN B 1 166 ? 7.32 3.135 -7.301 1 89.56 166 GLN B CA 1
ATOM 3845 C C . GLN B 1 166 ? 7.758 4.012 -8.469 1 89.56 166 GLN B C 1
ATOM 3847 O O . GLN B 1 166 ? 7.137 3.988 -9.539 1 89.56 166 GLN B O 1
ATOM 3852 N N . GLN B 1 167 ? 8.797 4.734 -8.266 1 91.06 167 GLN B N 1
ATOM 3853 C CA . GLN B 1 167 ? 9.203 5.637 -9.336 1 91.06 167 GLN B CA 1
ATOM 3854 C C . GLN B 1 167 ? 10.727 5.668 -9.477 1 91.06 167 GLN B C 1
ATOM 3856 O O . GLN B 1 167 ? 11.43 4.93 -8.789 1 91.06 167 GLN B O 1
ATOM 3861 N N . GLY B 1 168 ? 11.156 6.5 -10.438 1 95.12 168 GLY B N 1
ATOM 3862 C CA . GLY B 1 168 ? 12.578 6.496 -10.75 1 95.12 168 GLY B CA 1
ATOM 3863 C C . GLY B 1 168 ? 12.984 5.344 -11.648 1 95.12 168 GLY B C 1
ATOM 3864 O O . GLY B 1 168 ? 12.391 5.137 -12.711 1 95.12 168 GLY B O 1
ATOM 3865 N N . VAL B 1 169 ? 14 4.602 -11.18 1 97.56 169 VAL B N 1
ATOM 3866 C CA . VAL B 1 169 ? 14.516 3.525 -12.016 1 97.56 169 VAL B CA 1
ATOM 3867 C C . VAL B 1 169 ? 14.453 2.199 -11.266 1 97.56 169 VAL B C 1
ATOM 3869 O O . VAL B 1 169 ? 14.594 1.13 -11.859 1 97.56 169 VAL B O 1
ATOM 3872 N N . VAL B 1 170 ? 14.125 2.279 -10.008 1 97.31 170 VAL B N 1
ATOM 3873 C CA . VAL B 1 170 ? 14.273 1.092 -9.172 1 97.31 170 VAL B CA 1
ATOM 3874 C C . VAL B 1 170 ? 13.203 0.065 -9.539 1 97.31 170 VAL B C 1
ATOM 3876 O O . VAL B 1 170 ? 13.422 -1.142 -9.406 1 97.31 170 VAL B O 1
ATOM 3879 N N . PRO B 1 171 ? 12 0.526 -10.047 1 96.56 171 PRO B N 1
ATOM 3880 C CA . PRO B 1 171 ? 11.023 -0.498 -10.414 1 96.56 171 PRO B CA 1
ATOM 3881 C C . PRO B 1 171 ? 11.539 -1.442 -11.5 1 96.56 171 PRO B C 1
ATOM 3883 O O . PRO B 1 171 ? 11.164 -2.617 -11.531 1 96.56 171 PRO B O 1
ATOM 3886 N N . ILE B 1 172 ? 12.336 -0.974 -12.359 1 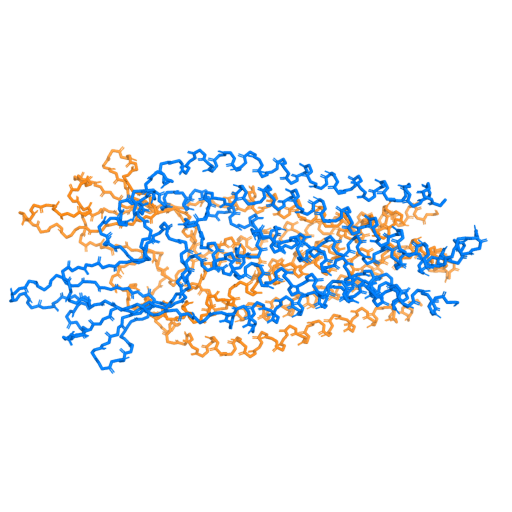98.19 172 ILE B N 1
ATOM 3887 C CA . ILE B 1 172 ? 12.938 -1.816 -13.383 1 98.19 172 ILE B CA 1
ATOM 3888 C C . ILE B 1 172 ? 13.789 -2.902 -12.727 1 98.19 172 ILE B C 1
ATOM 3890 O O . ILE B 1 172 ? 13.656 -4.086 -13.055 1 98.19 172 ILE B O 1
ATOM 3894 N N . ALA B 1 173 ? 14.578 -2.471 -11.781 1 98.38 173 ALA B N 1
ATOM 3895 C CA . ALA B 1 173 ? 15.484 -3.393 -11.094 1 98.38 173 ALA B CA 1
ATOM 3896 C C . ALA B 1 173 ? 14.703 -4.379 -10.227 1 98.38 173 ALA B C 1
ATOM 3898 O O . ALA B 1 173 ? 15.07 -5.555 -10.133 1 98.38 173 ALA B O 1
ATOM 3899 N N . TYR B 1 174 ? 13.656 -3.889 -9.562 1 98 174 TYR B N 1
ATOM 3900 C CA . TYR B 1 174 ? 12.828 -4.77 -8.75 1 98 174 TYR B CA 1
ATOM 3901 C C . TYR B 1 174 ? 12.172 -5.844 -9.609 1 98 174 TYR B C 1
ATOM 3903 O O . TYR B 1 174 ? 12.086 -7.004 -9.203 1 98 174 TYR B O 1
ATOM 3911 N N . THR B 1 175 ? 11.711 -5.406 -10.734 1 98 175 THR B N 1
ATOM 3912 C CA . THR B 1 175 ? 11.055 -6.344 -11.641 1 98 175 THR B CA 1
ATOM 3913 C C . THR B 1 175 ? 12.039 -7.402 -12.125 1 98 175 THR B C 1
ATOM 3915 O O . THR B 1 175 ? 11.734 -8.602 -12.102 1 98 175 THR B O 1
ATOM 3918 N N . LEU B 1 176 ? 13.164 -6.922 -12.523 1 98.38 176 LEU B N 1
ATOM 3919 C CA . LEU B 1 176 ? 14.211 -7.84 -12.969 1 98.38 176 LEU B CA 1
ATOM 3920 C C . LEU B 1 176 ? 14.586 -8.812 -11.852 1 98.38 176 LEU B C 1
ATOM 3922 O O . LEU B 1 176 ? 14.773 -10 -12.102 1 98.38 176 LEU B O 1
ATOM 3926 N N . PHE B 1 177 ? 14.719 -8.312 -10.688 1 98.69 177 PHE B N 1
ATOM 3927 C CA . PHE B 1 177 ? 15.086 -9.109 -9.531 1 98.69 177 PHE B CA 1
ATOM 3928 C C . PHE B 1 177 ? 14.023 -10.164 -9.234 1 98.69 177 PHE B C 1
ATOM 3930 O O . PHE B 1 177 ? 14.352 -11.328 -9 1 98.69 177 PHE B O 1
ATOM 3937 N N . ALA B 1 178 ? 12.789 -9.758 -9.258 1 98.38 178 ALA B N 1
ATOM 3938 C CA . ALA B 1 178 ? 11.688 -10.688 -9.016 1 98.38 178 ALA B CA 1
ATOM 3939 C C . ALA B 1 178 ? 11.695 -11.82 -10.047 1 98.38 178 ALA B C 1
ATOM 3941 O O . ALA B 1 178 ? 11.539 -12.984 -9.688 1 98.38 178 ALA B O 1
ATOM 3942 N N . VAL B 1 179 ? 11.875 -11.516 -11.273 1 97.69 179 VAL B N 1
ATOM 3943 C CA . VAL B 1 179 ? 11.891 -12.5 -12.344 1 97.69 179 VAL B CA 1
ATOM 3944 C C . VAL B 1 179 ? 13.102 -13.422 -12.18 1 97.69 179 VAL B C 1
ATOM 3946 O O . VAL B 1 179 ? 12.992 -14.641 -12.336 1 97.69 179 VAL B O 1
ATOM 3949 N N . ALA B 1 180 ? 14.211 -12.82 -11.844 1 98.38 180 ALA B N 1
ATOM 3950 C CA . ALA B 1 180 ? 15.43 -13.602 -11.664 1 98.38 180 ALA B CA 1
ATOM 3951 C C . ALA B 1 180 ? 15.281 -14.609 -10.531 1 98.38 180 ALA B C 1
ATOM 3953 O O . ALA B 1 180 ? 15.734 -15.75 -10.641 1 98.38 180 ALA B O 1
ATOM 3954 N N . ILE B 1 181 ? 14.688 -14.219 -9.414 1 98.25 181 ILE B N 1
ATOM 3955 C CA . ILE B 1 181 ? 14.414 -15.156 -8.328 1 98.25 181 ILE B CA 1
ATOM 3956 C C . ILE B 1 181 ? 13.547 -16.297 -8.836 1 98.25 181 ILE B C 1
ATOM 3958 O O . ILE B 1 181 ? 13.836 -17.469 -8.578 1 98.25 181 ILE B O 1
ATOM 3962 N N . GLY B 1 182 ? 12.523 -15.938 -9.523 1 96.5 182 GLY B N 1
ATOM 3963 C CA . GLY B 1 182 ? 11.617 -16.953 -10.055 1 96.5 182 GLY B CA 1
ATOM 3964 C C . GLY B 1 182 ? 12.297 -17.938 -10.977 1 96.5 182 GLY B C 1
ATOM 3965 O O . GLY B 1 182 ? 12.078 -19.141 -10.867 1 96.5 182 GLY B O 1
ATOM 3966 N N . VAL B 1 183 ? 13.078 -17.422 -11.891 1 95.75 183 VAL B N 1
ATOM 3967 C CA . VAL B 1 183 ? 13.812 -18.281 -12.82 1 95.75 183 VAL B CA 1
ATOM 3968 C C . VAL B 1 183 ? 14.727 -19.234 -12.047 1 95.75 183 VAL B C 1
ATOM 3970 O O . VAL B 1 183 ? 14.711 -20.438 -12.289 1 95.75 183 VAL B O 1
ATOM 3973 N N . PHE B 1 184 ? 15.445 -18.703 -11.141 1 97 184 PHE B N 1
ATOM 3974 C CA . PHE B 1 184 ? 16.359 -19.531 -10.359 1 97 184 PHE B CA 1
ATOM 3975 C C . PHE B 1 184 ? 15.594 -20.562 -9.531 1 97 184 PHE B C 1
ATOM 3977 O O . PHE B 1 184 ? 15.961 -21.734 -9.508 1 97 184 PHE B O 1
ATOM 3984 N N . ALA B 1 185 ? 14.586 -20.094 -8.812 1 96.12 185 ALA B N 1
ATOM 3985 C CA . ALA B 1 185 ? 13.773 -20.984 -8 1 96.12 185 ALA B CA 1
ATOM 3986 C C . ALA B 1 185 ? 13.195 -22.125 -8.844 1 96.12 185 ALA B C 1
ATOM 3988 O O . ALA B 1 185 ? 13.086 -23.25 -8.383 1 96.12 185 ALA B O 1
ATOM 3989 N N . GLY B 1 186 ? 12.812 -21.797 -10.023 1 91.94 186 GLY B N 1
ATOM 3990 C CA . GLY B 1 186 ? 12.258 -22.797 -10.93 1 91.94 186 GLY B CA 1
ATOM 3991 C C . GLY B 1 186 ? 13.25 -23.891 -11.297 1 91.94 186 GLY B C 1
ATOM 3992 O O . GLY B 1 186 ? 12.859 -25 -11.648 1 91.94 186 GLY B O 1
ATOM 3993 N N . THR B 1 187 ? 14.562 -23.547 -11.273 1 92.06 187 THR B N 1
ATOM 3994 C CA . THR B 1 187 ? 15.57 -24.562 -11.594 1 92.06 187 THR B CA 1
ATOM 3995 C C . THR B 1 187 ? 15.875 -25.422 -10.375 1 92.06 187 THR B C 1
ATOM 3997 O O . THR B 1 187 ? 16.438 -26.516 -10.508 1 92.06 187 THR B O 1
ATOM 4000 N N . VAL B 1 188 ? 15.523 -24.984 -9.195 1 93.12 188 VAL B N 1
ATOM 4001 C CA . VAL B 1 188 ? 15.898 -25.656 -7.965 1 93.12 188 VAL B CA 1
ATOM 4002 C C . VAL B 1 188 ? 14.719 -26.469 -7.441 1 93.12 188 VAL B C 1
ATOM 4004 O O . VAL B 1 188 ? 14.906 -27.578 -6.91 1 93.12 188 VAL B O 1
ATOM 4007 N N . LEU B 1 189 ? 13.531 -25.922 -7.621 1 91.94 189 LEU B N 1
ATOM 4008 C CA . LEU B 1 189 ? 12.359 -26.516 -6.996 1 91.94 189 LEU B CA 1
ATOM 4009 C C . LEU B 1 189 ? 11.523 -27.281 -8.023 1 91.94 189 LEU B C 1
ATOM 4011 O O . LEU B 1 189 ? 11.32 -26.812 -9.141 1 91.94 189 LEU B O 1
ATOM 4015 N N . PRO B 1 190 ? 11.047 -28.359 -7.656 1 85.75 190 PRO B N 1
ATOM 4016 C CA . PRO B 1 190 ? 10.375 -29.25 -8.609 1 85.75 190 PRO B CA 1
ATOM 4017 C C . PRO B 1 190 ? 8.93 -28.828 -8.883 1 85.75 190 PRO B C 1
ATOM 4019 O O . PRO B 1 190 ? 8.344 -29.25 -9.883 1 85.75 190 PRO B O 1
ATOM 4022 N N . LYS B 1 191 ? 8.367 -28.016 -7.996 1 85.62 191 LYS B N 1
ATOM 4023 C CA . LYS B 1 191 ? 6.961 -27.641 -8.148 1 85.62 191 LYS B CA 1
ATOM 4024 C C . LYS B 1 191 ? 6.816 -26.156 -8.43 1 85.62 191 LYS B C 1
ATOM 4026 O O . LYS B 1 191 ? 7.527 -25.328 -7.844 1 85.62 191 LYS B O 1
ATOM 4031 N N . MET B 1 192 ? 5.973 -25.828 -9.305 1 88 192 MET B N 1
ATOM 4032 C CA . MET B 1 192 ? 5.707 -24.453 -9.695 1 88 192 MET B CA 1
ATOM 4033 C C . MET B 1 192 ? 5.301 -23.625 -8.484 1 88 192 MET B C 1
ATOM 4035 O O . MET B 1 192 ? 5.812 -22.516 -8.281 1 88 192 MET B O 1
ATOM 4039 N N . LEU B 1 193 ? 4.391 -24.203 -7.652 1 86.25 193 LEU B N 1
ATOM 4040 C CA . LEU B 1 193 ? 3.887 -23.484 -6.484 1 86.25 193 LEU B CA 1
ATOM 4041 C C . LEU B 1 193 ? 5.012 -23.188 -5.5 1 86.25 193 LEU B C 1
ATOM 4043 O O . LEU B 1 193 ? 5.047 -22.125 -4.887 1 86.25 193 LEU B O 1
ATOM 4047 N N . SER B 1 194 ? 5.902 -24.203 -5.301 1 89.12 194 SER B N 1
ATOM 4048 C CA . SER B 1 194 ? 7.055 -24 -4.422 1 89.12 194 SER B CA 1
ATOM 4049 C C . SER B 1 194 ? 7.973 -22.906 -4.957 1 89.12 194 SER B C 1
ATOM 4051 O O . SER B 1 194 ? 8.484 -22.094 -4.191 1 89.12 194 SER B O 1
ATOM 4053 N N . ALA B 1 195 ? 8.141 -22.859 -6.277 1 93.44 195 ALA B N 1
ATOM 4054 C CA . ALA B 1 195 ? 8.969 -21.828 -6.906 1 93.44 195 ALA B CA 1
ATOM 4055 C C . ALA B 1 195 ? 8.336 -20.453 -6.746 1 93.44 195 ALA B C 1
ATOM 4057 O O . ALA B 1 195 ? 9.031 -19.469 -6.434 1 93.44 195 ALA B O 1
ATOM 4058 N N . MET B 1 196 ? 7.059 -20.375 -6.93 1 92.81 196 MET B N 1
ATOM 4059 C CA . MET B 1 196 ? 6.344 -19.109 -6.789 1 92.81 196 MET B CA 1
ATOM 4060 C C . MET B 1 196 ? 6.387 -18.625 -5.348 1 92.81 196 MET B C 1
ATOM 4062 O O . MET B 1 196 ? 6.625 -17.438 -5.098 1 92.81 196 MET B O 1
ATOM 4066 N N . THR B 1 197 ? 6.16 -19.5 -4.375 1 90 197 THR B N 1
ATOM 4067 C CA . THR B 1 197 ? 6.191 -19.141 -2.963 1 90 197 THR B CA 1
ATOM 4068 C C . THR B 1 197 ? 7.582 -18.656 -2.559 1 90 197 THR B C 1
ATOM 4070 O O . THR B 1 197 ? 7.715 -17.672 -1.827 1 90 197 THR B O 1
ATOM 4073 N N . THR B 1 198 ? 8.562 -19.312 -3.068 1 93.38 198 THR B N 1
ATOM 4074 C CA . THR B 1 198 ? 9.938 -18.922 -2.781 1 93.38 198 THR B CA 1
ATOM 4075 C C . THR B 1 198 ? 10.242 -17.547 -3.363 1 93.38 198 THR B C 1
ATOM 4077 O O . THR B 1 198 ? 10.898 -16.719 -2.723 1 93.38 198 THR B O 1
ATOM 4080 N N . THR B 1 199 ? 9.766 -17.312 -4.57 1 95.75 199 THR B N 1
ATOM 4081 C CA . THR B 1 199 ? 9.938 -16 -5.203 1 95.75 199 THR B CA 1
ATOM 4082 C C . THR B 1 199 ? 9.32 -14.906 -4.348 1 95.75 199 THR B C 1
ATOM 4084 O O . THR B 1 199 ? 9.953 -13.875 -4.105 1 95.75 199 THR B O 1
ATOM 4087 N N . LEU B 1 200 ? 8.125 -15.18 -3.859 1 93.81 200 LEU B N 1
ATOM 4088 C CA . LEU B 1 200 ? 7.41 -14.227 -3.021 1 93.81 200 LEU B CA 1
ATOM 4089 C C . LEU B 1 200 ? 8.195 -13.922 -1.75 1 93.81 200 LEU B C 1
ATOM 4091 O O . LEU B 1 200 ? 8.453 -12.758 -1.436 1 93.81 200 LEU B O 1
ATOM 4095 N N . VAL B 1 201 ? 8.664 -14.914 -1.073 1 91.56 201 VAL B N 1
ATOM 4096 C CA . VAL B 1 201 ? 9.297 -14.781 0.237 1 91.56 201 VAL B CA 1
ATOM 4097 C C . VAL B 1 201 ? 10.656 -14.109 0.09 1 91.56 201 VAL B C 1
ATOM 4099 O O . VAL B 1 201 ? 10.961 -13.148 0.808 1 91.56 201 VAL B O 1
ATOM 4102 N N . VAL B 1 202 ? 11.438 -14.555 -0.855 1 96 202 VAL B N 1
ATOM 4103 C CA . VAL B 1 202 ? 12.781 -14.031 -1.029 1 96 202 VAL B CA 1
ATOM 4104 C C . VAL B 1 202 ? 12.711 -12.578 -1.495 1 96 202 VAL B C 1
ATOM 4106 O O . VAL B 1 202 ? 13.461 -11.727 -1.015 1 96 202 VAL B O 1
ATOM 4109 N N . PHE B 1 203 ? 11.852 -12.297 -2.412 1 96.75 203 PHE B N 1
ATOM 4110 C CA . PHE B 1 203 ? 11.688 -10.93 -2.906 1 96.75 203 PHE B CA 1
ATOM 4111 C C . PHE B 1 203 ? 11.336 -9.984 -1.77 1 96.75 203 PHE B C 1
ATOM 4113 O O . PHE B 1 203 ? 11.961 -8.93 -1.611 1 96.75 203 PHE B O 1
ATOM 4120 N N . LEU B 1 204 ? 10.344 -10.367 -0.991 1 91.19 204 LEU B N 1
ATOM 4121 C CA . LEU B 1 204 ? 9.891 -9.508 0.101 1 91.19 204 LEU B CA 1
ATOM 4122 C C . LEU B 1 204 ? 10.992 -9.328 1.138 1 91.19 204 LEU B C 1
ATOM 4124 O O . LEU B 1 204 ? 11.227 -8.219 1.617 1 91.19 204 LEU B O 1
ATOM 4128 N N . LEU B 1 205 ? 11.648 -10.406 1.443 1 91.81 205 LEU B N 1
ATOM 4129 C CA . LEU B 1 205 ? 12.695 -10.344 2.455 1 91.81 205 LEU B CA 1
ATOM 4130 C C . LEU B 1 205 ? 13.82 -9.414 2.014 1 91.81 205 LEU B C 1
ATOM 4132 O O . LEU B 1 205 ? 14.242 -8.539 2.777 1 91.81 205 LEU B O 1
ATOM 4136 N N . VAL B 1 206 ? 14.266 -9.547 0.813 1 96.12 206 VAL B N 1
ATOM 4137 C CA . VAL B 1 206 ? 15.375 -8.734 0.327 1 96.12 206 VAL B CA 1
ATOM 4138 C C . VAL B 1 206 ? 14.938 -7.277 0.208 1 96.12 206 VAL B C 1
ATOM 4140 O O . VAL B 1 206 ? 15.688 -6.367 0.558 1 96.12 206 VAL B O 1
ATOM 4143 N N . ARG B 1 207 ? 13.734 -7.066 -0.283 1 92.62 207 ARG B N 1
ATOM 4144 C CA . ARG B 1 207 ? 13.227 -5.703 -0.388 1 92.62 207 ARG B CA 1
ATOM 4145 C C . ARG B 1 207 ? 13.164 -5.035 0.981 1 92.62 207 ARG B C 1
ATOM 4147 O O . ARG B 1 207 ? 13.539 -3.871 1.129 1 92.62 207 ARG B O 1
ATOM 4154 N N . ILE B 1 208 ? 12.688 -5.738 1.968 1 86.19 208 ILE B N 1
ATOM 4155 C CA . ILE B 1 208 ? 12.578 -5.199 3.318 1 86.19 208 ILE B CA 1
ATOM 4156 C C . ILE B 1 208 ? 13.969 -4.891 3.871 1 86.19 208 ILE B C 1
ATOM 4158 O O . ILE B 1 208 ? 14.195 -3.818 4.43 1 86.19 208 ILE B O 1
ATOM 4162 N N . VAL B 1 209 ? 14.891 -5.785 3.674 1 91.19 209 VAL B N 1
ATOM 4163 C CA . VAL B 1 209 ? 16.25 -5.605 4.168 1 91.19 209 VAL B CA 1
ATOM 4164 C C . VAL B 1 209 ? 16.875 -4.363 3.529 1 91.19 209 VAL B C 1
ATOM 4166 O O . VAL B 1 209 ? 17.469 -3.533 4.223 1 91.19 209 VAL B O 1
ATOM 4169 N N . VAL B 1 210 ? 16.719 -4.184 2.27 1 93.5 210 VAL B N 1
ATOM 4170 C CA . VAL B 1 210 ? 17.328 -3.055 1.577 1 93.5 210 VAL B CA 1
ATOM 4171 C C . VAL B 1 210 ? 16.625 -1.76 1.985 1 93.5 210 VAL B C 1
ATOM 4173 O O . VAL B 1 210 ? 17.281 -0.753 2.26 1 93.5 210 VAL B O 1
ATOM 4176 N N . ALA B 1 211 ? 15.352 -1.773 2.104 1 87.56 211 ALA B N 1
ATOM 4177 C CA . ALA B 1 211 ? 14.586 -0.575 2.432 1 87.56 211 ALA B CA 1
ATOM 4178 C C . ALA B 1 211 ? 14.852 -0.126 3.865 1 87.56 211 ALA B C 1
ATOM 4180 O O . ALA B 1 211 ? 14.914 1.073 4.145 1 87.56 211 ALA B O 1
ATOM 4181 N N . VAL B 1 212 ? 15.047 -1.051 4.789 1 80.62 212 VAL B N 1
ATOM 4182 C CA . VAL B 1 212 ? 15.094 -0.71 6.207 1 80.62 212 VAL B CA 1
ATOM 4183 C C . VAL B 1 212 ? 16.547 -0.58 6.656 1 80.62 212 VAL B C 1
ATOM 4185 O O . VAL B 1 212 ? 16.875 0.268 7.492 1 80.62 212 VAL B O 1
ATOM 4188 N N . LEU B 1 213 ? 17.422 -1.375 6.066 1 85.88 213 LEU B N 1
ATOM 4189 C CA . LEU B 1 213 ? 18.781 -1.435 6.609 1 85.88 213 LEU B CA 1
ATOM 4190 C C . LEU B 1 213 ? 19.766 -0.761 5.668 1 85.88 213 LEU B C 1
ATOM 4192 O O . LEU B 1 213 ? 20.766 -0.197 6.113 1 85.88 213 LEU B O 1
ATOM 4196 N N . VAL B 1 214 ? 19.531 -0.861 4.41 1 92.19 214 VAL B N 1
ATOM 4197 C CA . VAL B 1 214 ? 20.516 -0.378 3.463 1 92.19 214 VAL B CA 1
ATOM 4198 C C . VAL B 1 214 ? 20.219 1.066 3.076 1 92.19 214 VAL B C 1
ATOM 4200 O O . VAL B 1 214 ? 21.062 1.952 3.23 1 92.19 214 VAL B O 1
ATOM 4203 N N . ARG B 1 215 ? 19.047 1.339 2.617 1 89.56 215 ARG B N 1
ATOM 4204 C CA . ARG B 1 215 ? 18.656 2.639 2.072 1 89.56 215 ARG B CA 1
ATOM 4205 C C . ARG B 1 215 ? 18.953 3.756 3.066 1 89.56 215 ARG B C 1
ATOM 4207 O O . ARG B 1 215 ? 19.594 4.75 2.719 1 89.56 215 ARG B O 1
ATOM 4214 N N . PRO B 1 216 ? 18.516 3.631 4.402 1 84.12 216 PRO B N 1
ATOM 4215 C CA . PRO B 1 216 ? 18.766 4.73 5.336 1 84.12 216 PRO B CA 1
ATOM 4216 C C . PRO B 1 216 ? 20.25 4.973 5.57 1 84.12 216 PRO B C 1
ATOM 4218 O O . PRO B 1 216 ? 20.641 6.027 6.078 1 84.12 216 PRO B O 1
ATOM 4221 N N . ASN B 1 217 ? 21.078 4.008 5.164 1 88 217 ASN B N 1
ATOM 4222 C CA . ASN B 1 217 ? 22.5 4.105 5.469 1 88 217 ASN B CA 1
ATOM 4223 C C . ASN B 1 217 ? 23.328 4.426 4.219 1 88 217 ASN B C 1
ATOM 4225 O O . ASN B 1 217 ? 24.562 4.387 4.254 1 88 217 ASN B O 1
ATOM 4229 N N . ILE B 1 218 ? 22.688 4.637 3.133 1 93.62 218 ILE B N 1
ATOM 4230 C CA . ILE B 1 218 ? 23.406 5.012 1.924 1 93.62 218 ILE B CA 1
ATOM 4231 C C . ILE B 1 218 ? 24.094 6.359 2.133 1 93.62 218 ILE B C 1
ATOM 4233 O O . ILE B 1 218 ? 25.281 6.508 1.839 1 93.62 218 ILE B O 1
ATOM 4237 N N . GLN B 1 219 ? 23.422 7.312 2.559 1 93.31 219 GLN B N 1
ATOM 4238 C CA . GLN B 1 219 ? 23.922 8.617 2.969 1 93.31 219 GLN B CA 1
ATOM 4239 C C . GLN B 1 219 ? 23.203 9.117 4.219 1 93.31 219 GLN B C 1
ATOM 4241 O O . GLN B 1 219 ? 21.984 8.969 4.348 1 93.31 219 GLN B O 1
ATOM 4246 N N . GLY B 1 220 ? 23.922 9.641 5.121 1 90.94 220 GLY B N 1
ATOM 4247 C CA . GLY B 1 220 ? 23.359 10.109 6.375 1 90.94 220 GLY B CA 1
ATOM 4248 C C . GLY B 1 220 ? 22.406 11.273 6.195 1 90.94 220 GLY B C 1
ATOM 4249 O O . GLY B 1 220 ? 22.578 12.102 5.301 1 90.94 220 GLY B O 1
ATOM 4250 N N . GLU B 1 221 ? 21.453 11.258 7.012 1 92.5 221 GLU B N 1
ATOM 4251 C CA . GLU B 1 221 ? 20.516 12.375 7.008 1 92.5 221 GLU B CA 1
ATOM 4252 C C . GLU B 1 221 ? 21.188 13.664 7.48 1 92.5 221 GLU B C 1
ATOM 4254 O O . GLU B 1 221 ? 22.203 13.617 8.18 1 92.5 221 GLU B O 1
ATOM 4259 N N . GLU B 1 222 ? 20.672 14.75 7.055 1 94.81 222 GLU B N 1
ATOM 4260 C CA . GLU B 1 222 ? 21.141 16.062 7.5 1 94.81 222 GLU B CA 1
ATOM 4261 C C . GLU B 1 222 ? 20.188 16.656 8.531 1 94.81 222 GLU B C 1
ATOM 4263 O O . GLU B 1 222 ? 19.031 16.25 8.641 1 94.81 222 GLU B O 1
ATOM 4268 N N . THR B 1 223 ? 20.75 17.531 9.328 1 95.81 223 THR B N 1
ATOM 4269 C CA . THR B 1 223 ? 19.953 18.203 10.344 1 95.81 223 THR B CA 1
ATOM 4270 C C . THR B 1 223 ? 19.969 19.719 10.141 1 95.81 223 THR B C 1
ATOM 4272 O O . THR B 1 223 ? 21.016 20.297 9.844 1 95.81 223 THR B O 1
ATOM 4275 N N . LYS B 1 224 ? 18.828 20.312 10.141 1 95.62 224 LYS B N 1
ATOM 4276 C CA . LYS B 1 224 ? 18.656 21.766 10.086 1 95.62 224 LYS B CA 1
ATOM 4277 C C . LYS B 1 224 ? 17.938 22.281 11.328 1 95.62 224 LYS B C 1
ATOM 4279 O O . LYS B 1 224 ? 16.984 21.656 11.797 1 95.62 224 LYS B O 1
ATOM 4284 N N . THR B 1 225 ? 18.469 23.328 11.914 1 94.75 225 THR B N 1
ATOM 4285 C CA . THR B 1 225 ? 17.812 23.938 13.07 1 94.75 225 THR B CA 1
ATOM 4286 C C . THR B 1 225 ? 17.5 25.406 12.805 1 94.75 225 THR B C 1
ATOM 4288 O O . THR B 1 225 ? 18.125 26.031 11.945 1 94.75 225 THR B O 1
ATOM 4291 N N . ALA B 1 226 ? 16.5 25.875 13.398 1 93.31 226 ALA B N 1
ATOM 4292 C CA . ALA B 1 226 ? 16.125 27.297 13.375 1 93.31 226 ALA B CA 1
ATOM 4293 C C . ALA B 1 226 ? 15.516 27.719 14.711 1 93.31 226 ALA B C 1
ATOM 4295 O O . ALA B 1 226 ? 14.68 27 15.273 1 93.31 226 ALA B O 1
ATOM 4296 N N . LEU B 1 227 ? 15.945 28.859 15.141 1 89.56 227 LEU B N 1
ATOM 4297 C CA . LEU B 1 227 ? 15.422 29.328 16.422 1 89.56 227 LEU B CA 1
ATOM 4298 C C . LEU B 1 227 ? 13.922 29.594 16.344 1 89.56 227 LEU B C 1
ATOM 4300 O O . LEU B 1 227 ? 13.438 30.109 15.328 1 89.56 227 LEU B O 1
ATOM 4304 N N . VAL B 1 228 ? 13.273 29.188 17.375 1 87.69 228 VAL B N 1
ATOM 4305 C CA . VAL B 1 228 ? 11.836 29.438 17.469 1 87.69 228 VAL B CA 1
ATOM 4306 C C . VAL B 1 228 ? 11.57 30.938 17.5 1 87.69 228 VAL B C 1
ATOM 4308 O O . VAL B 1 228 ? 10.664 31.438 16.828 1 87.69 228 VAL B O 1
ATOM 4311 N N . ALA B 1 229 ? 12.383 31.609 18.344 1 81.25 229 ALA B N 1
ATOM 4312 C CA . ALA B 1 229 ? 12.297 33.062 18.406 1 81.25 229 ALA B CA 1
ATOM 4313 C C . ALA B 1 229 ? 13.172 33.719 17.344 1 81.25 229 ALA B C 1
ATOM 4315 O O . ALA B 1 229 ? 14.336 34.031 17.594 1 81.25 229 ALA B O 1
ATOM 4316 N N . SER B 1 230 ? 12.773 33.688 16.109 1 80.31 230 SER B N 1
ATOM 4317 C CA . SER B 1 230 ? 13.555 34.219 15.008 1 80.31 230 SER B CA 1
ATOM 4318 C C . SER B 1 230 ? 12.672 35.062 14.07 1 80.31 230 SER B C 1
ATOM 4320 O O . SER B 1 230 ? 11.484 34.781 13.922 1 80.31 230 SER B O 1
ATOM 4322 N N . THR B 1 231 ? 13.266 36.094 13.531 1 78.62 231 THR B N 1
ATOM 4323 C CA . THR B 1 231 ? 12.578 36.875 12.516 1 78.62 231 THR B CA 1
ATOM 4324 C C . THR B 1 231 ? 12.594 36.156 11.172 1 78.62 231 THR B C 1
ATOM 4326 O O . THR B 1 231 ? 11.766 36.438 10.305 1 78.62 231 THR B O 1
ATOM 4329 N N . GLU B 1 232 ? 13.617 35.312 11.094 1 82.75 232 GLU B N 1
ATOM 4330 C CA . GLU B 1 232 ? 13.688 34.531 9.867 1 82.75 232 GLU B CA 1
ATOM 4331 C C . GLU B 1 232 ? 13.039 33.156 10.062 1 82.75 232 GLU B C 1
ATOM 4333 O O . GLU B 1 232 ? 13.688 32.219 10.523 1 82.75 232 GLU B O 1
ATOM 4338 N N . ARG B 1 233 ? 11.859 33.062 9.695 1 89.75 233 ARG B N 1
ATOM 4339 C CA . ARG B 1 233 ? 11.102 31.844 9.844 1 89.75 233 ARG B CA 1
ATOM 4340 C C . ARG B 1 233 ? 11.312 30.922 8.648 1 89.75 233 ARG B C 1
ATOM 4342 O O . ARG B 1 233 ? 10.75 31.141 7.574 1 89.75 233 ARG B O 1
ATOM 4349 N N . ILE B 1 234 ? 12.156 29.891 8.812 1 92.5 234 ILE B N 1
ATOM 4350 C CA . ILE B 1 234 ? 12.469 29.031 7.68 1 92.5 234 ILE B CA 1
ATOM 4351 C C . ILE B 1 234 ? 11.703 27.719 7.809 1 92.5 234 ILE B C 1
ATOM 4353 O O . ILE B 1 234 ? 11.422 27.266 8.922 1 92.5 234 ILE B O 1
ATOM 4357 N N . VAL B 1 235 ? 11.336 27.156 6.707 1 92 235 VAL B N 1
ATOM 4358 C CA . VAL B 1 235 ? 10.68 25.859 6.605 1 92 235 VAL B CA 1
ATOM 4359 C C . VAL B 1 235 ? 11.281 25.062 5.445 1 92 235 VAL B C 1
ATOM 4361 O O . VAL B 1 235 ? 11.953 25.641 4.582 1 92 235 VAL B O 1
ATOM 4364 N N . PRO B 1 236 ? 11.094 23.766 5.492 1 91 236 PRO B N 1
ATOM 4365 C CA . PRO B 1 236 ? 11.531 23 4.324 1 91 236 PRO B CA 1
ATOM 4366 C C . PRO B 1 236 ? 10.93 23.5 3.02 1 91 236 PRO B C 1
ATOM 4368 O O . PRO B 1 236 ? 9.742 23.844 2.977 1 91 236 PRO B O 1
ATOM 4371 N N . ASN B 1 237 ? 11.742 23.578 1.981 1 91.19 237 ASN B N 1
ATOM 4372 C CA . ASN B 1 237 ? 11.32 23.984 0.646 1 91.19 237 ASN B CA 1
ATOM 4373 C C . ASN B 1 237 ? 10.484 22.906 -0.032 1 91.19 237 ASN B C 1
ATOM 4375 O O . ASN B 1 237 ? 10.992 21.828 -0.347 1 91.19 237 ASN B O 1
ATOM 4379 N N . PRO B 1 238 ? 9.25 23.125 -0.272 1 88.94 238 PRO B N 1
ATOM 4380 C CA . PRO B 1 238 ? 8.438 22.109 -0.932 1 88.94 238 PRO B CA 1
ATOM 4381 C C . PRO B 1 238 ? 8.93 21.781 -2.34 1 88.94 238 PRO B C 1
ATOM 4383 O O . PRO B 1 238 ? 8.703 20.672 -2.84 1 88.94 238 PRO B O 1
ATOM 4386 N N . GLY B 1 239 ? 9.578 22.656 -2.914 1 86.94 239 GLY B N 1
ATOM 4387 C CA . GLY B 1 239 ? 10.094 22.422 -4.254 1 86.94 239 GLY B CA 1
ATOM 4388 C C . GLY B 1 239 ? 11.398 21.641 -4.262 1 86.94 239 GLY B C 1
ATOM 4389 O O . GLY B 1 239 ? 11.875 21.234 -5.32 1 86.94 239 GLY B O 1
ATOM 4390 N N . GLY B 1 240 ? 11.945 21.438 -3.131 1 87.31 240 GLY B N 1
ATOM 4391 C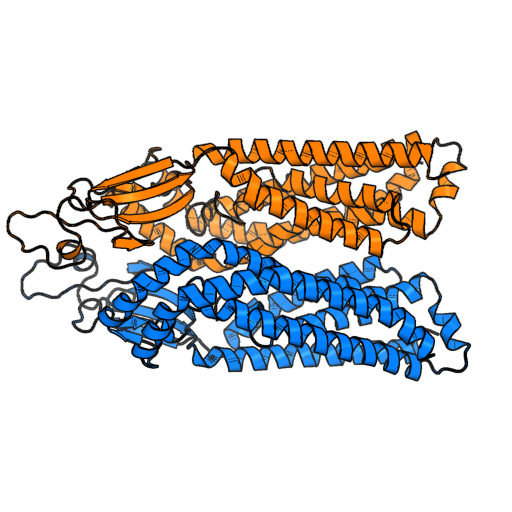 CA . GLY B 1 240 ? 13.25 20.797 -3.051 1 87.31 240 GLY B CA 1
ATOM 4392 C C . GLY B 1 240 ? 13.18 19.281 -3.119 1 87.31 240 GLY B C 1
ATOM 4393 O O . GLY B 1 240 ? 14.18 18.625 -3.41 1 87.31 240 GLY B O 1
ATOM 4394 N N . GLY B 1 241 ? 12.008 18.688 -2.789 1 85.44 241 GLY B N 1
ATOM 4395 C CA . GLY B 1 241 ? 11.836 17.25 -2.875 1 85.44 241 GLY B CA 1
ATOM 4396 C C . GLY B 1 241 ? 12.523 16.5 -1.75 1 85.44 241 GLY B C 1
ATOM 4397 O O . GLY B 1 241 ? 12.82 15.305 -1.88 1 85.44 241 GLY B O 1
ATOM 4398 N N . SER B 1 242 ? 12.891 17.203 -0.663 1 88 242 SER B N 1
ATOM 4399 C CA . SER B 1 242 ? 13.555 16.578 0.476 1 88 242 SER B CA 1
ATOM 4400 C C . SER B 1 242 ? 12.617 15.633 1.219 1 88 242 SER B C 1
ATOM 4402 O O . SER B 1 242 ? 11.398 15.82 1.2 1 88 242 SER B O 1
ATOM 4404 N N . TRP B 1 243 ? 13.227 14.695 1.773 1 87.12 243 TRP B N 1
ATOM 4405 C CA . TRP B 1 243 ? 12.477 13.789 2.641 1 87.12 243 TRP B CA 1
ATOM 4406 C C . TRP B 1 243 ? 12.688 14.141 4.109 1 87.12 243 TRP B C 1
ATOM 4408 O O . TRP B 1 243 ? 13.742 13.844 4.676 1 87.12 243 TRP B O 1
ATOM 4418 N N . ILE B 1 244 ? 11.641 14.75 4.695 1 86.19 244 ILE B N 1
ATOM 4419 C CA . ILE B 1 244 ? 11.711 15.117 6.105 1 86.19 244 ILE B CA 1
ATOM 4420 C C . ILE B 1 244 ? 11.328 13.914 6.969 1 86.19 244 ILE B C 1
ATOM 4422 O O . ILE B 1 244 ? 10.188 13.461 6.945 1 86.19 244 ILE B O 1
ATOM 4426 N N . THR B 1 245 ? 12.25 13.414 7.715 1 81.31 245 THR B N 1
ATOM 4427 C CA . THR B 1 245 ? 12.023 12.203 8.492 1 81.31 245 THR B CA 1
ATOM 4428 C C . THR B 1 245 ? 11.555 12.547 9.906 1 81.31 245 THR B C 1
ATOM 4430 O O . THR B 1 245 ? 10.719 11.844 10.469 1 81.31 245 THR B O 1
ATOM 4433 N N . THR B 1 246 ? 12.219 13.625 10.484 1 83.56 246 THR B N 1
ATOM 4434 C CA . THR B 1 246 ? 11.781 14.047 11.812 1 83.56 246 THR B CA 1
ATOM 4435 C C . THR B 1 246 ? 11.664 15.57 11.891 1 83.56 246 THR B C 1
ATOM 4437 O O . THR B 1 246 ? 12.391 16.281 11.195 1 83.56 246 THR B O 1
ATOM 4440 N N . THR B 1 247 ? 10.656 15.938 12.531 1 87.69 247 THR B N 1
ATOM 4441 C CA . THR B 1 247 ? 10.422 17.344 12.859 1 87.69 247 THR B CA 1
ATOM 4442 C C . THR B 1 247 ? 10.125 17.5 14.352 1 87.69 247 THR B C 1
ATOM 4444 O O . THR B 1 247 ? 9.375 16.719 14.93 1 87.69 247 THR B O 1
ATOM 4447 N N . GLY B 1 248 ? 10.844 18.484 15 1 87.12 248 GLY B N 1
ATOM 4448 C CA . GLY B 1 248 ? 10.555 18.703 16.406 1 87.12 248 GLY B CA 1
ATOM 4449 C C . GLY B 1 248 ? 11.055 20.031 16.938 1 87.12 248 GLY B C 1
ATOM 4450 O O . GLY B 1 248 ? 11.945 20.641 16.328 1 87.12 248 GLY B O 1
ATOM 4451 N N . MET B 1 249 ? 10.391 20.453 17.953 1 88.25 249 MET B N 1
ATOM 4452 C CA . MET B 1 249 ? 10.828 21.625 18.703 1 88.25 249 MET B CA 1
ATOM 4453 C C . MET B 1 249 ? 11.609 21.203 19.938 1 88.25 249 M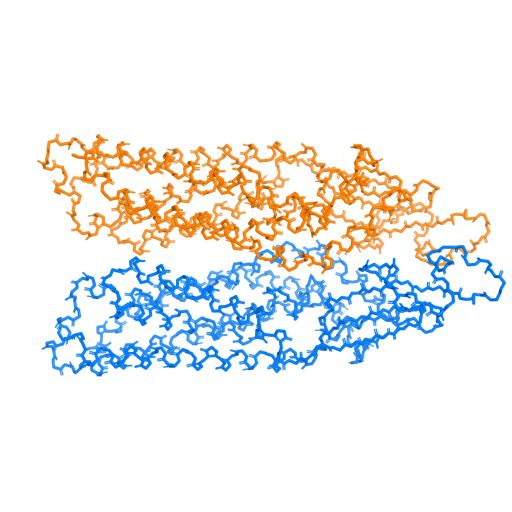ET B C 1
ATOM 4455 O O . MET B 1 249 ? 11.156 20.344 20.703 1 88.25 249 MET B O 1
ATOM 4459 N N . HIS B 1 250 ? 12.688 21.828 20.031 1 91 250 HIS B N 1
ATOM 4460 C CA . HIS B 1 250 ? 13.555 21.531 21.172 1 91 250 HIS B CA 1
ATOM 4461 C C . HIS B 1 250 ? 13.773 22.766 22.047 1 91 250 HIS B C 1
ATOM 4463 O O . HIS B 1 250 ? 13.727 23.891 21.547 1 91 250 HIS B O 1
ATOM 4469 N N . ARG B 1 251 ? 13.961 22.469 23.359 1 89.75 251 ARG B N 1
ATOM 4470 C CA . ARG B 1 251 ? 14.352 23.531 24.281 1 89.75 251 ARG B CA 1
ATOM 4471 C C . ARG B 1 251 ? 15.836 23.859 24.141 1 89.75 251 ARG B C 1
ATOM 4473 O O . ARG B 1 251 ? 16.562 23.141 23.453 1 89.75 251 ARG B O 1
ATOM 4480 N N . ALA B 1 252 ? 16.219 24.922 24.797 1 89 252 ALA B N 1
ATOM 4481 C CA . ALA B 1 252 ? 17.594 25.375 24.703 1 89 252 ALA B CA 1
ATOM 4482 C C . ALA B 1 252 ? 18.562 24.281 25.172 1 89 252 ALA B C 1
ATOM 4484 O O . ALA B 1 252 ? 19.672 24.156 24.672 1 89 252 ALA B O 1
ATOM 4485 N N . ASP B 1 253 ? 18.125 23.391 26 1 91.5 253 ASP B N 1
ATOM 4486 C CA . ASP B 1 253 ? 19 22.375 26.578 1 91.5 253 ASP B CA 1
ATOM 4487 C C . ASP B 1 253 ? 19.016 21.109 25.719 1 91.5 253 ASP B C 1
ATOM 4489 O O . ASP B 1 253 ? 19.688 20.141 26.047 1 91.5 253 ASP B O 1
ATOM 4493 N N . GLY B 1 254 ? 18.266 21.125 24.703 1 91.69 254 GLY B N 1
ATOM 4494 C CA . GLY B 1 254 ? 18.297 20 23.781 1 91.69 254 GLY B CA 1
ATOM 4495 C C . GLY B 1 254 ? 17.156 19.031 24 1 91.69 254 GLY B C 1
ATOM 4496 O O . GLY B 1 254 ? 16.953 18.109 23.188 1 91.69 254 GLY B O 1
ATOM 4497 N N . THR B 1 255 ? 16.422 19.281 25.031 1 90.44 255 THR B N 1
ATOM 4498 C CA . THR B 1 255 ? 15.312 18.375 25.312 1 90.44 255 THR B CA 1
ATOM 4499 C C . THR B 1 255 ? 14.172 18.594 24.328 1 90.44 255 THR B C 1
ATOM 4501 O O . THR B 1 255 ? 13.875 19.734 23.953 1 90.44 255 THR B O 1
ATOM 4504 N N . LEU B 1 256 ? 13.586 17.531 23.875 1 85.19 256 LEU B N 1
ATOM 4505 C CA . LEU B 1 256 ? 12.469 17.594 22.953 1 85.19 256 LEU B CA 1
ATOM 4506 C C . LEU B 1 256 ? 11.219 18.141 23.641 1 85.19 256 LEU B C 1
ATOM 4508 O O . LEU B 1 256 ? 10.727 17.547 24.594 1 85.19 256 LEU B O 1
ATOM 4512 N N . ALA B 1 257 ? 10.766 19.312 23.203 1 80.69 257 ALA B N 1
ATOM 4513 C CA . ALA B 1 257 ? 9.578 19.938 23.781 1 80.69 257 ALA B CA 1
ATOM 4514 C C . ALA B 1 257 ? 8.312 19.438 23.078 1 80.69 257 ALA B C 1
ATOM 4516 O O . ALA B 1 257 ? 7.301 19.172 23.734 1 80.69 257 ALA B O 1
ATOM 4517 N N . GLN B 1 258 ? 8.422 19.391 21.75 1 76.38 258 GLN B N 1
ATOM 4518 C CA . GLN B 1 258 ? 7.289 18.969 20.938 1 76.38 258 GLN B CA 1
ATOM 4519 C C . GLN B 1 258 ? 7.754 18.219 19.688 1 76.38 258 GLN B C 1
ATOM 4521 O O . GLN B 1 258 ? 8.602 18.703 18.953 1 76.38 258 GLN B O 1
ATOM 4526 N N . SER B 1 259 ? 7.168 17.062 19.547 1 77.06 259 SER B N 1
ATOM 4527 C CA . SER B 1 259 ? 7.496 16.281 18.359 1 77.06 259 SER B CA 1
ATOM 4528 C C . SER B 1 259 ? 6.484 16.516 17.25 1 77.06 259 SER B C 1
ATOM 4530 O O . SER B 1 259 ? 5.312 16.781 17.516 1 77.06 259 SER B O 1
ATOM 4532 N N . GLY B 1 260 ? 6.988 16.422 15.953 1 75.44 260 GLY B N 1
ATOM 4533 C CA . GLY B 1 260 ? 6.113 16.422 14.789 1 75.44 260 GLY B CA 1
ATOM 4534 C C . GLY B 1 260 ? 5.613 17.812 14.422 1 75.44 260 GLY B C 1
ATOM 4535 O O . GLY B 1 260 ? 4.598 17.953 13.734 1 75.44 260 GLY B O 1
ATOM 4536 N N . GLY B 1 261 ? 6.211 18.828 14.961 1 76.19 261 GLY B N 1
ATOM 4537 C CA . GLY B 1 261 ? 5.754 20.172 14.641 1 76.19 261 GLY B CA 1
ATOM 4538 C C . GLY B 1 261 ? 6.824 21.234 14.852 1 76.19 261 GLY B C 1
ATOM 4539 O O . GLY B 1 261 ? 7.918 20.922 15.336 1 76.19 261 GLY B O 1
ATOM 4540 N N . ILE B 1 262 ? 6.504 22.359 14.258 1 81 262 ILE B N 1
ATOM 4541 C CA . ILE B 1 262 ? 7.398 23.5 14.43 1 81 262 ILE B CA 1
ATOM 4542 C C . ILE B 1 262 ? 6.621 24.688 15 1 81 262 ILE B C 1
ATOM 4544 O O . ILE B 1 262 ? 5.387 24.672 15.031 1 81 262 ILE B O 1
ATOM 4548 N N . GLY B 1 263 ? 7.32 25.609 15.516 1 78 263 GLY B N 1
ATOM 4549 C CA . GLY B 1 263 ? 6.723 26.844 16 1 78 263 GLY B CA 1
ATOM 4550 C C . GLY B 1 263 ? 7.641 28.047 15.875 1 78 263 GLY B C 1
ATOM 4551 O O . GLY B 1 263 ? 8.867 27.906 15.953 1 78 263 GLY B O 1
ATOM 4552 N N . TYR B 1 264 ? 7 29.125 15.414 1 79.94 264 TYR B N 1
ATOM 4553 C CA . TYR B 1 264 ? 7.719 30.406 15.383 1 79.94 264 TYR B CA 1
ATOM 4554 C C . TYR B 1 264 ? 7.008 31.453 16.234 1 79.94 264 TYR B C 1
ATOM 4556 O O . TYR B 1 264 ? 5.777 31.531 16.234 1 79.94 264 TYR B O 1
ATOM 4564 N N . CYS B 1 265 ? 7.727 32.094 17.094 1 72.56 265 CYS B N 1
ATOM 4565 C CA . CYS B 1 265 ? 7.172 33.125 17.938 1 72.56 265 CYS B CA 1
ATOM 4566 C C . CYS B 1 265 ? 7.707 34.5 17.547 1 72.56 265 CYS B C 1
ATOM 4568 O O . CYS B 1 265 ? 8.852 34.625 17.094 1 72.56 265 CYS B O 1
ATOM 4570 N N . THR B 1 266 ? 6.801 35.531 17.125 1 59.69 266 THR B N 1
ATOM 4571 C CA . THR B 1 266 ? 7.258 36.875 16.906 1 59.69 266 THR B CA 1
ATOM 4572 C C . THR B 1 266 ? 7.789 37.5 18.188 1 59.69 266 THR B C 1
ATOM 4574 O O . THR B 1 266 ? 7.141 37.438 19.234 1 59.69 266 THR B O 1
ATOM 4577 N N . ALA B 1 267 ? 9.039 37.469 18.484 1 49.28 267 ALA B N 1
ATOM 4578 C CA . ALA B 1 267 ? 9.648 38.188 19.594 1 49.28 267 ALA B CA 1
ATOM 4579 C C . ALA B 1 267 ? 9.133 39.625 19.656 1 49.28 267 ALA B C 1
ATOM 4581 O O . ALA B 1 267 ? 9.625 40.5 18.953 1 49.28 267 ALA B O 1
ATOM 4582 N N . ALA B 1 268 ? 7.949 40.062 19.625 1 44.38 268 ALA B N 1
ATOM 4583 C CA . ALA B 1 268 ? 7.902 41.5 19.984 1 44.38 268 ALA B CA 1
ATOM 4584 C C . ALA B 1 268 ? 8.508 41.719 21.375 1 44.38 268 ALA B C 1
ATOM 4586 O O . ALA B 1 268 ? 8.406 40.875 22.25 1 44.38 268 ALA B O 1
ATOM 4587 N N . PRO B 1 269 ? 9.336 42.75 21.578 1 38.62 269 PRO B N 1
ATOM 4588 C CA . PRO B 1 269 ? 9.688 43.312 22.891 1 38.62 269 PRO B CA 1
ATOM 4589 C C . PRO B 1 269 ? 8.477 43.531 23.797 1 38.62 269 PRO B C 1
ATOM 4591 O O . PRO B 1 269 ? 7.461 44.062 23.359 1 38.62 269 PRO B O 1
ATOM 4594 N N . GLY B 1 270 ? 8.344 42.906 25.047 1 41.09 270 GLY B N 1
ATOM 4595 C CA . GLY B 1 270 ? 7.332 43.062 26.078 1 41.09 270 GLY B CA 1
ATOM 4596 C C . GLY B 1 270 ? 6.242 42 26 1 41.09 270 GLY B C 1
ATOM 4597 O O . GLY B 1 270 ? 5.301 42.031 26.797 1 41.09 270 GLY B O 1
ATOM 4598 N N . SER B 1 271 ? 5.773 41.75 24.844 1 43.06 271 SER B N 1
ATOM 4599 C CA . SER B 1 271 ? 4.621 40.844 24.797 1 43.06 271 SER B CA 1
ATOM 4600 C C . SER B 1 271 ? 4.91 39.531 25.531 1 43.06 271 SER B C 1
ATOM 4602 O O . SER B 1 271 ? 6 38.969 25.406 1 43.06 271 SER B O 1
ATOM 4604 N N . ARG B 1 272 ? 4.5 39.5 26.719 1 41.59 272 ARG B N 1
ATOM 4605 C CA . ARG B 1 272 ? 4.457 38.281 27.516 1 41.59 272 ARG B CA 1
ATOM 4606 C C . ARG B 1 272 ? 4.16 37.062 26.641 1 41.59 272 ARG B C 1
ATOM 4608 O O . ARG B 1 272 ? 3.262 37.125 25.797 1 41.59 272 ARG B O 1
ATOM 4615 N N . GLY B 1 273 ? 5.105 36.188 26.219 1 40.56 273 GLY B N 1
ATOM 4616 C CA . GLY B 1 273 ? 5.199 34.969 25.469 1 40.56 273 GLY B CA 1
ATOM 4617 C C . GLY B 1 273 ? 3.98 34.062 25.625 1 40.56 273 GLY B C 1
ATOM 4618 O O . GLY B 1 273 ? 4.062 33 26.219 1 40.56 273 GLY B O 1
ATOM 4619 N N . GLY B 1 274 ? 2.83 34.406 25.734 1 39.28 274 GLY B N 1
ATOM 4620 C CA . GLY B 1 274 ? 1.581 33.656 25.719 1 39.28 274 GLY B CA 1
ATOM 4621 C C . GLY B 1 274 ? 1.288 33.031 24.375 1 39.28 274 GLY B C 1
ATOM 4622 O O . GLY B 1 274 ? 1.802 33.469 23.344 1 39.28 274 GLY B O 1
ATOM 4623 N N . GLY B 1 275 ? 1.445 31.672 24.172 1 45.53 275 GLY B N 1
ATOM 4624 C CA . GLY B 1 275 ? 1.22 30.688 23.125 1 45.53 275 GLY B CA 1
ATOM 4625 C C . GLY B 1 275 ? 2.307 29.625 23.062 1 45.53 275 GLY B C 1
ATOM 4626 O O . GLY B 1 275 ? 3.066 29.438 24.016 1 45.53 275 GLY B O 1
ATOM 4627 N N . PRO B 1 276 ? 2.34 28.859 21.953 1 50.91 276 PRO B N 1
ATOM 4628 C CA . PRO B 1 276 ? 3.354 27.797 21.875 1 50.91 276 PRO B CA 1
ATOM 4629 C C . PRO B 1 276 ? 4.754 28.312 22.234 1 50.91 276 PRO B C 1
ATOM 4631 O O . PRO B 1 276 ? 5.586 27.531 22.719 1 50.91 276 PRO B O 1
ATOM 4634 N N . CYS B 1 277 ? 5.074 29.594 22.109 1 56.25 277 CYS B N 1
ATOM 4635 C CA . CYS B 1 277 ? 6.398 30.172 22.312 1 56.25 277 CYS B CA 1
ATOM 4636 C C . CYS B 1 277 ? 6.68 30.391 23.797 1 56.25 277 CYS B C 1
ATOM 4638 O O . CYS B 1 277 ? 7.832 30.344 24.234 1 56.25 277 CYS B O 1
ATOM 4640 N N . GLY B 1 278 ? 5.648 30.859 24.484 1 57.19 278 GLY B N 1
ATOM 4641 C CA . GLY B 1 278 ? 5.906 31.188 25.875 1 57.19 278 GLY B CA 1
ATOM 4642 C C . GLY B 1 278 ? 6.426 30.016 26.688 1 57.19 278 GLY B C 1
ATOM 4643 O O . GLY B 1 278 ? 7.305 30.188 27.531 1 57.19 278 GLY B O 1
ATOM 4644 N N . ASP B 1 279 ? 5.898 28.812 26.328 1 64.81 279 ASP B N 1
ATOM 4645 C CA . ASP B 1 279 ? 6.246 27.672 27.156 1 64.81 279 ASP B CA 1
ATOM 4646 C C . ASP B 1 279 ? 7.574 27.062 26.703 1 64.81 279 ASP B C 1
ATOM 4648 O O . ASP B 1 279 ? 8.141 26.203 27.406 1 64.81 279 ASP B O 1
ATOM 4652 N N . MET B 1 280 ? 8.141 27.562 25.641 1 72.62 280 MET B N 1
ATOM 4653 C CA . MET B 1 280 ? 9.32 26.875 25.125 1 72.62 280 MET B CA 1
ATOM 4654 C C . MET B 1 280 ? 10.594 27.484 25.688 1 72.62 280 MET B C 1
ATOM 4656 O O . MET B 1 280 ? 11.648 26.844 25.703 1 72.62 280 MET B O 1
ATOM 4660 N N . GLY B 1 281 ? 10.523 28.594 26.422 1 73.19 281 GLY B N 1
ATOM 4661 C CA . GLY B 1 281 ? 11.688 29.25 26.984 1 73.19 281 GLY B CA 1
ATOM 4662 C C . GLY B 1 281 ? 12.57 29.906 25.938 1 73.19 281 GLY B C 1
ATOM 4663 O O . GLY B 1 281 ? 12.391 29.672 24.734 1 73.19 281 GLY B O 1
ATOM 4664 N N . GLU B 1 282 ? 13.5 30.703 26.406 1 77.94 282 GLU B N 1
ATOM 4665 C CA . GLU B 1 282 ? 14.477 31.359 25.531 1 77.94 282 GLU B CA 1
ATOM 4666 C C . GLU B 1 282 ? 15.469 30.359 24.969 1 77.94 282 GLU B C 1
ATOM 4668 O O . GLU B 1 282 ? 15.93 29.453 25.672 1 77.94 282 GLU B O 1
ATOM 4673 N N . GLY B 1 283 ? 15.688 30.422 23.594 1 86.69 283 GLY B N 1
ATOM 4674 C CA . GLY B 1 283 ? 16.672 29.562 22.969 1 86.69 283 GLY B CA 1
ATOM 4675 C C . GLY B 1 283 ? 16.094 28.297 22.375 1 86.69 283 GLY B C 1
ATOM 4676 O O . GLY B 1 283 ? 16.812 27.438 21.875 1 86.69 283 GLY B O 1
ATOM 4677 N N . ALA B 1 284 ? 14.797 28.203 22.438 1 90.06 284 ALA B N 1
ATOM 4678 C CA . ALA B 1 284 ? 14.141 27.047 21.828 1 90.06 284 ALA B CA 1
ATOM 4679 C C . ALA B 1 284 ? 14.336 27.062 20.312 1 90.06 284 ALA B C 1
ATOM 4681 O O . ALA B 1 284 ? 14.469 28.141 19.703 1 90.06 284 ALA B O 1
ATOM 4682 N N . TYR B 1 285 ? 14.438 25.844 19.719 1 92.12 285 TYR B N 1
ATOM 4683 C CA . TYR B 1 285 ? 14.688 25.797 18.281 1 92.12 285 TYR B CA 1
ATOM 4684 C C . TYR B 1 285 ? 13.914 24.672 17.625 1 92.12 285 TYR B C 1
ATOM 4686 O O . TYR B 1 285 ? 13.609 23.656 18.281 1 92.12 285 TYR B O 1
ATOM 4694 N N . ASN B 1 286 ? 13.57 24.922 16.406 1 92.31 286 ASN B N 1
ATOM 4695 C CA . ASN B 1 286 ? 13.055 23.875 15.531 1 92.31 286 ASN B CA 1
ATOM 4696 C C . ASN B 1 286 ? 14.18 23.016 14.969 1 92.31 286 ASN B C 1
ATOM 4698 O O . ASN B 1 286 ? 15.258 23.516 14.656 1 92.31 286 ASN B O 1
ATOM 4702 N N . GLN B 1 287 ? 13.93 21.766 14.891 1 94.44 287 GLN B N 1
ATOM 4703 C CA . GLN B 1 287 ? 14.922 20.859 14.305 1 94.44 287 GLN B CA 1
ATOM 4704 C C . GLN B 1 287 ? 14.273 19.938 13.281 1 94.44 287 GLN B C 1
ATOM 4706 O O . GLN B 1 287 ? 13.203 19.375 13.531 1 94.44 287 GLN B O 1
ATOM 4711 N N . TRP B 1 288 ? 14.914 19.859 12.078 1 93.12 288 TRP B N 1
ATOM 4712 C CA . TRP B 1 288 ? 14.523 18.922 11.031 1 93.12 288 TRP B CA 1
ATOM 4713 C C . TRP B 1 288 ? 15.656 17.953 10.711 1 93.12 288 TRP B C 1
ATOM 4715 O O . TRP B 1 288 ? 16.812 18.375 10.562 1 93.12 288 TRP B O 1
ATOM 4725 N N . THR B 1 289 ? 15.344 16.734 10.734 1 91.69 289 THR B N 1
ATOM 4726 C CA . THR B 1 289 ? 16.219 15.75 10.102 1 91.69 289 THR B CA 1
ATOM 4727 C C . THR B 1 289 ? 15.656 15.328 8.742 1 91.69 289 THR B C 1
ATOM 4729 O O . THR B 1 289 ? 14.453 15.086 8.609 1 91.69 289 THR B O 1
ATOM 4732 N N . TYR B 1 290 ? 16.531 15.344 7.699 1 90.44 290 TYR B N 1
ATOM 4733 C CA . TYR B 1 290 ? 15.984 15.125 6.367 1 90.44 290 TYR B CA 1
ATOM 4734 C C . TYR B 1 290 ? 17.047 14.602 5.414 1 90.44 290 TYR B C 1
ATOM 4736 O O . TYR B 1 290 ? 18.234 14.641 5.727 1 90.44 290 TYR B O 1
ATOM 4744 N N . GLN B 1 291 ? 16.531 14.008 4.391 1 90.44 291 GLN B N 1
ATOM 4745 C CA . GLN B 1 291 ? 17.344 13.672 3.229 1 90.44 291 GLN B CA 1
ATOM 4746 C C . GLN B 1 291 ? 17.125 14.68 2.1 1 90.44 291 GLN B C 1
ATOM 4748 O O . GLN B 1 291 ? 16.016 14.812 1.584 1 90.44 291 GLN B O 1
ATOM 4753 N N . PRO B 1 292 ? 18.219 15.391 1.779 1 91.81 292 PRO B N 1
ATOM 4754 C CA . PRO B 1 292 ? 18.078 16.375 0.702 1 91.81 292 PRO B CA 1
ATOM 4755 C C . PRO B 1 292 ? 17.547 15.75 -0.592 1 91.81 292 PRO B C 1
ATOM 4757 O O . PRO B 1 292 ? 17.891 14.609 -0.913 1 91.81 292 PRO B O 1
ATOM 4760 N N . GLY B 1 293 ? 16.766 16.516 -1.303 1 89.31 293 GLY B N 1
ATOM 4761 C CA . GLY B 1 293 ? 16.109 16.031 -2.504 1 89.31 293 GLY B CA 1
ATOM 4762 C C . GLY B 1 293 ? 17.078 15.617 -3.594 1 89.31 293 GLY B C 1
ATOM 4763 O O . GLY B 1 293 ? 16.766 14.734 -4.395 1 89.31 293 GLY B O 1
ATOM 4764 N N . ASP B 1 294 ? 18.172 16.266 -3.617 1 90.38 294 ASP B N 1
ATOM 4765 C CA . ASP B 1 294 ? 19.156 15.977 -4.664 1 90.38 294 ASP B CA 1
ATOM 4766 C C . ASP B 1 294 ? 19.766 14.586 -4.484 1 90.38 294 ASP B C 1
ATOM 4768 O O . ASP B 1 294 ? 20.422 14.07 -5.387 1 90.38 294 ASP B O 1
ATOM 4772 N N . ARG B 1 295 ? 19.453 14.023 -3.395 1 92.69 295 ARG B N 1
ATOM 4773 C CA . ARG B 1 295 ? 20.016 12.703 -3.131 1 92.69 295 ARG B CA 1
ATOM 4774 C C . ARG B 1 295 ? 19.094 11.609 -3.662 1 92.69 295 ARG B C 1
ATOM 4776 O O . ARG B 1 295 ? 19.438 10.422 -3.619 1 92.69 295 ARG B O 1
ATOM 4783 N N . PHE B 1 296 ? 17.969 11.93 -4.191 1 92.88 296 PHE B N 1
ATOM 4784 C CA . PHE B 1 296 ? 17.016 10.953 -4.699 1 92.88 296 PHE B CA 1
ATOM 4785 C C . PHE B 1 296 ? 17.672 10.039 -5.727 1 92.88 296 PHE B C 1
ATOM 4787 O O . PHE B 1 296 ? 17.609 8.812 -5.602 1 92.88 296 PHE B O 1
ATOM 4794 N N . TRP B 1 297 ? 18.359 10.617 -6.727 1 94.5 297 TRP B N 1
ATOM 4795 C CA . TRP B 1 297 ? 18.875 9.852 -7.848 1 94.5 297 TRP B CA 1
ATOM 4796 C C . TRP B 1 297 ? 20.078 9.008 -7.422 1 94.5 297 TRP B C 1
ATOM 4798 O O . TRP B 1 297 ? 20.172 7.832 -7.777 1 94.5 297 TRP B O 1
ATOM 4808 N N . PRO B 1 298 ? 20.938 9.562 -6.605 1 95.81 298 PRO B N 1
ATOM 4809 C CA . PRO B 1 298 ? 22.016 8.695 -6.102 1 95.81 298 PRO B CA 1
ATOM 4810 C C . PRO B 1 298 ? 21.469 7.461 -5.383 1 95.81 298 PRO B C 1
ATOM 4812 O O . PRO B 1 298 ? 22 6.359 -5.562 1 95.81 298 PRO B O 1
ATOM 4815 N N . PHE B 1 299 ? 20.453 7.621 -4.551 1 95.94 299 PHE B N 1
ATOM 4816 C CA . PHE B 1 299 ? 19.859 6.488 -3.859 1 95.94 299 PHE B CA 1
ATOM 4817 C C . PHE B 1 299 ? 19.25 5.504 -4.852 1 95.94 299 PHE B C 1
ATOM 4819 O O . PHE B 1 299 ? 19.406 4.289 -4.703 1 95.94 299 PHE B O 1
ATOM 4826 N N . GLN B 1 300 ? 18.609 6.016 -5.891 1 97 300 GLN B N 1
ATOM 4827 C CA . GLN B 1 300 ? 18.016 5.195 -6.941 1 97 300 GLN B CA 1
ATOM 4828 C C . GLN B 1 300 ? 19.078 4.367 -7.656 1 97 300 GLN B C 1
ATOM 4830 O O . GLN B 1 300 ? 18.906 3.166 -7.871 1 97 300 GLN B O 1
ATOM 4835 N N . TRP B 1 301 ? 20.188 4.973 -7.957 1 97.62 301 TRP B N 1
ATOM 4836 C CA . TRP B 1 301 ? 21.25 4.309 -8.703 1 97.62 301 TRP B CA 1
ATOM 4837 C C . TRP B 1 301 ? 21.906 3.227 -7.855 1 97.62 301 TRP B C 1
ATOM 4839 O O . TRP B 1 301 ? 22.234 2.148 -8.359 1 97.62 301 TRP B O 1
ATOM 4849 N N . VAL B 1 302 ? 22.062 3.523 -6.598 1 97.5 302 VAL B N 1
ATOM 4850 C CA . VAL B 1 302 ? 22.672 2.543 -5.703 1 97.5 302 VAL B CA 1
ATOM 4851 C C . VAL B 1 302 ? 21.781 1.312 -5.602 1 97.5 302 VAL B C 1
ATOM 4853 O O . VAL B 1 302 ? 22.234 0.181 -5.754 1 97.5 302 VAL B O 1
ATOM 4856 N N . GLU B 1 303 ? 20.547 1.54 -5.414 1 96.88 303 GLU B N 1
ATOM 4857 C CA . GLU B 1 303 ? 19.609 0.42 -5.285 1 96.88 303 GLU B CA 1
ATOM 4858 C C . GLU B 1 303 ? 19.469 -0.33 -6.605 1 96.88 303 GLU B C 1
ATOM 4860 O O . GLU B 1 303 ? 19.391 -1.561 -6.617 1 96.88 303 GLU B O 1
ATOM 4865 N N . LEU B 1 304 ? 19.375 0.439 -7.652 1 98.12 304 LEU B N 1
ATOM 4866 C CA . LEU B 1 304 ? 19.375 -0.207 -8.961 1 98.12 304 LEU B CA 1
ATOM 4867 C C . LEU B 1 304 ? 20.562 -1.144 -9.109 1 98.12 304 LEU B C 1
ATOM 4869 O O . LEU B 1 304 ? 20.406 -2.293 -9.523 1 98.12 304 LEU B O 1
ATOM 4873 N N . GLY B 1 305 ? 21.703 -0.627 -8.742 1 98.5 305 GLY B N 1
ATOM 4874 C CA . GLY B 1 305 ? 22.906 -1.424 -8.844 1 98.5 305 GLY B CA 1
ATOM 4875 C C . GLY B 1 305 ? 22.859 -2.693 -8.016 1 98.5 305 GLY B C 1
ATOM 4876 O O . GLY B 1 305 ? 23.25 -3.764 -8.484 1 98.5 305 GLY B O 1
ATOM 4877 N N . ILE B 1 306 ? 22.375 -2.604 -6.82 1 98.44 306 ILE B N 1
ATOM 4878 C CA . ILE B 1 306 ? 22.281 -3.74 -5.91 1 98.44 306 ILE B CA 1
ATOM 4879 C C . ILE B 1 306 ? 21.391 -4.82 -6.527 1 98.44 306 ILE B C 1
ATOM 4881 O O . ILE B 1 306 ? 21.797 -5.98 -6.625 1 98.44 306 ILE B O 1
ATOM 4885 N N . PHE B 1 307 ? 20.266 -4.434 -6.965 1 98.75 307 PHE B N 1
ATOM 4886 C CA . PHE B 1 307 ? 19.297 -5.414 -7.434 1 98.75 307 PHE B CA 1
ATOM 4887 C C . PHE B 1 307 ? 19.703 -5.965 -8.797 1 98.75 307 PHE B C 1
ATOM 4889 O O . PHE B 1 307 ? 19.422 -7.121 -9.117 1 98.75 307 PHE B O 1
ATOM 4896 N N . VAL B 1 308 ? 20.391 -5.145 -9.617 1 98.5 308 VAL B N 1
ATOM 4897 C CA . VAL B 1 308 ? 20.891 -5.652 -10.891 1 98.5 308 VAL B CA 1
ATOM 4898 C C . VAL B 1 308 ? 21.969 -6.703 -10.641 1 98.5 308 VAL B C 1
ATOM 4900 O O . VAL B 1 308 ? 21.969 -7.77 -11.258 1 98.5 308 VAL B O 1
ATOM 4903 N N . VAL B 1 309 ? 22.859 -6.426 -9.719 1 98.62 309 VAL B N 1
ATOM 4904 C CA . VAL B 1 309 ? 23.938 -7.363 -9.391 1 98.62 309 VAL B CA 1
ATOM 4905 C C . VAL B 1 309 ? 23.328 -8.664 -8.859 1 98.62 309 VAL B C 1
ATOM 4907 O O . VAL B 1 309 ? 23.734 -9.75 -9.273 1 98.62 309 VAL B O 1
ATOM 4910 N N . LEU B 1 310 ? 22.359 -8.539 -7.988 1 98.69 310 LEU B N 1
ATOM 4911 C CA . LEU B 1 310 ? 21.688 -9.719 -7.441 1 98.69 310 LEU B CA 1
ATOM 4912 C C . LEU B 1 310 ? 20.984 -10.508 -8.547 1 98.69 310 LEU B C 1
ATOM 4914 O O . LEU B 1 310 ? 21.031 -11.742 -8.555 1 98.69 310 LEU B O 1
ATOM 4918 N N . SER B 1 311 ? 20.406 -9.789 -9.414 1 98.56 311 SER B N 1
ATOM 4919 C CA . SER B 1 311 ? 19.688 -10.43 -10.508 1 98.56 311 SER B CA 1
ATOM 4920 C C . SER B 1 311 ? 20.641 -11.188 -11.422 1 98.56 311 SER B C 1
ATOM 4922 O O . SER B 1 311 ? 20.375 -12.336 -11.797 1 98.56 311 SER B O 1
ATOM 4924 N N . VAL B 1 312 ? 21.719 -10.547 -11.789 1 98.06 312 VAL B N 1
ATOM 4925 C CA . VAL B 1 312 ? 22.719 -11.164 -12.656 1 98.06 312 VAL B CA 1
ATOM 4926 C C . VAL B 1 312 ? 23.297 -12.406 -11.969 1 98.06 312 VAL B C 1
ATOM 4928 O O . VAL B 1 312 ? 23.484 -13.445 -12.609 1 98.06 312 VAL B O 1
ATOM 4931 N N . ALA B 1 313 ? 23.547 -12.336 -10.703 1 98.5 313 ALA B N 1
ATOM 4932 C CA . ALA B 1 313 ? 24.062 -13.469 -9.938 1 98.5 313 ALA B CA 1
ATOM 4933 C C . ALA B 1 313 ? 23.078 -14.633 -9.953 1 98.5 313 ALA B C 1
ATOM 4935 O O . ALA B 1 313 ? 23.484 -15.789 -10.141 1 98.5 313 ALA B O 1
ATOM 4936 N N . LEU B 1 314 ? 21.844 -14.359 -9.773 1 98.44 314 LEU B N 1
ATOM 4937 C CA . LEU B 1 314 ? 20.812 -15.391 -9.758 1 98.44 314 LEU B CA 1
ATOM 4938 C C . LEU B 1 314 ? 20.672 -16.031 -11.125 1 98.44 314 LEU B C 1
ATOM 4940 O O . LEU B 1 314 ? 20.547 -17.266 -11.234 1 98.44 314 LEU B O 1
ATOM 4944 N N . LEU B 1 315 ? 20.656 -15.227 -12.156 1 97.19 315 LEU B N 1
ATOM 4945 C CA . LEU B 1 315 ? 20.531 -15.758 -13.508 1 97.19 315 LEU B CA 1
ATOM 4946 C C . LEU B 1 315 ? 21.75 -16.594 -13.883 1 97.19 315 LEU B C 1
ATOM 4948 O O . LEU B 1 315 ? 21.625 -17.625 -14.555 1 97.19 315 LEU B O 1
ATOM 4952 N N . TYR B 1 316 ? 22.906 -16.109 -13.453 1 96.75 316 TYR B N 1
ATOM 4953 C CA . TYR B 1 316 ? 24.125 -16.891 -13.672 1 96.75 316 TYR B CA 1
ATOM 4954 C C . TYR B 1 316 ? 24.062 -18.234 -12.953 1 96.75 316 TYR B C 1
ATOM 4956 O O . TYR B 1 316 ? 24.422 -19.266 -13.516 1 96.75 316 TYR B O 1
ATOM 4964 N N . ALA B 1 317 ? 23.594 -18.219 -11.742 1 97 317 ALA B N 1
ATOM 4965 C CA . ALA B 1 317 ? 23.438 -19.453 -10.977 1 97 317 ALA B CA 1
ATOM 4966 C C . ALA B 1 317 ? 22.438 -20.391 -11.648 1 97 317 ALA B C 1
ATOM 4968 O O . ALA B 1 317 ? 22.625 -21.609 -11.664 1 97 317 ALA B O 1
ATOM 4969 N N . ALA B 1 318 ? 21.391 -19.828 -12.156 1 95.62 318 ALA B N 1
ATOM 4970 C CA . ALA B 1 318 ? 20.391 -20.625 -12.859 1 95.62 318 ALA B CA 1
ATOM 4971 C C . ALA B 1 318 ? 20.984 -21.266 -14.109 1 95.62 318 ALA B C 1
ATOM 4973 O O . ALA B 1 318 ? 20.734 -22.453 -14.383 1 95.62 318 ALA B O 1
ATOM 4974 N N . LEU B 1 319 ? 21.781 -20.547 -14.828 1 94.31 319 LEU B N 1
ATOM 4975 C CA . LEU B 1 319 ? 22.438 -21.062 -16.016 1 94.31 319 LEU B CA 1
ATOM 4976 C C . LEU B 1 319 ? 23.375 -22.203 -15.656 1 94.31 319 LEU B C 1
ATOM 4978 O O . LEU B 1 319 ? 23.406 -23.234 -16.344 1 94.31 319 LEU B O 1
ATOM 4982 N N . ARG B 1 320 ? 24.141 -22.078 -14.641 1 93.81 320 ARG B N 1
ATOM 4983 C CA . ARG B 1 320 ? 25.078 -23.094 -14.195 1 93.81 320 ARG B CA 1
ATOM 4984 C C . ARG B 1 320 ? 24.344 -24.359 -13.766 1 93.81 320 ARG B C 1
ATOM 4986 O O . ARG B 1 320 ? 24.812 -25.484 -14.039 1 93.81 320 ARG B O 1
ATOM 4993 N N . ARG B 1 321 ? 23.281 -24.172 -13.172 1 91.81 321 ARG B N 1
ATOM 4994 C CA . ARG B 1 321 ? 22.5 -25.312 -12.703 1 91.81 321 ARG B CA 1
ATOM 4995 C C . ARG B 1 321 ? 21.922 -26.094 -13.875 1 91.81 321 ARG B C 1
ATOM 4997 O O . ARG B 1 321 ? 21.891 -27.328 -13.859 1 91.81 321 ARG B O 1
ATOM 5004 N N . VAL B 1 322 ? 21.422 -25.375 -14.789 1 88.69 322 VAL B N 1
ATOM 5005 C CA . VAL B 1 322 ? 20.844 -26.016 -15.961 1 88.69 322 VAL B CA 1
ATOM 5006 C C . VAL B 1 322 ? 21.938 -26.766 -16.719 1 88.69 322 VAL B C 1
ATOM 5008 O O . VAL B 1 322 ? 21.703 -27.875 -17.234 1 88.69 322 VAL B O 1
ATOM 5011 N N . ARG B 1 323 ? 23.062 -26.25 -16.734 1 85.75 323 ARG B N 1
ATOM 5012 C CA . ARG B 1 323 ? 24.188 -26.859 -17.453 1 85.75 323 ARG B CA 1
ATOM 5013 C C . ARG B 1 323 ? 24.656 -28.125 -16.75 1 85.75 323 ARG B C 1
ATOM 5015 O O . ARG B 1 323 ? 24.953 -29.125 -17.406 1 85.75 323 ARG B O 1
ATOM 5022 N N . HIS B 1 324 ? 24.562 -28.188 -15.438 1 84.31 324 HIS B N 1
ATOM 5023 C CA . HIS B 1 324 ? 25.188 -29.281 -14.711 1 84.31 324 HIS B CA 1
ATOM 5024 C C . HIS B 1 324 ? 24.156 -30.297 -14.242 1 84.31 324 HIS B C 1
ATOM 5026 O O . HIS B 1 324 ? 24.469 -31.469 -14.062 1 84.31 324 HIS B O 1
ATOM 5032 N N . ARG B 1 325 ? 23.062 -29.828 -13.773 1 70.31 325 ARG B N 1
ATOM 5033 C CA . ARG B 1 325 ? 22.203 -30.734 -13.023 1 70.31 325 ARG B CA 1
ATOM 5034 C C . ARG B 1 325 ? 20.969 -31.125 -13.836 1 70.31 325 ARG B C 1
ATOM 5036 O O . ARG B 1 325 ? 20.375 -32.188 -13.609 1 70.31 325 ARG B O 1
ATOM 5043 N N . LEU B 1 326 ? 20.344 -30.25 -14.422 1 61.75 326 LEU B N 1
ATOM 5044 C CA . LEU B 1 326 ? 19.078 -30.688 -14.992 1 61.75 326 LEU B CA 1
ATOM 5045 C C . LEU B 1 326 ? 19.312 -31.797 -16.016 1 61.75 326 LEU B C 1
ATOM 5047 O O . LEU B 1 326 ? 19.547 -31.531 -17.188 1 61.75 326 LEU B O 1
ATOM 5051 N N . SER B 1 327 ? 20.391 -32.75 -15.641 1 48.66 327 SER B N 1
ATOM 5052 C CA . SER B 1 327 ? 20.594 -34 -16.359 1 48.66 327 SER B CA 1
ATOM 5053 C C . SER B 1 327 ? 19.547 -35.031 -15.992 1 48.66 327 SER B C 1
ATOM 5055 O O . SER B 1 327 ? 19.078 -35.062 -14.852 1 48.66 327 SER B O 1
#

Secondary structure (DSSP, 8-state):
-HHHHHHHHHHHHHHHHHHHHHHHHHHHHHHHHHHHHTHHHHHHHHTS-S-SEEEHHHHHHHHHHHHHHHHHHTTHHHHHHHHHHHHHHHIIIIIHHHHHHHHHHTTHHHHHTTT--HHHHHHHHHHHHHHHHHHHHHHHHHHHHHHHTTTBTTTB-TTSTTTGGGSTTHHHHHHHHHHHHHHHHHHH-SSHHHHHHHHHHHHHHHHHHIIIIIGGGTSPPEEEEEESB-SS-EEE-GGGT-EEEEEEEE-TTS-EEEES----B---TT----STTGGG-TT-EEEEEEE-GGGHHHHHHHHHHHHHHHHHHHHHHHHHHHHHT--/-HHHHHHHHHHHHHHHHHHHHHHHHHHHHHHHHHHHHTHHHHHHHHTS-S-SEEEHHHHHHHHHHHHHHHHHHHHHHHHTHHHHHHHHHHIIIIIHHHHHHHHHHTTHHHHHTTT--HHHHHHHHHHHHHHHHHHHHHHHHHHHHHHHTTTBTTTB-TTSTTTGGGSTTHHHHHHHHHHHHHHHHHHH-SSHHHHHHHHHHHHHHHHHHIIIIIGGGTSPPEEEEEESB-SS-EEE-GGGT-EEEEEEEE-TTS-EEEES----B---TT----STTGGG-TT-EEEEEEE-GGGHHHHHHHHHHHHHHHHHHHHHHHHHHHHHT--

InterPro domains:
  IPR059954 ABC-2 membrane transporter-related [PF26999] (18-215)

Organism: NCBI:txid175570

Foldseek 3Di:
DVVVLVVVVVVVLVVLVVVLVVLCVPLVVLLVVLCVLLVVLVVLLVVQDQDQKGFPVSQVVSLVSLQVSQVVCLVVVVVLVVLLCVLLVLLLPPQQCLQLVCLLVVVLVVVCVVVDALLNVLCSNVVVSLVSLLVSQVVVQVSQQSSCVSVDLRSDQCQDPSNLRRHDCLSSLLNLLLNLQNNLLSLVDNHSVSSSVRSNVVSVVVVCCCVPPNLCVPDDWDKDKFFQADPRHMDGSSSFSKFWDWKFKAAQVGHTPGTPDGHHDDPDPPPQLPDPRNVRDPRIMIMTIIGTRVCSNVSSVVSSVVSNVSSVVSSVSSSVSSNPPVD/DCVVLVVVVVVVLVVLVVVLVVLCVPLVVLLVVLCVLLVVLVVLLVVQDQDQKGFPVSQVVSLVSLVVSCVVCLVVVVVLLVLLCVLLVLLLPPQQCLQLVCLLVVVLVVVCVVVDALLNVLCVNVVVSLVSLLVSQVVVQVSQQSSCVSVDLRSDQCLDPPNLRRHDCLSSLLNLLLNLQNNLLSLVDNHSVSSSVRSNVVSVVVVCCCVPPNLCVPDDWDKDKFFQADPRHMDGRSSFSKFWDWKFKAAQVGHTPGTPDGHHDDPDPPPQLPDPRNVRDPRIMIMTTIGTRVCSNVSSVVSSVVSNVSSVVSSVSSSVSSNPPVD

Radius of gyration: 27.95 Å; Cα contacts (8 Å, |Δi|>4): 967; chains: 2; bounding box: 49×92×61 Å